Protein 1R5B (pdb70)

Secondary structure (DSSP, 8-state):
---S--TTTT--STTHHHHSPPEEEEEEEEE-GGGTHHHHHHHHHHHTTSS-HHHHHHHHHHT----EEE-SSEEEEEPP---TTS-SEEEEEEE-STTHHHHTTSTT--HHHHHHHHHHTT-SSEEEEEE-TTSTT-SS-HHHHHHHHHHHHHHHHHHH---HHHHEEEEE-BTTTTBTTSSPPPTTT-SS--S--HHHHHHH----HHHHTSPPEEE--EEEESSSEEEEEE--BSEEETTEEEEEETTTEEEEEEEEE-TT--EESEEETT-EEEEEEES--TT--BTBEEE-SSSPPPEEEEEEEEEEE-SS---BSS---BEEESSS----BEESS-----BSB----SS--SB--TT-B--EEEEEEEEEE---TTT-HHHHEEEEE-SSS-EEEEEEEEEE-

Sequence (409 aa):
TEDATDLQNEVDQELLKDMYGKEHVNIVFIGHVDAGKSTLGGNILFLTGMVDKRTMEKIEREAKERAYFETEHRRFSLLDAPGASQADIGVLVISARRGEFEAGFERGGQTREHAVLARTQGINHLVVVINKMDEPSVQWSEERYKECVDKLSMFLRRVAGYNSKTDVKYMPVSAYTGQNVKDRVDSSVCPWYQGPSLLEYLDSMTHLERKVNAPFIMPIASKYKDLGTILEGKIEAGSIKKNSNVLVMPINQTLEVTAIYDEADEEISSSICGDQVRLRVRGDDSDVQTGYVLTSTKNPVHATTRFIAQIAILELPSILTTGYSCVMHIHTAVEEVSFAKLLHKLDKTNRKSKKPPMFATKGMKIIAELETQTPVCMERFEDYQYMGRFTLRDQGTTVAVGKVVKILD

Nearest PDB structures (foldseek):
  1r5n-assembly1_A  TM=9.945E-01  e=6.272E-83  Schizosaccharomyces pombe
  1r5o-assembly1_A  TM=9.949E-01  e=7.072E-83  Schizosaccharomyces pombe
  3e20-assembly4_J  TM=9.741E-01  e=4.782E-38  Schizosaccharomyces pombe
  4crn-assembly1_P  TM=4.096E-01  e=2.778E-43  Saccharomyces cerevisiae
  3mca-assembly1_A  TM=5.142E-01  e=4.861E-31  Schizosaccharomyces pombe

B-factor: mean 36.99, std 7.92, range [19.26, 109.46]

Foldseek 3Di:
DFQPDWLVNQDDDPVCDVFQDAAEFEEEEFEDLVLCSQLLLLLQCDVQVVDDPVVSVVSVVVSVVCDWGDDPRHIYGYAYQLVVRQHQAYEYRAELAPPRRVQLVDDVHCVLVRLVSCVVSVQQAHEYEHEPCVDPRHQLDPVSQVVSLVVCQVSSCVSPNRNPVPRYHYYYAYSVVRDLAQAHHDCVRHVPDDDHRNSVCVNLPFRGRVQQCDWWKWFFRDWDCDPAIKTKTATQGHKDFAQDWWAWPPVGDIKTFHFKAAPVGDTDGMDGGGGTIMTHIDDPCPPPDGQIMIIDPVDGFDKAFKFKKKKWWADDDPDFAQFDWFWKRQTSHTFIKHFHQQFFKADDPRPTHPDRDGTDDHGIMGIGMMGGPDMGGADFCNVGVSRFWIWTDHPDRTTMTIGTHDHDD

GO terms:
  GO:0003924 GTPase activity (F, IDA)
  GO:0005525 GTP binding (F, IDA)
  GO:0018444 translation release factor complex (C, IDA)
  GO:0003747 translation release factor activity (F, EXP)
  GO:0002184 cytoplasmic translational termination (P, IGI)
  GO:0003747 translation release factor activity (F, IGI)
  GO:0005829 cytosol (C, HDA)
  GO:0005515 protein binding (F, IPI)
  GO:0018444 translation release factor complex (C, IPI)
  GO:0000287 magnesium ion binding (F, IC)
  GO:0005525 GTP binding (F, IMP)

Solvent-accessible surface area: 20830 Å² total; per-residue (Å²): 132,117,33,104,63,54,2,25,105,46,29,121,122,134,71,34,127,116,16,16,38,73,32,124,0,14,0,0,17,1,4,69,84,94,6,2,50,29,40,0,10,3,7,0,14,75,64,26,67,67,35,88,128,195,50,25,67,105,50,85,151,113,24,179,204,187,55,77,0,42,17,133,106,17,77,0,25,30,25,104,20,133,70,96,97,60,1,5,0,0,0,0,1,10,4,0,97,123,48,47,8,64,45,16,32,117,250,80,28,75,9,131,111,14,0,70,46,0,73,105,41,27,0,66,29,0,0,0,0,0,3,28,0,49,34,121,44,0,140,16,36,70,142,1,26,120,84,0,25,84,86,0,27,146,8,0,142,163,16,16,29,0,63,25,203,98,36,15,55,27,0,0,0,0,4,180,67,11,51,0,0,106,100,128,13,91,71,100,54,1,87,66,28,137,18,30,0,0,8,66,36,0,20,88,7,55,33,3,3,83,58,19,113,20,44,12,3,0,9,0,21,7,54,72,146,102,152,33,4,5,0,31,0,68,1,26,0,0,52,8,147,77,91,27,93,1,13,0,30,31,60,108,61,66,4,56,0,31,4,0,50,44,113,84,97,122,87,52,85,60,3,34,1,33,45,72,1,52,0,41,6,168,54,92,23,90,98,4,95,39,7,44,0,0,0,24,66,180,96,52,4,99,28,6,30,97,0,30,0,37,2,11,19,53,71,120,12,83,76,138,24,82,47,31,72,1,28,1,22,0,8,7,12,74,63,64,3,38,20,32,130,24,69,25,96,21,88,182,92,66,201,101,29,198,160,74,22,142,114,23,57,155,57,24,57,6,40,0,18,0,65,8,151,74,66,9,1,0,14,80,19,130,71,48,48,83,0,0,38,0,1,3,76,40,145,44,94,36,2,5,2,0,35,2,64,105,35,47,141

Structure (mmCIF, N/CA/C/O backbone):
data_1R5B
#
_entry.id   1R5B
#
_cell.length_a   83.796
_cell.length_b   83.796
_cell.length_c   165.937
_cell.angle_alpha   90.00
_cell.angle_beta   90.00
_cell.angle_gamma   90.00
#
_symmetry.space_group_name_H-M   'P 43 21 2'
#
loop_
_entity.id
_entity.type
_entity.pdbx_description
1 polymer 'Eukaryotic peptide chain release factor GTP-binding subunit'
2 water water
#
loop_
_atom_site.group_PDB
_atom_site.id
_atom_site.type_symbol
_atom_site.label_atom_id
_atom_site.label_alt_id
_atom_site.label_comp_id
_atom_site.label_asym_id
_atom_site.label_entity_id
_atom_site.label_seq_id
_atom_site.pdbx_PDB_ins_code
_atom_site.Cartn_x
_atom_site.Cartn_y
_atom_site.Cartn_z
_atom_site.occupancy
_atom_site.B_iso_or_equiv
_atom_site.auth_seq_id
_atom_site.auth_comp_id
_atom_site.auth_asym_id
_atom_site.auth_atom_id
_atom_site.pdbx_PDB_model_num
ATOM 1 N N . THR A 1 20 ? 34.940 6.056 46.577 1.00 35.21 215 THR A N 1
ATOM 2 C CA . THR A 1 20 ? 33.910 5.068 47.019 1.00 35.19 215 THR A CA 1
ATOM 3 C C . THR A 1 20 ? 32.957 5.701 48.071 1.00 35.20 215 THR A C 1
ATOM 4 O O . THR A 1 20 ? 32.498 6.829 47.883 1.00 35.17 215 THR A O 1
ATOM 8 N N . GLU A 1 21 ? 32.668 4.997 49.166 1.00 35.17 216 GLU A N 1
ATOM 9 C CA . GLU A 1 21 ? 31.556 5.357 50.050 1.00 35.09 216 GLU A CA 1
ATOM 10 C C . GLU A 1 21 ? 31.789 6.621 50.890 1.00 35.04 216 GLU A C 1
ATOM 11 O O . GLU A 1 21 ? 32.900 7.131 50.983 1.00 35.02 216 GLU A O 1
ATOM 17 N N . ASP A 1 22 ? 30.705 7.113 51.483 1.00 35.07 217 ASP A N 1
ATOM 18 C CA . ASP A 1 22 ? 30.709 8.267 52.379 1.00 35.13 217 ASP A CA 1
ATOM 19 C C . ASP A 1 22 ? 30.481 7.718 53.792 1.00 35.31 217 ASP A C 1
ATOM 20 O O . ASP A 1 22 ? 29.416 7.166 54.073 1.00 35.33 217 ASP A O 1
ATOM 25 N N . ALA A 1 23 ? 31.478 7.867 54.671 1.00 35.48 218 ALA A N 1
ATOM 26 C CA . ALA A 1 23 ? 31.476 7.212 55.993 1.00 35.42 218 ALA A CA 1
ATOM 27 C C . ALA A 1 23 ? 30.249 7.568 56.841 1.00 35.41 218 ALA A C 1
ATOM 28 O O . ALA A 1 23 ? 29.536 6.680 57.316 1.00 35.33 218 ALA A O 1
ATOM 30 N N . THR A 1 24 ? 30.014 8.868 57.019 1.00 35.38 219 THR A N 1
ATOM 31 C CA . THR A 1 24 ? 28.896 9.365 57.824 1.00 35.32 219 THR A CA 1
ATOM 32 C C . THR A 1 24 ? 28.302 10.661 57.246 1.00 35.17 219 THR A C 1
ATOM 33 O O . THR A 1 24 ? 29.044 11.588 56.911 1.00 35.12 219 THR A O 1
ATOM 37 N N . ASP A 1 25 ? 26.968 10.702 57.132 1.00 35.00 220 ASP A N 1
ATOM 38 C CA . ASP A 1 25 ? 26.199 11.927 56.846 1.00 34.88 220 ASP A CA 1
ATOM 39 C C . ASP A 1 25 ? 26.669 13.094 57.702 1.00 34.82 220 ASP A C 1
ATOM 40 O O . ASP A 1 25 ? 27.370 12.913 58.696 1.00 34.53 220 ASP A O 1
ATOM 45 N N . LEU A 1 26 ? 26.235 14.293 57.344 1.00 35.01 221 LEU A N 1
ATOM 46 C CA . LEU A 1 26 ? 26.454 15.442 58.210 1.00 35.38 221 LEU A CA 1
ATOM 47 C C . LEU A 1 26 ? 25.646 15.282 59.495 1.00 35.65 221 LEU A C 1
ATOM 48 O O . LEU A 1 26 ? 26.077 15.722 60.562 1.00 35.64 221 LEU A O 1
ATOM 53 N N . GLN A 1 27 ? 24.488 14.628 59.378 1.00 35.97 222 GLN A N 1
ATOM 54 C CA . GLN A 1 27 ? 23.597 14.373 60.504 1.00 36.29 222 GLN A CA 1
ATOM 55 C C . GLN A 1 27 ? 24.242 13.456 61.511 1.00 36.11 222 GLN A C 1
ATOM 56 O O . GLN A 1 27 ? 24.301 13.771 62.688 1.00 35.80 222 GLN A O 1
ATOM 62 N N . ASN A 1 28 ? 24.728 12.318 61.026 1.00 36.19 223 ASN A N 1
ATOM 63 C CA . ASN A 1 28 ? 25.393 11.326 61.865 1.00 36.41 223 ASN A CA 1
ATOM 64 C C . ASN A 1 28 ? 26.494 11.940 62.754 1.00 36.65 223 ASN A C 1
ATOM 65 O O . ASN A 1 28 ? 26.842 11.372 63.795 1.00 36.81 223 ASN A O 1
ATOM 70 N N . GLU A 1 29 ? 27.024 13.097 62.342 1.00 36.71 224 GLU A N 1
ATOM 71 C CA . GLU A 1 29 ? 28.001 13.855 63.126 1.00 36.71 224 GLU A CA 1
ATOM 72 C C . GLU A 1 29 ? 27.341 15.029 63.887 1.00 36.61 224 GLU A C 1
ATOM 73 O O . GLU A 1 29 ? 27.771 16.175 63.741 1.00 36.74 224 GLU A O 1
ATOM 79 N N . VAL A 1 30 ? 26.297 14.745 64.678 1.00 36.35 225 VAL A N 1
ATOM 80 C CA . VAL A 1 30 ? 25.718 15.725 65.627 1.00 36.14 225 VAL A CA 1
ATOM 81 C C . VAL A 1 30 ? 25.210 15.063 66.935 1.00 36.03 225 VAL A C 1
ATOM 82 O O . VAL A 1 30 ? 24.782 13.901 66.921 1.00 35.81 225 VAL A O 1
ATOM 86 N N . ASP A 1 31 ? 25.289 15.798 68.057 1.00 36.06 226 ASP A N 1
ATOM 87 C CA . ASP A 1 31 ? 24.666 15.379 69.342 1.00 35.84 226 ASP A CA 1
ATOM 88 C C . ASP A 1 31 ? 24.596 16.458 70.464 1.00 35.77 226 ASP A C 1
ATOM 89 O O . ASP A 1 31 ? 25.466 17.321 70.556 1.00 35.58 226 ASP A O 1
ATOM 94 N N . GLN A 1 32 ? 23.546 16.357 71.299 1.00 35.79 227 GLN A N 1
ATOM 95 C CA . GLN A 1 32 ? 23.169 17.290 72.404 1.00 35.83 227 GLN A CA 1
ATOM 96 C C . GLN A 1 32 ? 21.941 18.138 72.002 1.00 35.74 227 GLN A C 1
ATOM 97 O O . GLN A 1 32 ? 22.029 18.892 71.041 1.00 35.63 227 GLN A O 1
ATOM 103 N N . GLU A 1 33 ? 20.835 18.045 72.761 1.00 35.73 228 GLU A N 1
ATOM 104 C CA . GLU A 1 33 ? 19.512 18.617 72.376 1.00 35.65 228 GLU A CA 1
ATOM 105 C C . GLU A 1 33 ? 19.349 20.165 72.339 1.00 35.42 228 GLU A C 1
ATOM 106 O O . GLU A 1 33 ? 18.250 20.698 72.541 1.00 34.81 228 GLU A O 1
ATOM 112 N N . LEU A 1 34 ? 20.451 20.872 72.094 1.00 35.43 229 LEU A N 1
ATOM 113 C CA . LEU A 1 34 ? 20.420 22.208 71.496 1.00 35.41 229 LEU A CA 1
ATOM 114 C C . LEU A 1 34 ? 20.052 22.126 70.005 1.00 35.53 229 LEU A C 1
ATOM 115 O O . LEU A 1 34 ? 19.754 23.144 69.379 1.00 35.35 229 LEU A O 1
ATOM 120 N N . LEU A 1 35 ? 20.101 20.907 69.455 1.00 35.63 230 LEU A N 1
ATOM 121 C CA . LEU A 1 35 ? 19.655 20.592 68.099 1.00 35.71 230 LEU A CA 1
ATOM 122 C C . LEU A 1 35 ? 18.208 21.015 67.865 1.00 36.03 230 LEU A C 1
ATOM 123 O O . LEU A 1 35 ? 17.869 21.522 66.798 1.00 35.96 230 LEU A O 1
ATOM 128 N N . LYS A 1 36 ? 17.352 20.774 68.855 1.00 36.33 231 LYS A N 1
ATOM 129 C CA . LYS A 1 36 ? 15.982 21.280 68.831 1.00 36.61 231 LYS A CA 1
ATOM 130 C C . LYS A 1 36 ? 16.061 22.785 69.052 1.00 36.79 231 LYS A C 1
ATOM 131 O O . LYS A 1 36 ? 16.984 23.250 69.718 1.00 37.08 231 LYS A O 1
ATOM 137 N N . ASP A 1 37 ? 15.124 23.548 68.488 1.00 36.94 232 ASP A N 1
ATOM 138 C CA . ASP A 1 37 ? 15.158 25.024 68.563 1.00 36.95 232 ASP A CA 1
ATOM 139 C C . ASP A 1 37 ? 15.984 25.616 67.423 1.00 36.34 232 ASP A C 1
ATOM 140 O O . ASP A 1 37 ? 15.629 26.666 66.881 1.00 36.45 232 ASP A O 1
ATOM 145 N N . MET A 1 38 ? 17.094 24.964 67.073 1.00 35.48 233 MET A N 1
ATOM 146 C CA . MET A 1 38 ? 17.775 25.234 65.798 1.00 34.71 233 MET A CA 1
ATOM 147 C C . MET A 1 38 ? 16.996 24.507 64.678 1.00 34.35 233 MET A C 1
ATOM 148 O O . MET A 1 38 ? 16.265 25.132 63.908 1.00 34.81 233 MET A O 1
ATOM 153 N N . TYR A 1 39 ? 17.135 23.189 64.614 1.00 33.57 234 TYR A N 1
ATOM 154 C CA . TYR A 1 39 ? 16.431 22.384 63.625 1.00 32.94 234 TYR A CA 1
ATOM 155 C C . TYR A 1 39 ? 14.987 22.115 64.102 1.00 32.69 234 TYR A C 1
ATOM 156 O O . TYR A 1 39 ? 14.726 21.164 64.849 1.00 32.66 234 TYR A O 1
ATOM 165 N N . GLY A 1 40 ? 14.054 22.969 63.680 1.00 32.28 235 GLY A N 1
ATOM 166 C CA . GLY A 1 40 ? 12.660 22.850 64.083 1.00 31.71 235 GLY A CA 1
ATOM 167 C C . GLY A 1 40 ? 11.945 21.680 63.419 1.00 31.30 235 GLY A C 1
ATOM 168 O O . GLY A 1 40 ? 12.417 21.159 62.392 1.00 31.13 235 GLY A O 1
ATOM 169 N N . LYS A 1 41 ? 10.818 21.271 64.013 1.00 30.11 236 LYS A N 1
ATOM 170 C CA . LYS A 1 41 ? 9.956 20.214 63.466 1.00 29.85 236 LYS A CA 1
ATOM 171 C C . LYS A 1 41 ? 9.451 20.484 62.042 1.00 29.99 236 LYS A C 1
ATOM 172 O O . LYS A 1 41 ? 9.153 21.619 61.680 1.00 29.89 236 LYS A O 1
ATOM 178 N N . GLU A 1 42 ? 9.341 19.424 61.244 1.00 30.47 237 GLU A N 1
ATOM 179 C CA . GLU A 1 42 ? 8.908 19.529 59.848 1.00 30.68 237 GLU A CA 1
ATOM 180 C C . GLU A 1 42 ? 7.422 19.873 59.746 1.00 30.60 237 GLU A C 1
ATOM 181 O O . GLU A 1 42 ? 6.601 19.197 60.331 1.00 30.70 237 GLU A O 1
ATOM 187 N N . HIS A 1 43 ? 7.085 20.906 58.983 1.00 30.61 238 HIS A N 1
ATOM 188 C CA . HIS A 1 43 ? 5.697 21.294 58.785 1.00 31.09 238 HIS A CA 1
ATOM 189 C C . HIS A 1 43 ? 5.061 20.392 57.761 1.00 30.99 238 HIS A C 1
ATOM 190 O O . HIS A 1 43 ? 5.622 20.187 56.686 1.00 31.65 238 HIS A O 1
ATOM 197 N N . VAL A 1 44 ? 3.870 19.907 58.090 1.00 30.65 239 VAL A N 1
ATOM 198 C CA . VAL A 1 44 ? 3.084 19.010 57.247 1.00 30.49 239 VAL A CA 1
ATOM 199 C C . VAL A 1 44 ? 1.630 19.475 57.234 1.00 29.87 239 VAL A C 1
ATOM 200 O O . VAL A 1 44 ? 1.137 19.982 58.236 1.00 29.55 239 VAL A O 1
ATOM 204 N N . ASN A 1 45 ? 0.964 19.333 56.093 1.00 29.42 240 ASN A N 1
ATOM 205 C CA . ASN A 1 45 ? -0.456 19.644 55.963 1.00 29.31 240 ASN A CA 1
ATOM 206 C C . ASN A 1 45 ? -1.249 18.359 55.929 1.00 29.56 240 ASN A C 1
ATOM 207 O O . ASN A 1 45 ? -0.942 17.446 55.151 1.00 29.50 240 ASN A O 1
ATOM 212 N N . ILE A 1 46 ? -2.269 18.280 56.763 1.00 30.04 241 ILE A N 1
ATOM 213 C CA . ILE A 1 46 ? -3.091 17.079 56.880 1.00 30.72 241 ILE A CA 1
ATOM 214 C C . ILE A 1 46 ? -4.554 17.451 56.789 1.00 31.36 241 ILE A C 1
ATOM 215 O O . ILE A 1 46 ? -4.983 18.472 57.329 1.00 31.90 241 ILE A O 1
ATOM 220 N N . VAL A 1 47 ? -5.317 16.638 56.080 1.00 32.28 242 VAL A N 1
ATOM 221 C CA . VAL A 1 47 ? -6.744 16.864 55.946 1.00 33.18 242 VAL A CA 1
ATOM 222 C C . VAL A 1 47 ? -7.477 15.588 56.323 1.00 34.25 242 VAL A C 1
ATOM 223 O O . VAL A 1 47 ? -7.041 14.499 55.976 1.00 34.42 242 VAL A O 1
ATOM 227 N N . PHE A 1 48 ? -8.574 15.742 57.056 1.00 35.41 243 PHE A N 1
ATOM 228 C CA . PHE A 1 48 ? -9.408 14.627 57.486 1.00 36.37 243 PHE A CA 1
ATOM 229 C C . PHE A 1 48 ? -10.714 14.638 56.697 1.00 36.51 243 PHE A C 1
ATOM 230 O O . PHE A 1 48 ? -11.323 15.685 56.498 1.00 35.72 243 PHE A O 1
ATOM 238 N N . ILE A 1 49 ? -11.118 13.454 56.251 1.00 37.42 244 ILE A N 1
ATOM 239 C CA . ILE A 1 49 ? -12.295 13.268 55.404 1.00 37.97 244 ILE A CA 1
ATOM 240 C C . ILE A 1 49 ? -13.184 12.173 55.991 1.00 38.05 244 ILE A C 1
ATOM 241 O O . ILE A 1 49 ? -12.700 11.212 56.574 1.00 37.54 244 ILE A O 1
ATOM 246 N N . GLY A 1 50 ? -14.491 12.314 55.815 1.00 38.61 245 GLY A N 1
ATOM 247 C CA . GLY A 1 50 ? -15.434 11.340 56.341 1.00 38.92 245 GLY A CA 1
ATOM 248 C C . GLY A 1 50 ? -16.752 11.964 56.709 1.00 39.15 245 GLY A C 1
ATOM 249 O O . GLY A 1 50 ? -16.951 13.166 56.537 1.00 39.44 245 GLY A O 1
ATOM 250 N N . HIS A 1 51 ? -17.666 11.137 57.202 1.00 39.58 246 HIS A N 1
ATOM 251 C CA . HIS A 1 51 ? -18.980 11.609 57.637 1.00 39.76 246 HIS A CA 1
ATOM 252 C C . HIS A 1 51 ? -18.858 12.290 58.999 1.00 39.75 246 HIS A C 1
ATOM 253 O O . HIS A 1 51 ? -18.001 11.935 59.803 1.00 39.79 246 HIS A O 1
ATOM 260 N N . VAL A 1 52 ? -19.723 13.266 59.251 1.00 40.10 247 VAL A N 1
ATOM 261 C CA . VAL A 1 52 ? -19.743 13.976 60.536 1.00 40.07 247 VAL A CA 1
ATOM 262 C C . VAL A 1 52 ? -19.907 13.012 61.701 1.00 39.75 247 VAL A C 1
ATOM 263 O O . VAL A 1 52 ? -19.325 13.211 62.766 1.00 39.81 247 VAL A O 1
ATOM 267 N N . ASP A 1 53 ? -20.722 11.982 61.496 1.00 39.52 248 ASP A N 1
ATOM 268 C CA . ASP A 1 53 ? -21.077 11.043 62.553 1.00 39.33 248 ASP A CA 1
ATOM 269 C C . ASP A 1 53 ? -20.029 9.954 62.717 1.00 39.06 248 ASP A C 1
ATOM 270 O O . ASP A 1 53 ? -20.019 9.248 63.724 1.00 38.84 248 ASP A O 1
ATOM 275 N N . ALA A 1 54 ? -19.157 9.816 61.722 1.00 38.67 249 ALA A N 1
ATOM 276 C CA . ALA A 1 54 ? -18.079 8.836 61.762 1.00 38.53 249 ALA A CA 1
ATOM 277 C C . ALA A 1 54 ? -16.963 9.245 62.738 1.00 38.32 249 ALA A C 1
ATOM 278 O O . ALA A 1 54 ? -16.105 8.435 63.102 1.00 37.55 249 ALA A O 1
ATOM 280 N N . GLY A 1 55 ? -16.965 10.517 63.126 1.00 38.36 250 GLY A N 1
ATOM 281 C CA . GLY A 1 55 ? -16.086 11.000 64.168 1.00 38.41 250 GLY A CA 1
ATOM 282 C C . GLY A 1 55 ? -14.785 11.605 63.691 1.00 38.60 250 GLY A C 1
ATOM 283 O O . GLY A 1 55 ? -13.826 11.613 64.440 1.00 38.31 250 GLY A O 1
ATOM 284 N N . LYS A 1 56 ? -14.742 12.141 62.474 1.00 39.16 251 LYS A N 1
ATOM 285 C CA . LYS A 1 56 ? -13.538 12.831 62.010 1.00 39.92 251 LYS A CA 1
ATOM 286 C C . LYS A 1 56 ? -13.260 14.076 62.854 1.00 40.04 251 LYS A C 1
ATOM 287 O O . LYS A 1 56 ? -12.105 14.499 63.000 1.00 40.22 251 LYS A O 1
ATOM 293 N N . SER A 1 57 ? -14.327 14.660 63.388 1.00 39.89 252 SER A N 1
ATOM 294 C CA . SER A 1 57 ? -14.237 15.886 64.166 1.00 39.97 252 SER A CA 1
ATOM 295 C C . SER A 1 57 ? -13.825 15.565 65.600 1.00 39.56 252 SER A C 1
ATOM 296 O O . SER A 1 57 ? -13.068 16.324 66.198 1.00 40.10 252 SER A O 1
ATOM 299 N N . THR A 1 58 ? -14.297 14.447 66.156 1.00 38.59 253 THR A N 1
ATOM 300 C CA . THR A 1 58 ? -13.849 14.042 67.504 1.00 37.89 253 THR A CA 1
ATOM 301 C C . THR A 1 58 ? -12.433 13.406 67.515 1.00 37.34 253 THR A C 1
ATOM 302 O O . THR A 1 58 ? -11.804 13.320 68.566 1.00 36.92 253 THR A O 1
ATOM 306 N N . LEU A 1 59 ? -11.939 12.976 66.348 1.00 36.70 254 LEU A N 1
ATOM 307 C CA . LEU A 1 59 ? -10.567 12.505 66.196 1.00 36.03 254 LEU A CA 1
ATOM 308 C C . LEU A 1 59 ? -9.582 13.677 66.231 1.00 35.52 254 LEU A C 1
ATOM 309 O O . LEU A 1 59 ? -8.563 13.614 66.909 1.00 35.45 254 LEU A O 1
ATOM 314 N N . GLY A 1 60 ? -9.886 14.737 65.493 1.00 34.81 255 GLY A N 1
ATOM 315 C CA . GLY A 1 60 ? -9.025 15.906 65.446 1.00 34.58 255 GLY A CA 1
ATOM 316 C C . GLY A 1 60 ? -8.947 16.591 66.796 1.00 34.30 255 GLY A C 1
ATOM 317 O O . GLY A 1 60 ? -7.885 17.052 67.221 1.00 34.28 255 GLY A O 1
ATOM 318 N N . GLY A 1 61 ? -10.082 16.645 67.482 1.00 33.67 256 GLY A N 1
ATOM 319 C CA . GLY A 1 61 ? -10.139 17.223 68.805 1.00 33.15 256 GLY A CA 1
ATOM 320 C C . GLY A 1 61 ? -9.349 16.408 69.807 1.00 32.83 256 GLY A C 1
ATOM 321 O O . GLY A 1 61 ? -8.644 16.957 70.653 1.00 32.71 256 GLY A O 1
ATOM 322 N N . ASN A 1 62 ? -9.473 15.091 69.712 1.00 32.38 257 ASN A N 1
ATO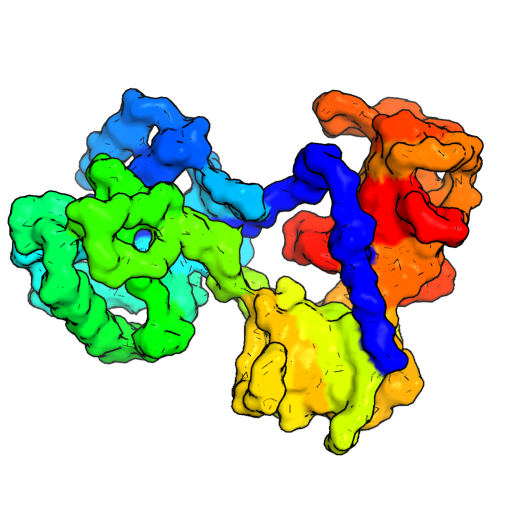M 323 C CA . ASN A 1 62 ? -8.797 14.191 70.635 1.00 32.31 257 ASN A CA 1
ATOM 324 C C . ASN A 1 62 ? -7.277 14.170 70.390 1.00 31.87 257 ASN A C 1
ATOM 325 O O . ASN A 1 62 ? -6.484 13.970 71.315 1.00 31.17 257 ASN A O 1
ATOM 330 N N . ILE A 1 63 ? -6.879 14.405 69.142 1.00 31.49 258 ILE A N 1
ATOM 331 C CA . ILE A 1 63 ? -5.465 14.521 68.811 1.00 31.26 258 ILE A CA 1
ATOM 332 C C . ILE A 1 63 ? -4.951 15.797 69.446 1.00 31.11 258 ILE A C 1
ATOM 333 O O . ILE A 1 63 ? -3.934 15.772 70.095 1.00 31.35 258 ILE A O 1
ATOM 338 N N . LEU A 1 64 ? -5.686 16.894 69.316 1.00 31.07 259 LEU A N 1
ATOM 339 C CA . LEU A 1 64 ? -5.259 18.154 69.898 1.00 31.11 259 LEU A CA 1
ATOM 340 C C . LEU A 1 64 ? -5.106 18.025 71.393 1.00 31.31 259 LEU A C 1
ATOM 341 O O . LEU A 1 64 ? -4.208 18.634 71.976 1.00 31.19 259 LEU A O 1
ATOM 346 N N . PHE A 1 65 ? -5.965 17.216 72.012 1.00 31.41 260 PHE A N 1
ATOM 347 C CA . PHE A 1 65 ? -5.969 17.083 73.462 1.00 31.72 260 PHE A CA 1
ATOM 348 C C . PHE A 1 65 ? -4.804 16.231 73.945 1.00 32.14 260 PHE A C 1
ATOM 349 O O . PHE A 1 65 ? -4.074 16.633 74.847 1.00 31.88 260 PHE A O 1
ATOM 357 N N . LEU A 1 66 ? -4.637 15.053 73.347 1.00 32.76 261 LEU A N 1
ATOM 358 C CA . LEU A 1 66 ? -3.591 14.118 73.774 1.00 33.37 261 LEU A CA 1
ATOM 359 C C . LEU A 1 66 ? -2.195 14.654 73.507 1.00 33.51 261 LEU A C 1
ATOM 360 O O . LEU A 1 66 ? -1.226 14.263 74.155 1.00 33.96 261 LEU A O 1
ATOM 365 N N . THR A 1 67 ? -2.124 15.586 72.574 1.00 33.54 262 THR A N 1
ATOM 366 C CA . THR A 1 67 ? -0.886 16.164 72.115 1.00 33.73 262 THR A CA 1
ATOM 367 C C . THR A 1 67 ? -0.603 17.514 72.809 1.00 33.52 262 THR A C 1
ATOM 368 O O . THR A 1 67 ? 0.336 18.207 72.464 1.00 33.51 262 THR A O 1
ATOM 372 N N . GLY A 1 68 ? -1.439 17.883 73.781 1.00 33.50 263 GLY A N 1
ATOM 373 C CA . GLY A 1 68 ? -1.216 19.045 74.628 1.00 33.34 263 GLY A CA 1
ATOM 374 C C . GLY A 1 68 ? -1.481 20.422 74.032 1.00 33.32 263 GLY A C 1
ATOM 375 O O . GLY A 1 68 ? -1.129 21.429 74.642 1.00 33.41 263 GLY A O 1
ATOM 376 N N . MET A 1 69 ? -2.088 20.483 72.853 1.00 33.24 264 MET A N 1
ATOM 377 C CA . MET A 1 69 ? -2.426 21.763 72.221 1.00 33.20 264 MET A CA 1
ATOM 378 C C . MET A 1 69 ? -3.667 22.429 72.834 1.00 32.70 264 MET A C 1
ATOM 379 O O . MET A 1 69 ? -3.764 23.658 72.870 1.00 33.07 264 MET A O 1
ATOM 384 N N . VAL A 1 70 ? -4.619 21.627 73.305 1.00 31.83 265 VAL A N 1
ATOM 385 C CA . VAL A 1 70 ? -5.809 22.154 73.972 1.00 30.89 265 VAL A CA 1
ATOM 386 C C . VAL A 1 70 ? -6.112 21.354 75.237 1.00 30.28 265 VAL A C 1
ATOM 387 O O . VAL A 1 70 ? -5.709 20.198 75.355 1.00 30.20 265 VAL A O 1
ATOM 391 N N . ASP A 1 71 ? -6.801 21.980 76.188 1.00 29.38 266 ASP A N 1
ATOM 392 C CA . ASP A 1 71 ? -7.210 21.283 77.406 1.00 28.92 266 ASP A CA 1
ATOM 393 C C . ASP A 1 71 ? -8.540 20.576 77.182 1.00 28.30 266 ASP A C 1
ATOM 394 O O . ASP A 1 71 ? -9.119 20.681 76.109 1.00 27.90 266 ASP A O 1
ATOM 399 N N . LYS A 1 72 ? -9.005 19.847 78.191 1.00 27.78 267 LYS A N 1
ATOM 400 C CA . LYS A 1 72 ? -10.209 19.022 78.068 1.00 27.66 267 LYS A CA 1
ATOM 401 C C . LYS A 1 72 ? -11.432 19.853 77.664 1.00 27.32 267 LYS A C 1
ATOM 402 O O . LYS A 1 72 ? -12.156 19.467 76.728 1.00 27.05 267 LYS A O 1
ATOM 408 N N . ARG A 1 73 ? -11.651 20.984 78.360 1.00 27.16 268 ARG A N 1
ATOM 409 C CA . ARG A 1 73 ? -12.841 21.807 78.110 1.00 27.15 268 ARG A CA 1
ATOM 410 C C . ARG A 1 73 ? -12.908 22.283 76.639 1.00 27.40 268 ARG A C 1
ATOM 411 O O . ARG A 1 73 ? -13.989 22.368 76.058 1.00 27.23 268 ARG A O 1
ATOM 419 N N . THR A 1 74 ? -11.757 22.591 76.052 1.00 27.77 269 THR A N 1
ATOM 420 C CA . THR A 1 74 ? -11.686 23.114 74.687 1.00 28.43 269 THR A CA 1
ATOM 421 C C . THR A 1 74 ? -11.940 22.010 73.652 1.00 29.36 269 THR A C 1
ATOM 422 O O . THR A 1 74 ? -12.542 22.224 72.574 1.00 29.77 269 THR A O 1
ATOM 426 N N . MET A 1 75 ? -11.452 20.826 73.986 1.00 30.07 270 MET A N 1
ATOM 427 C CA . MET A 1 75 ? -11.707 19.638 73.212 1.00 30.65 270 MET A CA 1
ATOM 428 C C . MET A 1 75 ? -13.181 19.266 73.226 1.00 31.75 270 MET A C 1
ATOM 429 O O . MET A 1 75 ? -13.690 18.783 72.217 1.00 31.63 270 MET A O 1
ATOM 434 N N . GLU A 1 76 ? -13.866 19.478 74.351 1.00 32.57 271 GLU A N 1
ATOM 435 C CA . GLU A 1 76 ? -15.284 19.193 74.408 1.00 33.86 271 GLU A CA 1
ATOM 436 C C . GLU A 1 76 ? -15.981 20.243 73.507 1.00 35.14 271 GLU A C 1
ATOM 437 O O . GLU A 1 76 ? -16.991 19.937 72.762 1.00 36.49 271 GLU A O 1
ATOM 443 N N . LYS A 1 77 ? -15.439 21.479 73.582 1.00 35.85 272 LYS A N 1
ATOM 444 C CA . LYS A 1 77 ? -16.049 22.655 72.938 1.00 36.47 272 LYS A CA 1
ATOM 445 C C . LYS A 1 77 ? -16.142 22.389 71.464 1.00 37.10 272 LYS A C 1
ATOM 446 O O . LYS A 1 77 ? -17.069 22.820 70.794 1.00 37.22 272 LYS A O 1
ATOM 452 N N . ILE A 1 78 ? -15.161 21.648 70.984 1.00 38.25 273 ILE A N 1
ATOM 453 C CA . ILE A 1 78 ? -15.043 21.298 69.579 1.00 38.97 273 ILE A CA 1
ATOM 454 C C . ILE A 1 78 ? -16.003 20.172 69.182 1.00 39.78 273 ILE A C 1
ATOM 455 O O . ILE A 1 78 ? -16.596 20.219 68.112 1.00 39.96 273 ILE A O 1
ATOM 460 N N . GLU A 1 79 ? -16.154 19.176 70.053 1.00 40.81 274 GLU A N 1
ATOM 461 C CA . GLU A 1 79 ? -17.138 18.097 69.866 1.00 41.36 274 GLU A CA 1
ATOM 462 C C . GLU A 1 79 ? -18.563 18.614 69.605 1.00 41.63 274 GLU A C 1
ATOM 463 O O . GLU A 1 79 ? -19.269 18.060 68.764 1.00 41.84 274 GLU A O 1
ATOM 469 N N . ARG A 1 80 ? -18.987 19.656 70.325 1.00 41.98 275 ARG A N 1
ATOM 470 C CA . ARG A 1 80 ? -20.372 20.145 70.233 1.00 42.18 275 ARG A CA 1
ATOM 471 C C . ARG A 1 80 ? -20.555 21.339 69.289 1.00 43.07 275 ARG A C 1
ATOM 472 O O . ARG A 1 80 ? -21.677 21.621 68.870 1.00 43.37 275 ARG A O 1
ATOM 480 N N . GLU A 1 81 ? -19.469 22.035 68.960 1.00 44.01 276 GLU A N 1
ATOM 481 C CA . GLU A 1 81 ? -19.506 23.074 67.929 1.00 44.73 276 GLU A CA 1
ATOM 482 C C . GLU A 1 81 ? -19.510 22.419 66.553 1.00 45.27 276 GLU A C 1
ATOM 483 O O . GLU A 1 81 ? -19.965 23.020 65.581 1.00 45.68 276 GLU A O 1
ATOM 489 N N . ALA A 1 82 ? -19.017 21.181 66.485 1.00 45.69 277 ALA A N 1
ATOM 490 C CA . ALA A 1 82 ? -19.081 20.368 65.271 1.00 45.92 277 ALA A CA 1
ATOM 491 C C . ALA A 1 82 ? -20.495 19.833 64.984 1.00 46.28 277 ALA A C 1
ATOM 492 O O . ALA A 1 82 ? -20.669 19.003 64.095 1.00 46.61 277 ALA A O 1
ATOM 494 N N . LYS A 1 83 ? -21.490 20.292 65.746 1.00 46.81 278 LYS A N 1
ATOM 495 C CA . LYS A 1 83 ? -22.906 20.064 65.429 1.00 47.06 278 LYS A CA 1
ATOM 496 C C . LYS A 1 83 ? -23.400 21.106 64.404 1.00 47.57 278 LYS A C 1
ATOM 497 O O . LYS A 1 83 ? -24.103 22.062 64.756 1.00 47.51 278 LYS A O 1
ATOM 503 N N . GLU A 1 84 ? -23.024 20.901 63.137 1.00 48.06 279 GLU A N 1
ATOM 504 C CA . GLU A 1 84 ? -23.379 21.812 62.041 1.00 48.35 279 GLU A CA 1
ATOM 505 C C . GLU A 1 84 ? -24.599 21.276 61.287 1.00 48.45 279 GLU A C 1
ATOM 506 O O . GLU A 1 84 ? -25.745 21.625 61.599 1.00 48.32 279 GLU A O 1
ATOM 512 N N . ARG A 1 113 ? -5.054 29.031 62.975 1.00 39.43 308 ARG A N 1
ATOM 513 C CA . ARG A 1 113 ? -4.985 27.815 62.151 1.00 39.69 308 ARG A CA 1
ATOM 514 C C . ARG A 1 113 ? -4.552 26.613 62.988 1.00 38.67 308 ARG A C 1
ATOM 515 O O . ARG A 1 113 ? -3.386 26.501 63.343 1.00 38.88 308 ARG A O 1
ATOM 523 N N . ALA A 1 114 ? -5.483 25.716 63.304 1.00 37.72 309 ALA A N 1
ATOM 524 C CA . ALA A 1 114 ? -5.200 24.644 64.258 1.00 37.11 309 ALA A CA 1
ATOM 525 C C . ALA A 1 114 ? -4.090 23.739 63.753 1.00 36.61 309 ALA A C 1
ATOM 526 O O . ALA A 1 114 ? -4.033 23.440 62.572 1.00 36.82 309 ALA A O 1
ATOM 528 N N . TYR A 1 115 ? -3.208 23.326 64.656 1.00 35.91 310 TYR A N 1
ATOM 529 C CA . TYR A 1 115 ? -2.168 22.357 64.351 1.00 35.33 310 TYR A CA 1
ATOM 530 C C . TYR A 1 115 ? -1.866 21.476 65.568 1.00 35.03 310 TYR A C 1
ATOM 531 O O . TYR A 1 115 ? -2.245 21.802 66.689 1.00 35.09 310 TYR A O 1
ATOM 540 N N . PHE A 1 116 ? -1.166 20.372 65.342 1.00 34.45 311 PHE A N 1
ATOM 541 C CA . PHE A 1 116 ? -0.703 19.517 66.424 1.00 34.16 311 PHE A CA 1
ATOM 542 C C . PHE A 1 116 ? 0.673 18.938 66.121 1.00 34.30 311 PHE A C 1
ATOM 543 O O . PHE A 1 116 ? 1.117 18.960 64.987 1.00 34.35 311 PHE A O 1
ATOM 551 N N . GLU A 1 117 ? 1.346 18.409 67.136 1.00 34.58 312 GLU A N 1
ATOM 552 C CA . GLU A 1 117 ? 2.720 17.946 66.968 1.00 34.58 312 GLU A CA 1
ATOM 553 C C . GLU A 1 117 ? 2.944 16.524 67.422 1.00 34.49 312 GLU A C 1
ATOM 554 O O . GLU A 1 117 ? 2.308 16.038 68.345 1.00 34.66 312 GLU A O 1
ATOM 560 N N . THR A 1 118 ? 3.859 15.875 66.721 1.00 34.74 313 THR A N 1
ATOM 561 C CA . THR A 1 118 ? 4.485 14.629 67.121 1.00 34.70 313 THR A CA 1
ATOM 562 C C . THR A 1 118 ? 5.963 14.950 67.326 1.00 35.06 313 THR A C 1
ATOM 563 O O . THR A 1 118 ? 6.351 16.118 67.244 1.00 34.70 313 THR A O 1
ATOM 567 N N . GLU A 1 119 ? 6.792 13.929 67.554 1.00 35.20 314 GLU A N 1
ATOM 568 C CA . GLU A 1 119 ? 8.196 14.152 67.908 1.00 35.18 314 GLU A CA 1
ATOM 569 C C . GLU A 1 119 ? 8.923 14.919 66.805 1.00 35.23 314 GLU A C 1
ATOM 570 O O . GLU A 1 119 ? 9.647 15.864 67.090 1.00 35.26 314 GLU A O 1
ATOM 576 N N . HIS A 1 120 ? 8.703 14.539 65.545 1.00 35.10 315 HIS A N 1
ATOM 577 C CA . HIS A 1 120 ? 9.446 15.126 64.434 1.00 34.72 315 HIS A CA 1
ATOM 578 C C . HIS A 1 120 ? 8.667 16.122 63.578 1.00 33.93 315 HIS A C 1
ATOM 579 O O . HIS A 1 120 ? 9.271 16.792 62.747 1.00 33.64 315 HIS A O 1
ATOM 586 N N . ARG A 1 121 ? 7.349 16.224 63.753 1.00 33.34 316 ARG A N 1
ATOM 587 C CA . ARG A 1 121 ? 6.529 16.996 62.809 1.00 32.93 316 ARG A CA 1
ATOM 588 C C . ARG A 1 121 ? 5.475 17.900 63.432 1.00 33.19 316 ARG A C 1
ATOM 589 O O . ARG A 1 121 ? 4.945 17.606 64.502 1.00 32.94 316 ARG A O 1
ATOM 597 N N . ARG A 1 122 ? 5.163 18.995 62.734 1.00 33.77 317 ARG A N 1
ATOM 598 C CA . ARG A 1 122 ? 3.999 19.829 63.049 1.00 34.34 317 ARG A CA 1
ATOM 599 C C . ARG A 1 122 ? 2.944 19.750 61.956 1.00 34.22 317 ARG A C 1
ATOM 600 O O . ARG A 1 122 ? 3.186 20.212 60.835 1.00 34.23 317 ARG A O 1
ATOM 608 N N . PHE A 1 123 ? 1.765 19.235 62.303 1.00 33.79 318 PHE A N 1
ATOM 609 C CA . PHE A 1 123 ? 0.691 19.025 61.339 1.00 33.90 318 PHE A CA 1
ATOM 610 C C . PHE A 1 123 ? -0.345 20.134 61.381 1.00 34.92 318 PHE A C 1
ATOM 611 O O . PHE A 1 123 ? -1.076 20.274 62.354 1.00 35.33 318 PHE A O 1
ATOM 619 N N . SER A 1 124 ? -0.412 20.911 60.312 1.00 35.73 319 SER A N 1
ATOM 620 C CA . SER A 1 124 ? -1.443 21.918 60.148 1.00 36.49 319 SER A CA 1
ATOM 621 C C . SER A 1 124 ? -2.716 21.271 59.594 1.00 37.27 319 SER A C 1
ATOM 622 O O . SER A 1 124 ? -2.683 20.644 58.538 1.00 36.69 319 SER A O 1
ATOM 625 N N . LEU A 1 125 ? -3.834 21.410 60.307 1.00 38.37 320 LEU A N 1
ATOM 626 C CA . LEU A 1 125 ? -5.105 20.814 59.860 1.00 39.39 320 LEU A CA 1
ATOM 627 C C . LEU A 1 125 ? -5.819 21.689 58.836 1.00 40.11 320 LEU A C 1
ATOM 628 O O . LEU A 1 125 ? -6.218 22.795 59.155 1.00 40.02 320 LEU A O 1
ATOM 633 N N . LEU A 1 126 ? -5.976 21.185 57.612 1.00 41.44 321 LEU A N 1
ATOM 634 C CA . LEU A 1 126 ? -6.700 21.894 56.553 1.00 42.32 321 LEU A CA 1
ATOM 635 C C . LEU A 1 126 ? -8.207 21.620 56.620 1.00 43.91 321 LEU A C 1
ATOM 636 O O . LEU A 1 126 ? -8.649 20.672 57.271 1.00 44.05 321 LEU A O 1
ATOM 641 N N . ASP A 1 127 ? -8.990 22.439 55.922 1.00 45.76 322 ASP A N 1
ATOM 642 C CA . ASP A 1 127 ? -10.442 22.231 55.813 1.00 47.21 322 ASP A CA 1
ATOM 643 C C . ASP A 1 127 ? -10.784 21.288 54.662 1.00 48.24 322 ASP A C 1
ATOM 644 O O . ASP A 1 127 ? -10.238 21.421 53.566 1.00 48.42 322 ASP A O 1
ATOM 649 N N . ALA A 1 128 ? -11.729 20.375 54.914 1.00 49.60 323 ALA A N 1
ATOM 650 C CA . ALA A 1 128 ? -11.945 19.171 54.087 1.00 50.25 323 ALA A CA 1
ATOM 651 C C . ALA A 1 128 ? -12.262 19.347 52.590 1.00 50.89 323 ALA A C 1
ATOM 652 O O . ALA A 1 128 ? -11.619 18.687 51.764 1.00 51.27 323 ALA A O 1
ATOM 654 N N . PRO A 1 129 ? -13.236 20.186 52.219 1.00 51.64 324 PRO A N 1
ATOM 655 C CA . PRO A 1 129 ? -13.615 20.311 50.797 1.00 51.96 324 PRO A CA 1
ATOM 656 C C . PRO A 1 129 ? -12.594 21.104 49.972 1.00 52.18 324 PRO A C 1
ATOM 657 O O . PRO A 1 129 ? -12.075 22.122 50.451 1.00 52.64 324 PRO A O 1
ATOM 661 N N . GLY A 1 141 ? 0.441 23.501 47.256 1.00 49.38 336 GLY A N 1
ATOM 662 C CA . GLY A 1 141 ? 0.888 24.727 47.884 1.00 49.38 336 GLY A CA 1
ATOM 663 C C . GLY A 1 141 ? 0.513 24.737 49.349 1.00 49.28 336 GLY A C 1
ATOM 664 O O . GLY A 1 141 ? 0.617 23.704 50.010 1.00 49.31 336 GLY A O 1
ATOM 665 N N . ALA A 1 142 ? 0.078 25.905 49.846 1.00 49.12 337 ALA A N 1
ATOM 666 C CA . ALA A 1 142 ? -0.313 26.093 51.262 1.00 48.59 337 ALA A CA 1
ATOM 667 C C . ALA A 1 142 ? -1.728 25.551 51.611 1.00 47.98 337 ALA A C 1
ATOM 668 O O . ALA A 1 142 ? -2.152 25.617 52.779 1.00 48.37 337 ALA A O 1
ATOM 670 N N . SER A 1 143 ? -2.452 25.048 50.600 1.00 46.68 338 SER A N 1
ATOM 671 C CA . SER A 1 143 ? -3.720 24.326 50.790 1.00 45.18 338 SER A CA 1
ATOM 672 C C . SER A 1 143 ? -3.722 22.990 50.015 1.00 43.49 338 SER A C 1
ATOM 673 O O . SER A 1 143 ? -4.799 22.452 49.694 1.00 43.56 338 SER A O 1
ATOM 676 N N . GLN A 1 144 ? -2.526 22.476 49.699 1.00 40.95 339 GLN A N 1
ATOM 677 C CA . GLN A 1 144 ? -2.365 21.118 49.177 1.00 38.68 339 GLN A CA 1
ATOM 678 C C . GLN A 1 144 ? -1.975 20.245 50.353 1.00 36.53 339 GLN A C 1
ATOM 679 O O . GLN A 1 144 ? -1.008 20.513 51.058 1.00 36.34 339 GLN A O 1
ATOM 685 N N . ALA A 1 145 ? -2.757 19.212 50.586 1.00 34.40 340 ALA A N 1
ATOM 686 C CA . ALA A 1 145 ? -2.513 18.300 51.696 1.00 33.17 340 ALA A CA 1
ATOM 687 C C . ALA A 1 145 ? -1.308 17.400 51.428 1.00 31.92 340 ALA A C 1
ATOM 688 O O . ALA A 1 145 ? -1.062 17.020 50.304 1.00 30.94 340 ALA A O 1
ATOM 690 N N . ASP A 1 146 ? -0.555 17.091 52.473 1.00 31.21 341 ASP A N 1
ATOM 691 C CA . ASP A 1 146 ? 0.467 16.055 52.417 1.00 30.85 341 ASP A CA 1
ATOM 692 C C . ASP A 1 146 ? -0.120 14.695 52.742 1.00 30.66 341 ASP A C 1
ATOM 693 O O . ASP A 1 146 ? 0.324 13.687 52.206 1.00 31.55 341 ASP A O 1
ATOM 698 N N . ILE A 1 147 ? -1.102 14.675 53.632 1.00 30.43 342 ILE A N 1
ATOM 699 C CA . ILE A 1 147 ? -1.676 13.446 54.154 1.00 30.81 342 ILE A CA 1
ATOM 700 C C . ILE A 1 147 ? -3.195 13.578 54.165 1.00 31.13 342 ILE A C 1
ATOM 701 O O . ILE A 1 147 ? -3.721 14.590 54.593 1.00 31.82 342 ILE A O 1
ATOM 706 N N . GLY A 1 148 ? -3.890 12.566 53.678 1.00 31.45 343 GLY A N 1
ATOM 707 C CA . GLY A 1 148 ? -5.337 12.502 53.720 1.00 31.63 343 GLY A CA 1
ATOM 708 C C . GLY A 1 148 ? -5.715 11.346 54.614 1.00 31.92 343 GLY A C 1
ATOM 709 O O . GLY A 1 148 ? -5.180 10.254 54.458 1.00 31.88 343 GLY A O 1
ATOM 710 N N . VAL A 1 149 ? -6.582 11.603 55.586 1.00 31.96 344 VAL A N 1
ATOM 711 C CA . VAL A 1 149 ? -7.043 10.574 56.505 1.00 32.59 344 VAL A CA 1
ATOM 712 C C . VAL A 1 149 ? -8.547 10.409 56.315 1.00 32.58 344 VAL A C 1
ATOM 713 O O . VAL A 1 149 ? -9.311 11.341 56.583 1.00 32.89 344 VAL A O 1
ATOM 717 N N . LEU A 1 150 ? -8.965 9.259 55.795 1.00 32.23 345 LEU A N 1
ATOM 718 C CA . LEU A 1 150 ? -10.391 8.955 55.656 1.00 32.25 345 LEU A CA 1
ATOM 719 C C . LEU A 1 150 ? -10.835 8.245 56.931 1.00 32.15 345 LEU A C 1
ATOM 720 O O . LEU A 1 150 ? -10.313 7.187 57.252 1.00 31.99 345 LEU A O 1
ATOM 725 N N . VAL A 1 151 ? -11.776 8.838 57.667 1.00 32.33 346 VAL A N 1
ATOM 726 C CA . VAL A 1 151 ? -12.258 8.264 58.930 1.00 32.20 346 VAL A CA 1
ATOM 727 C C . VAL A 1 151 ? -13.557 7.532 58.697 1.00 32.07 346 VAL A C 1
ATOM 728 O O . VAL A 1 151 ? -14.530 8.121 58.240 1.00 32.79 346 VAL A O 1
ATOM 732 N N . ILE A 1 152 ? -13.559 6.236 58.995 1.00 32.15 347 ILE A N 1
ATOM 733 C CA . ILE A 1 152 ? -14.714 5.366 58.771 1.00 31.93 347 ILE A CA 1
ATOM 734 C C . ILE A 1 152 ? -15.206 4.790 60.099 1.00 32.01 347 ILE A C 1
ATOM 735 O O . ILE A 1 152 ? -14.405 4.393 60.936 1.00 32.58 347 ILE A O 1
ATOM 740 N N . SER A 1 153 ? -16.520 4.755 60.293 1.00 31.98 348 SER A N 1
ATOM 741 C CA . SER A 1 153 ? -17.097 4.142 61.479 1.00 32.08 348 SER A CA 1
ATOM 742 C C . SER A 1 153 ? -17.158 2.632 61.313 1.00 32.41 348 SER A C 1
ATOM 743 O O . SER A 1 153 ? -17.599 2.135 60.276 1.00 32.39 348 SER A O 1
ATOM 746 N N . ALA A 1 154 ? -16.742 1.917 62.354 1.00 32.78 349 ALA A N 1
ATOM 747 C CA . ALA A 1 154 ? -16.769 0.459 62.375 1.00 33.14 349 ALA A CA 1
ATOM 748 C C . ALA A 1 154 ? -18.063 -0.075 62.982 1.00 33.62 349 ALA A C 1
ATOM 749 O O . ALA A 1 154 ? -18.326 -1.264 62.903 1.00 33.67 349 ALA A O 1
ATOM 751 N N . ARG A 1 155 ? -18.860 0.794 63.597 1.00 34.31 350 ARG A N 1
ATOM 752 C CA . ARG A 1 155 ? -20.148 0.394 64.171 1.00 34.92 350 ARG A CA 1
ATOM 753 C C . ARG A 1 155 ? -21.025 -0.339 63.147 1.00 35.12 350 ARG A C 1
ATOM 754 O O . ARG A 1 155 ? -21.107 0.074 61.996 1.00 35.15 350 ARG A O 1
ATOM 762 N N . ARG A 1 156 ? -21.674 -1.421 63.568 1.00 35.30 351 ARG A N 1
ATOM 763 C CA . ARG A 1 156 ? -22.602 -2.138 62.694 1.00 35.65 351 ARG A CA 1
ATOM 764 C C . ARG A 1 156 ? -23.773 -1.219 62.359 1.00 35.31 351 ARG A C 1
ATOM 765 O O . ARG A 1 156 ? -24.248 -0.470 63.221 1.00 35.32 351 ARG A O 1
ATOM 773 N N . GLY A 1 157 ? -24.232 -1.274 61.110 1.00 34.90 352 GLY A N 1
ATOM 774 C CA . GLY A 1 157 ? -25.218 -0.324 60.609 1.00 34.77 352 GLY A CA 1
ATOM 775 C C . GLY A 1 157 ? -24.591 0.919 59.989 1.00 34.60 352 GLY A C 1
ATOM 776 O O . GLY A 1 157 ? -24.848 1.222 58.833 1.00 34.54 352 GLY A O 1
ATOM 777 N N . GLU A 1 158 ? -23.748 1.622 60.740 1.00 34.39 353 GLU A N 1
ATOM 778 C CA . GLU A 1 158 ? -23.184 2.898 60.281 1.00 34.62 353 GLU A CA 1
ATOM 779 C C . GLU A 1 158 ? -22.163 2.722 59.143 1.00 33.94 353 GLU A C 1
ATOM 780 O O . GLU A 1 158 ? -22.232 3.414 58.132 1.00 33.57 353 GLU A O 1
ATOM 786 N N . PHE A 1 159 ? -21.221 1.801 59.339 1.00 33.51 354 PHE A N 1
ATOM 787 C CA . PHE A 1 159 ? -20.254 1.382 58.317 1.00 33.30 354 PHE A CA 1
ATOM 788 C C . PHE A 1 159 ? -20.918 1.069 56.994 1.00 33.39 354 PHE A C 1
ATOM 789 O O . PHE A 1 159 ? -20.662 1.712 56.001 1.00 33.61 354 PHE A O 1
ATOM 797 N N . GLU A 1 160 ? -21.768 0.055 57.012 1.00 33.83 355 GLU A N 1
ATOM 798 C CA . GLU A 1 160 ? -22.523 -0.409 55.856 1.00 33.89 355 GLU A CA 1
ATOM 799 C C . GLU A 1 160 ? -23.274 0.713 55.170 1.00 33.86 355 GLU A C 1
ATOM 800 O O . GLU A 1 160 ? -23.295 0.776 53.947 1.00 33.97 355 GLU A O 1
ATOM 806 N N . ALA A 1 161 ? -23.870 1.603 55.960 1.00 33.78 356 ALA A N 1
ATOM 807 C CA . ALA A 1 161 ? -24.718 2.666 55.423 1.00 33.68 356 ALA A CA 1
ATOM 808 C C . ALA A 1 161 ? -23.965 3.565 54.440 1.00 33.74 356 ALA A C 1
ATOM 809 O O . ALA A 1 161 ? -24.539 4.016 53.445 1.00 33.55 356 ALA A O 1
ATOM 811 N N . GLY A 1 162 ? -22.683 3.808 54.713 1.00 33.58 357 GLY A N 1
ATOM 812 C CA . GLY A 1 162 ? -21.851 4.641 53.864 1.00 33.68 357 GLY A CA 1
ATOM 813 C C . GLY A 1 162 ? -21.684 4.150 52.438 1.00 34.13 357 GLY A C 1
ATOM 814 O O . GLY A 1 162 ? -21.379 4.951 51.545 1.00 33.70 357 GLY A O 1
ATOM 815 N N . PHE A 1 163 ? -21.879 2.845 52.224 1.00 34.78 358 PHE A N 1
ATOM 816 C CA . PHE A 1 163 ? -21.798 2.234 50.890 1.00 35.11 358 PHE A CA 1
ATOM 817 C C . PHE A 1 163 ? -23.154 2.014 50.229 1.00 35.83 358 PHE A C 1
ATOM 818 O O . PHE A 1 163 ? -23.203 1.806 49.023 1.00 36.21 358 PHE A O 1
ATOM 826 N N . GLU A 1 164 ? -24.236 2.023 51.011 1.00 36.68 359 GLU A N 1
ATOM 827 C CA . GLU A 1 164 ? -25.612 1.846 50.499 1.00 37.45 359 GLU A CA 1
ATOM 828 C C . GLU A 1 164 ? -26.032 3.059 49.630 1.00 37.82 359 GLU A C 1
ATOM 829 O O . GLU A 1 164 ? -25.196 3.891 49.267 1.00 37.88 359 GLU A O 1
ATOM 835 N N . ARG A 1 165 ? -27.319 3.164 49.296 1.00 38.41 360 ARG A N 1
ATOM 836 C CA . ARG A 1 165 ? -27.798 4.229 48.397 1.00 38.64 360 ARG A CA 1
ATOM 837 C C . ARG A 1 165 ? -27.547 5.652 48.932 1.00 38.50 360 ARG A C 1
ATOM 838 O O . ARG A 1 165 ? -26.944 6.483 48.241 1.00 38.69 360 ARG A O 1
ATOM 846 N N . GLY A 1 166 ? -27.979 5.925 50.160 1.00 37.97 361 GLY A N 1
ATOM 847 C CA . GLY A 1 166 ? -27.807 7.249 50.737 1.00 37.73 361 GLY A CA 1
ATOM 848 C C . GLY A 1 166 ? -26.376 7.641 51.100 1.00 37.61 361 GLY A C 1
ATOM 849 O O . GLY A 1 166 ? -26.125 8.798 51.461 1.00 37.90 361 GLY A O 1
ATOM 850 N N . GLY A 1 167 ? -25.430 6.706 51.000 1.00 36.98 362 GLY A N 1
ATOM 851 C CA . GLY A 1 167 ? -24.120 6.871 51.621 1.00 36.44 362 GLY A CA 1
ATOM 852 C C . GLY A 1 167 ? -23.181 7.889 50.993 1.00 35.89 362 GLY A C 1
ATOM 853 O O . GLY A 1 167 ? -23.360 8.304 49.849 1.00 35.86 362 GLY A O 1
ATOM 854 N N . GLN A 1 168 ? -22.156 8.274 51.742 1.00 35.33 363 GLN A N 1
ATOM 855 C CA . GLN A 1 168 ? -21.228 9.311 51.291 1.00 35.09 363 GLN A CA 1
ATOM 856 C C . GLN A 1 168 ? -19.825 8.794 51.005 1.00 34.48 363 GLN A C 1
ATOM 857 O O . GLN A 1 168 ? -19.003 9.528 50.481 1.00 34.83 363 GLN A O 1
ATOM 863 N N . THR A 1 169 ? -19.549 7.541 51.338 1.00 33.82 364 THR A N 1
ATOM 864 C CA . THR A 1 169 ? -18.191 7.011 51.256 1.00 33.29 364 THR A CA 1
ATOM 865 C C . THR A 1 169 ? -17.587 7.050 49.845 1.00 33.31 364 THR A C 1
ATOM 866 O O . THR A 1 169 ? -16.383 7.226 49.698 1.00 33.23 364 THR A O 1
ATOM 870 N N . ARG A 1 170 ? -18.418 6.880 48.823 1.00 33.59 365 ARG A N 1
ATOM 871 C CA . ARG A 1 170 ? -17.966 6.998 47.444 1.00 34.01 365 ARG A CA 1
ATOM 872 C C . ARG A 1 170 ? -17.461 8.415 47.219 1.00 34.26 365 ARG A C 1
ATOM 873 O O . ARG A 1 170 ? -16.332 8.626 46.794 1.00 34.49 365 ARG A O 1
ATOM 881 N N . GLU A 1 171 ? -18.312 9.380 47.531 1.00 34.70 366 GLU A N 1
ATOM 882 C CA . GLU A 1 171 ? -17.988 10.789 47.390 1.00 35.34 366 GLU A CA 1
ATOM 883 C C . GLU A 1 171 ? -16.744 11.164 48.214 1.00 35.12 366 GLU A C 1
ATOM 884 O O . GLU A 1 171 ? -15.941 11.989 47.785 1.00 34.85 366 GLU A O 1
ATOM 890 N N . HIS A 1 172 ? -16.568 10.525 49.366 1.00 34.90 367 HIS A N 1
ATOM 891 C CA . HIS A 1 172 ? -15.408 10.783 50.206 1.00 35.01 367 HIS A CA 1
ATOM 892 C C . HIS A 1 172 ? -14.115 10.289 49.579 1.00 35.36 367 HIS A C 1
ATOM 893 O O . HIS A 1 172 ? -13.091 10.967 49.669 1.00 35.53 367 HIS A O 1
ATOM 900 N N . ALA A 1 173 ? -14.150 9.121 48.949 1.00 35.66 368 ALA A N 1
ATOM 901 C CA . ALA A 1 173 ? -12.964 8.604 48.273 1.00 36.21 368 ALA A CA 1
ATOM 902 C C . ALA A 1 173 ? -12.659 9.436 47.027 1.00 36.46 368 ALA A C 1
ATOM 903 O O . ALA A 1 173 ? -11.497 9.733 46.746 1.00 36.65 368 ALA A O 1
ATOM 905 N N . VAL A 1 174 ? -13.695 9.823 46.292 1.00 36.75 369 VAL A N 1
ATOM 906 C CA . VAL A 1 174 ? -13.517 10.729 45.159 1.00 37.49 369 VAL A CA 1
ATOM 907 C C . VAL A 1 174 ? -12.916 12.070 45.630 1.00 38.05 369 VAL A C 1
ATOM 908 O O . VAL A 1 174 ? -12.079 12.665 44.941 1.00 38.33 369 VAL A O 1
ATOM 912 N N . LEU A 1 175 ? -13.314 12.517 46.816 1.00 38.13 370 LEU A N 1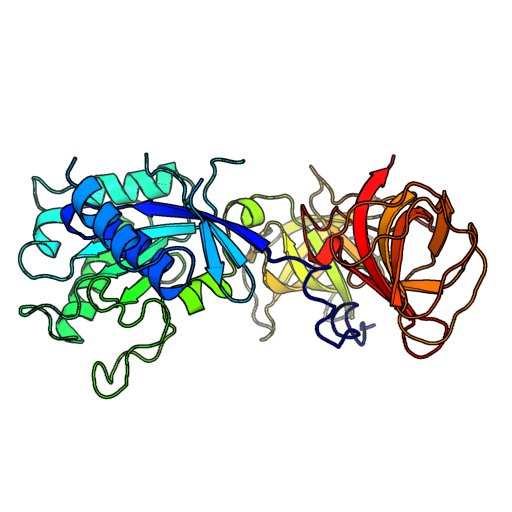
ATOM 913 C CA . LEU A 1 175 ? -12.786 13.750 47.375 1.00 38.35 370 LEU A CA 1
ATOM 914 C C . LEU A 1 175 ? -11.298 13.614 47.675 1.00 38.11 370 LEU A C 1
ATOM 915 O O . LEU A 1 175 ? -10.532 14.513 47.370 1.00 38.56 370 LEU A O 1
ATOM 920 N N . ALA A 1 176 ? -10.884 12.489 48.248 1.00 37.69 371 ALA A N 1
ATOM 921 C CA . ALA A 1 176 ? -9.480 12.280 48.560 1.00 37.51 371 ALA A CA 1
ATOM 922 C C . ALA A 1 176 ? -8.619 12.296 47.290 1.00 37.79 371 ALA A C 1
ATOM 923 O O . ALA A 1 176 ? -7.531 12.866 47.278 1.00 37.94 371 ALA A O 1
ATOM 925 N N . ARG A 1 177 ? -9.119 11.673 46.226 1.00 37.76 372 ARG A N 1
ATOM 926 C CA . ARG A 1 177 ? -8.438 11.663 44.942 1.00 37.51 372 ARG A CA 1
ATOM 927 C C . ARG A 1 177 ? -8.369 13.087 44.369 1.00 37.44 372 ARG A C 1
ATOM 928 O O . ARG A 1 177 ? -7.307 13.527 43.923 1.00 37.61 372 ARG A O 1
ATOM 936 N N . THR A 1 178 ? -9.479 13.816 44.411 1.00 37.04 373 THR A N 1
ATOM 937 C CA . THR A 1 178 ? -9.492 15.221 43.987 1.00 37.08 373 THR A CA 1
ATOM 938 C C . THR A 1 178 ? -8.505 16.115 44.776 1.00 36.83 373 THR A C 1
ATOM 939 O O . THR A 1 178 ? -8.016 17.108 44.246 1.00 36.16 373 THR A O 1
ATOM 943 N N . GLN A 1 179 ? -8.208 15.744 46.024 1.00 36.67 374 GLN A N 1
ATOM 944 C CA . GLN A 1 179 ? -7.266 16.475 46.874 1.00 36.84 374 GLN A CA 1
ATOM 945 C C . GLN A 1 179 ? -5.804 16.014 46.699 1.00 36.49 374 GLN A C 1
ATOM 946 O O . GLN A 1 179 ? -4.931 16.421 47.472 1.00 36.52 374 GLN A O 1
ATOM 952 N N . GLY A 1 180 ? -5.543 15.155 45.714 1.00 35.90 375 GLY A N 1
ATOM 953 C CA . GLY A 1 180 ? -4.191 14.746 45.388 1.00 35.25 375 GLY A CA 1
ATOM 954 C C . GLY A 1 180 ? -3.666 13.680 46.317 1.00 35.30 375 GLY A C 1
ATOM 955 O O . GLY A 1 180 ? -2.482 13.388 46.300 1.00 34.86 375 GLY A O 1
ATOM 956 N N . ILE A 1 181 ? -4.549 13.076 47.105 1.00 35.80 376 ILE A N 1
ATOM 957 C CA . ILE A 1 181 ? -4.164 12.021 48.051 1.00 36.21 376 ILE A CA 1
ATOM 958 C C . ILE A 1 181 ? -4.062 10.707 47.332 1.00 36.17 376 ILE A C 1
ATOM 959 O O . ILE A 1 181 ? -5.070 10.067 47.060 1.00 36.62 376 ILE A O 1
ATOM 964 N N . ASN A 1 182 ? -2.834 10.323 47.017 1.00 36.34 377 ASN A N 1
ATOM 965 C CA . ASN A 1 182 ? -2.537 9.079 46.328 1.00 36.29 377 ASN A CA 1
ATOM 966 C C . ASN A 1 182 ? -2.099 7.987 47.286 1.00 36.79 377 ASN A C 1
ATOM 967 O O . ASN A 1 182 ? -1.978 6.826 46.903 1.00 37.95 377 ASN A O 1
ATOM 972 N N . HIS A 1 183 ? -1.850 8.355 48.531 1.00 37.12 378 HIS A N 1
ATOM 973 C CA . HIS A 1 183 ? -1.584 7.379 49.572 1.00 37.26 378 HIS A CA 1
ATOM 974 C C . HIS A 1 183 ? -2.530 7.716 50.713 1.00 36.76 378 HIS A C 1
ATOM 975 O O . HIS A 1 183 ? -2.304 8.648 51.474 1.00 37.42 378 HIS A O 1
ATOM 982 N N . LEU A 1 184 ? -3.616 6.970 50.791 1.00 35.68 379 LEU A N 1
ATOM 983 C CA . LEU A 1 184 ? -4.695 7.278 51.697 1.00 34.87 379 LEU A CA 1
ATOM 984 C C . LEU A 1 184 ? -4.478 6.557 53.018 1.00 33.89 379 LEU A C 1
ATOM 985 O O . LEU A 1 184 ? -4.248 5.358 53.038 1.00 34.12 379 LEU A O 1
ATOM 990 N N . VAL A 1 185 ? -4.535 7.300 54.109 1.00 32.59 380 VAL A N 1
ATOM 991 C CA . VAL A 1 185 ? -4.612 6.713 55.441 1.00 32.22 380 VAL A CA 1
ATOM 992 C C . VAL A 1 185 ? -6.095 6.568 55.812 1.00 31.85 380 VAL A C 1
ATOM 993 O O . VAL A 1 185 ? -6.834 7.548 55.809 1.00 31.90 380 VAL A O 1
ATOM 997 N N . VAL A 1 186 ? -6.516 5.344 56.109 1.00 31.27 381 VAL A N 1
ATOM 998 C CA . VAL A 1 186 ? -7.902 5.036 56.406 1.00 31.17 381 VAL A CA 1
ATOM 999 C C . VAL A 1 186 ? -7.965 4.603 57.864 1.00 31.10 381 VAL A C 1
ATOM 1000 O O . VAL A 1 186 ? -7.401 3.571 58.240 1.00 31.05 381 VAL A O 1
ATOM 1004 N N . VAL A 1 187 ? -8.642 5.398 58.675 1.00 30.87 382 VAL A N 1
ATOM 1005 C CA . VAL A 1 187 ? -8.755 5.150 60.102 1.00 31.34 382 VAL A CA 1
ATOM 1006 C C . VAL A 1 187 ? -10.124 4.503 60.398 1.00 31.74 382 VAL A C 1
ATOM 1007 O O . VAL A 1 187 ? -11.175 5.084 60.137 1.00 31.47 382 VAL A O 1
ATOM 1011 N N . ILE A 1 188 ? -10.099 3.267 60.881 1.00 31.93 383 ILE A N 1
ATOM 1012 C CA . ILE A 1 188 ? -11.310 2.567 61.254 1.00 32.24 383 ILE A CA 1
ATOM 1013 C C . ILE A 1 188 ? -11.619 2.955 62.711 1.00 32.46 383 ILE A C 1
ATOM 1014 O O . ILE A 1 188 ? -10.963 2.472 63.637 1.00 32.60 383 ILE A O 1
ATOM 1019 N N . ASN A 1 189 ? -12.621 3.818 62.900 1.00 32.07 384 ASN A N 1
ATOM 1020 C CA . ASN A 1 189 ? -12.929 4.429 64.196 1.00 31.23 384 ASN A CA 1
ATOM 1021 C C . ASN A 1 189 ? -14.018 3.661 64.955 1.00 31.41 384 ASN A C 1
ATOM 1022 O O . ASN A 1 189 ? -14.647 2.765 64.404 1.00 30.96 384 ASN A O 1
ATOM 1027 N N . LYS A 1 190 ? -14.215 4.012 66.225 1.00 31.49 385 LYS A N 1
ATOM 1028 C CA . LYS A 1 190 ? -15.250 3.430 67.083 1.00 31.96 385 LYS A CA 1
ATOM 1029 C C . LYS A 1 190 ? -15.047 1.944 67.375 1.00 32.08 385 LYS A C 1
ATOM 1030 O O . LYS A 1 190 ? -16.013 1.205 67.550 1.00 32.19 385 LYS A O 1
ATOM 1036 N N . MET A 1 191 ? -13.794 1.514 67.465 1.00 32.34 386 MET A N 1
ATOM 1037 C CA . MET A 1 191 ? -13.484 0.114 67.747 1.00 32.75 386 MET A CA 1
ATOM 1038 C C . MET A 1 191 ? -13.930 -0.316 69.162 1.00 34.21 386 MET A C 1
ATOM 1039 O O . MET A 1 191 ? -14.127 -1.501 69.414 1.00 34.67 386 MET A O 1
ATOM 1044 N N . ASP A 1 192 ? -14.095 0.656 70.059 1.00 35.53 387 ASP A N 1
ATOM 1045 C CA . ASP A 1 192 ? -14.469 0.431 71.451 1.00 36.57 387 ASP A CA 1
ATOM 1046 C C . ASP A 1 192 ? -15.967 0.164 71.665 1.00 37.27 387 ASP A C 1
ATOM 1047 O O . ASP A 1 192 ? -16.364 -0.394 72.695 1.00 37.41 387 ASP A O 1
ATOM 1052 N N . GLU A 1 193 ? -16.790 0.579 70.703 1.00 37.94 388 GLU A N 1
ATOM 1053 C CA . GLU A 1 193 ? -18.250 0.579 70.853 1.00 38.43 388 GLU A CA 1
ATOM 1054 C C . GLU A 1 193 ? -18.859 -0.815 71.085 1.00 38.53 388 GLU A C 1
ATOM 1055 O O . GLU A 1 193 ? -18.235 -1.815 70.792 1.00 38.56 388 GLU A O 1
ATOM 1061 N N . PRO A 1 194 ? -20.065 -0.881 71.637 1.00 38.83 389 PRO A N 1
ATOM 1062 C CA . PRO A 1 194 ? -20.749 -2.167 71.874 1.00 39.01 389 PRO A CA 1
ATOM 1063 C C . PRO A 1 194 ? -20.731 -3.191 70.712 1.00 39.21 389 PRO A C 1
ATOM 1064 O O . PRO A 1 194 ? -20.462 -4.373 70.937 1.00 39.10 389 PRO A O 1
ATOM 1068 N N . SER A 1 195 ? -21.013 -2.735 69.495 1.00 39.43 390 SER A N 1
ATOM 1069 C CA . SER A 1 195 ? -21.168 -3.620 68.335 1.00 39.39 390 SER A CA 1
ATOM 1070 C C . SER A 1 195 ? -19.826 -4.113 67.792 1.00 39.48 390 SER A C 1
ATOM 1071 O O . SER A 1 195 ? -19.751 -5.145 67.116 1.00 39.46 390 SER A O 1
ATOM 1074 N N . VAL A 1 196 ? -18.785 -3.337 68.067 1.00 39.31 391 VAL A N 1
ATOM 1075 C CA . VAL A 1 196 ? -17.404 -3.698 67.782 1.00 39.37 391 VAL A CA 1
ATOM 1076 C C . VAL A 1 196 ? -16.690 -3.747 69.109 1.00 39.61 391 VAL A C 1
ATOM 1077 O O . VAL A 1 196 ? -16.681 -2.748 69.833 1.00 40.29 391 VAL A O 1
ATOM 1081 N N . GLN A 1 197 ? -16.074 -4.862 69.469 1.00 39.40 392 GLN A N 1
ATOM 1082 C CA . GLN A 1 197 ? -15.350 -4.869 70.748 1.00 38.84 392 GLN A CA 1
ATOM 1083 C C . GLN A 1 197 ? -13.895 -5.202 70.512 1.00 38.36 392 GLN A C 1
ATOM 1084 O O . GLN A 1 197 ? -13.354 -6.164 71.056 1.00 38.64 392 GLN A O 1
ATOM 1090 N N . TRP A 1 198 ? -13.284 -4.364 69.679 1.00 37.55 393 TRP A N 1
ATOM 1091 C CA . TRP A 1 198 ? -11.966 -4.606 69.118 1.00 37.20 393 TRP A CA 1
ATOM 1092 C C . TRP A 1 198 ? -11.931 -5.980 68.451 1.00 36.62 393 TRP A C 1
ATOM 1093 O O . TRP A 1 198 ? -10.925 -6.680 68.478 1.00 36.48 393 TRP A O 1
ATOM 1104 N N . SER A 1 199 ? -13.047 -6.357 67.841 1.00 36.09 394 SER A N 1
ATOM 1105 C CA . SER A 1 199 ? -13.125 -7.630 67.152 1.00 35.65 394 SER A CA 1
ATOM 1106 C C . SER A 1 199 ? -12.234 -7.571 65.922 1.00 35.55 394 SER A C 1
ATOM 1107 O O . SER A 1 199 ? -12.408 -6.696 65.078 1.00 35.29 394 SER A O 1
ATOM 1110 N N . GLU A 1 200 ? -11.285 -8.495 65.824 1.00 35.52 395 GLU A N 1
ATOM 1111 C CA . GLU A 1 200 ? -10.521 -8.668 64.595 1.00 35.68 395 GLU A CA 1
ATOM 1112 C C . GLU A 1 200 ? -11.417 -9.058 63.407 1.00 35.88 395 GLU A C 1
ATOM 1113 O O . GLU A 1 200 ? -11.115 -8.701 62.276 1.00 35.83 395 GLU A O 1
ATOM 1119 N N . GLU A 1 201 ? -12.504 -9.793 63.655 1.00 36.15 396 GLU A N 1
ATOM 1120 C CA . GLU A 1 201 ? -13.452 -10.135 62.585 1.00 36.23 396 GLU A CA 1
ATOM 1121 C C . GLU A 1 201 ? -14.096 -8.901 61.955 1.00 35.78 396 GLU A C 1
ATOM 1122 O O . GLU A 1 201 ? -14.274 -8.859 60.751 1.00 36.09 396 GLU A O 1
ATOM 1128 N N . ARG A 1 202 ? -14.458 -7.923 62.779 1.00 35.25 397 ARG A N 1
ATOM 1129 C CA . ARG A 1 202 ? -15.094 -6.691 62.322 1.00 34.96 397 ARG A CA 1
ATOM 1130 C C . ARG A 1 202 ? -14.088 -5.830 61.574 1.00 34.82 397 ARG A C 1
ATOM 1131 O O . ARG A 1 202 ? -14.409 -5.248 60.542 1.00 34.74 397 ARG A O 1
ATOM 1139 N N . TYR A 1 203 ? -12.872 -5.751 62.110 1.00 34.38 398 TYR A N 1
ATOM 1140 C CA . TYR A 1 203 ? -11.825 -4.912 61.536 1.00 34.12 398 TYR A CA 1
ATOM 1141 C C . TYR A 1 203 ? -11.450 -5.411 60.155 1.00 34.12 398 TYR A C 1
ATOM 1142 O O . TYR A 1 203 ? -11.407 -4.638 59.206 1.00 33.69 398 TYR A O 1
ATOM 1151 N N . LYS A 1 204 ? -11.172 -6.709 60.070 1.00 34.36 399 LYS A N 1
ATOM 1152 C CA . LYS A 1 204 ? -10.851 -7.373 58.813 1.00 34.65 399 LYS A CA 1
ATOM 1153 C C . LYS A 1 204 ? -11.996 -7.249 57.820 1.00 34.17 399 LYS A C 1
ATOM 1154 O O . LYS A 1 204 ? -11.752 -7.042 56.637 1.00 34.43 399 LYS A O 1
ATOM 1160 N N . GLU A 1 205 ? -13.232 -7.374 58.305 1.00 33.26 400 GLU A N 1
ATOM 1161 C CA . GLU A 1 205 ? -14.414 -7.246 57.459 1.00 32.90 400 GLU A CA 1
ATOM 1162 C C . GLU A 1 205 ? -14.536 -5.835 56.900 1.00 32.65 400 GLU A C 1
ATOM 1163 O O . GLU A 1 205 ? -14.846 -5.666 55.731 1.00 32.93 400 GLU A O 1
ATOM 1169 N N . CYS A 1 206 ? -14.283 -4.834 57.736 1.00 32.31 401 CYS A N 1
ATOM 1170 C CA . CYS A 1 206 ? -14.353 -3.437 57.332 1.00 31.86 401 CYS A CA 1
ATOM 1171 C C . CYS A 1 206 ? -13.242 -3.084 56.349 1.00 31.85 401 CYS A C 1
ATOM 1172 O O . CYS A 1 206 ? -13.463 -2.340 55.405 1.00 31.43 401 CYS A O 1
ATOM 1175 N N . VAL A 1 207 ? -12.060 -3.645 56.567 1.00 31.95 402 VAL A N 1
ATOM 1176 C CA . VAL A 1 207 ? -10.898 -3.354 55.737 1.00 32.10 402 VAL A CA 1
ATOM 1177 C C . VAL A 1 207 ? -11.077 -3.999 54.366 1.00 32.08 402 VAL A C 1
ATOM 1178 O O . VAL A 1 207 ? -10.903 -3.335 53.361 1.00 32.30 402 VAL A O 1
ATOM 1182 N N . ASP A 1 208 ? -11.436 -5.279 54.332 1.00 31.89 403 ASP A N 1
ATOM 1183 C CA . ASP A 1 208 ? -11.632 -5.997 53.073 1.00 32.09 403 ASP A CA 1
ATOM 1184 C C . ASP A 1 208 ? -12.687 -5.320 52.193 1.00 31.54 403 ASP A C 1
ATOM 1185 O O . ASP A 1 208 ? -12.525 -5.230 50.981 1.00 31.05 403 ASP A O 1
ATOM 1190 N N . LYS A 1 209 ? -13.755 -4.840 52.814 1.00 31.13 404 LYS A N 1
ATOM 1191 C CA . LYS A 1 209 ? -14.814 -4.161 52.093 1.00 31.25 404 LYS A CA 1
ATOM 1192 C C . LYS A 1 209 ? -14.323 -2.821 51.572 1.00 31.22 404 LYS A C 1
ATOM 1193 O O . LYS A 1 209 ? -14.595 -2.467 50.430 1.00 31.01 404 LYS A O 1
ATOM 1199 N N . LEU A 1 210 ? -13.592 -2.076 52.403 1.00 30.96 405 LEU A N 1
ATOM 1200 C CA . LEU A 1 210 ? -13.101 -0.766 51.995 1.00 31.11 405 LEU A CA 1
ATOM 1201 C C . LEU A 1 210 ? -12.093 -0.928 50.847 1.00 31.11 405 LEU A C 1
ATOM 1202 O O . LEU A 1 210 ? -12.080 -0.156 49.892 1.00 30.69 405 LEU A O 1
ATOM 1207 N N . SER A 1 211 ? -11.280 -1.968 50.945 1.00 31.08 406 SER A N 1
ATOM 1208 C CA . SER A 1 211 ? -10.262 -2.259 49.952 1.00 31.16 406 SER A CA 1
ATOM 1209 C C . SER A 1 211 ? -10.879 -2.519 48.572 1.00 30.42 406 SER A C 1
ATOM 1210 O O . SER A 1 211 ? -10.442 -1.970 47.573 1.00 30.27 406 SER A O 1
ATOM 1213 N N . MET A 1 212 ? -11.914 -3.341 48.522 1.00 30.10 407 MET A N 1
ATOM 1214 C CA . MET A 1 212 ? -12.622 -3.574 47.264 1.00 29.95 407 MET A CA 1
ATOM 1215 C C . MET A 1 212 ? -13.299 -2.289 46.752 1.00 29.67 407 MET A C 1
ATOM 1216 O O . MET A 1 212 ? -13.192 -1.952 45.580 1.00 29.76 407 MET A O 1
ATOM 1221 N N . PHE A 1 213 ? -13.931 -1.544 47.649 1.00 29.32 408 PHE A N 1
ATOM 1222 C CA . PHE A 1 213 ? -14.755 -0.408 47.262 1.00 29.02 408 PHE A CA 1
ATOM 1223 C C . PHE A 1 213 ? -13.906 0.769 46.786 1.00 28.87 408 PHE A C 1
ATOM 1224 O O . PHE A 1 213 ? -14.240 1.408 45.801 1.00 27.76 408 PHE A O 1
ATOM 1232 N N . LEU A 1 214 ? -12.805 1.033 47.485 1.00 29.54 409 LEU A N 1
ATOM 1233 C CA . LEU A 1 214 ? -11.947 2.182 47.191 1.00 29.97 409 LEU A CA 1
ATOM 1234 C C . LEU A 1 214 ? -11.240 2.016 45.853 1.00 30.37 409 LEU A C 1
ATOM 1235 O O . LEU A 1 214 ? -11.069 2.975 45.106 1.00 30.40 409 LEU A O 1
ATOM 1240 N N . ARG A 1 215 ? -10.838 0.789 45.552 1.00 30.89 410 ARG A N 1
ATOM 1241 C CA . ARG A 1 215 ? -10.344 0.456 44.223 1.00 31.22 410 ARG A CA 1
ATOM 1242 C C . ARG A 1 215 ? -11.434 0.677 43.166 1.00 30.74 410 ARG A C 1
ATOM 1243 O O . ARG A 1 215 ? -11.181 1.274 42.126 1.00 30.84 410 ARG A O 1
ATOM 1251 N N . ARG A 1 216 ? -12.644 0.206 43.423 1.00 30.25 411 ARG A N 1
ATOM 1252 C CA . ARG A 1 216 ? -13.690 0.312 42.419 1.00 30.19 411 ARG A CA 1
ATOM 1253 C C . ARG A 1 216 ? -14.027 1.760 42.094 1.00 29.75 411 ARG A C 1
ATOM 1254 O O . ARG A 1 216 ? -14.112 2.134 40.931 1.00 29.41 411 ARG A O 1
ATOM 1262 N N . VAL A 1 217 ? -14.231 2.572 43.119 1.00 29.74 412 VAL A N 1
ATOM 1263 C CA . VAL A 1 217 ? -14.787 3.900 42.907 1.00 30.01 412 VAL A CA 1
ATOM 1264 C C . VAL A 1 217 ? -13.702 4.949 42.708 1.00 30.49 412 VAL A C 1
ATOM 1265 O O . VAL A 1 217 ? -13.984 6.032 42.220 1.00 30.54 412 VAL A O 1
ATOM 1269 N N . ALA A 1 218 ? -12.467 4.626 43.068 1.00 31.06 413 ALA A N 1
ATOM 1270 C CA . ALA A 1 218 ? -11.393 5.616 43.026 1.00 31.84 413 ALA A CA 1
ATOM 1271 C C . ALA A 1 218 ? -10.001 5.078 42.726 1.00 32.16 413 ALA A C 1
ATOM 1272 O O . ALA A 1 218 ? -9.049 5.805 42.825 1.00 32.55 413 ALA A O 1
ATOM 1274 N N . GLY A 1 219 ? -9.881 3.820 42.340 1.00 32.93 414 GLY A N 1
ATOM 1275 C CA . GLY A 1 219 ? -8.623 3.298 41.841 1.00 33.45 414 GLY A CA 1
ATOM 1276 C C . GLY A 1 219 ? -7.546 2.954 42.854 1.00 33.93 414 GLY A C 1
ATOM 1277 O O . GLY A 1 219 ? -6.520 2.418 42.454 1.00 33.61 414 GLY A O 1
ATOM 1278 N N . TYR A 1 220 ? -7.765 3.223 44.141 1.00 34.32 415 TYR A N 1
ATOM 1279 C CA . TYR A 1 220 ? -6.760 2.901 45.164 1.00 35.03 415 TYR A CA 1
ATOM 1280 C C . TYR A 1 220 ? -6.447 1.405 45.190 1.00 35.93 415 TYR A C 1
ATOM 1281 O O . TYR A 1 220 ? -7.336 0.595 45.404 1.00 35.93 415 TYR A O 1
ATOM 1290 N N . ASN A 1 221 ? -5.185 1.059 44.941 1.00 37.14 416 ASN A N 1
ATOM 1291 C CA . ASN A 1 221 ? -4.671 -0.303 45.128 1.00 38.51 416 ASN A CA 1
ATOM 1292 C C . ASN A 1 221 ? -4.245 -0.427 46.588 1.00 39.13 416 ASN A C 1
ATOM 1293 O O . ASN A 1 221 ? -3.345 0.288 47.036 1.00 39.55 416 ASN A O 1
ATOM 1298 N N . SER A 1 222 ? -4.875 -1.326 47.333 1.00 39.82 417 SER A N 1
ATOM 1299 C CA . SER A 1 222 ? -4.763 -1.285 48.800 1.00 40.71 417 SER A CA 1
ATOM 1300 C C . SER A 1 222 ? -3.409 -1.782 49.316 1.00 41.29 417 SER A C 1
ATOM 1301 O O . SER A 1 222 ? -2.918 -1.299 50.343 1.00 41.70 417 SER A O 1
ATOM 1304 N N . LYS A 1 223 ? -2.806 -2.713 48.590 1.00 41.71 418 LYS A N 1
ATOM 1305 C CA . LYS A 1 223 ? -1.512 -3.267 48.970 1.00 42.55 418 LYS A CA 1
ATOM 1306 C C . LYS A 1 223 ? -0.406 -2.204 49.021 1.00 42.54 418 LYS A C 1
ATOM 1307 O O . LYS A 1 223 ? 0.451 -2.268 49.904 1.00 42.97 418 LYS A O 1
ATOM 1313 N N . THR A 1 224 ? -0.451 -1.220 48.116 1.00 42.37 419 THR A N 1
ATOM 1314 C CA . THR A 1 224 ? 0.572 -0.165 48.035 1.00 42.38 419 THR A CA 1
ATOM 1315 C C . THR A 1 224 ? 0.121 1.262 48.396 1.00 41.96 419 THR A C 1
ATOM 1316 O O . THR A 1 224 ? 0.953 2.090 48.743 1.00 42.99 419 THR A O 1
ATOM 1320 N N . ASP A 1 225 ? -1.175 1.554 48.304 1.00 41.14 420 ASP A N 1
ATOM 1321 C CA . ASP A 1 225 ? -1.674 2.931 48.337 1.00 40.21 420 ASP A CA 1
ATOM 1322 C C . ASP A 1 225 ? -2.486 3.275 49.582 1.00 38.79 420 ASP A C 1
ATOM 1323 O O . ASP A 1 225 ? -2.877 4.409 49.741 1.00 38.71 420 ASP A O 1
ATOM 1328 N N . VAL A 1 226 ? -2.779 2.308 50.441 1.00 37.29 421 VAL A N 1
ATOM 1329 C CA . VAL A 1 226 ? -3.672 2.554 51.562 1.00 36.31 421 VAL A CA 1
ATOM 1330 C C . VAL A 1 226 ? -3.096 1.937 52.820 1.00 35.46 421 VAL A C 1
ATOM 1331 O O . VAL A 1 226 ? -2.646 0.802 52.807 1.00 35.29 421 VAL A O 1
ATOM 1335 N N . LYS A 1 227 ? -3.081 2.716 53.891 1.00 35.07 422 LYS A N 1
ATOM 1336 C CA . LYS A 1 227 ? -2.738 2.228 55.225 1.00 35.36 422 LYS A CA 1
ATOM 1337 C C . LYS A 1 227 ? -4.022 2.190 56.036 1.00 35.01 422 LYS A C 1
ATOM 1338 O O . LYS A 1 227 ? -4.690 3.218 56.169 1.00 35.41 422 LYS A O 1
ATOM 1344 N N . TYR A 1 228 ? -4.358 1.029 56.583 1.00 34.44 423 TYR A N 1
ATOM 1345 C CA . TYR A 1 228 ? -5.515 0.896 57.480 1.00 34.18 423 TYR A CA 1
ATOM 1346 C C . TYR A 1 228 ? -5.038 0.863 58.930 1.00 34.61 423 TYR A C 1
ATOM 1347 O O . TYR A 1 228 ? -3.988 0.275 59.235 1.00 34.94 423 TYR A O 1
ATOM 1356 N N . MET A 1 229 ? -5.806 1.493 59.821 1.00 34.85 424 MET A N 1
ATOM 1357 C CA . MET A 1 229 ? -5.484 1.510 61.249 1.00 34.75 424 MET A CA 1
ATOM 1358 C C . MET A 1 229 ? -6.730 1.600 62.105 1.00 34.89 424 MET A C 1
ATOM 1359 O O . MET A 1 229 ? -7.579 2.456 61.866 1.00 34.77 424 MET A O 1
ATOM 1364 N N . PRO A 1 230 ? -6.836 0.732 63.108 1.00 34.90 425 PRO A N 1
ATOM 1365 C CA . PRO A 1 230 ? -7.947 0.801 64.048 1.00 34.89 425 PRO A CA 1
ATOM 1366 C C . PRO A 1 230 ? -7.631 1.852 65.090 1.00 34.87 425 PRO A C 1
ATOM 1367 O O . PRO A 1 230 ? -6.469 1.970 65.506 1.00 34.87 425 PRO A O 1
ATOM 1371 N N . VAL A 1 231 ? -8.641 2.643 65.431 1.00 34.63 426 VAL A N 1
ATOM 1372 C CA . VAL A 1 231 ? -8.596 3.571 66.548 1.00 34.58 426 VAL A CA 1
ATOM 1373 C C . VAL A 1 231 ? -9.966 3.673 67.215 1.00 34.86 426 VAL A C 1
ATOM 1374 O O . VAL A 1 231 ? -10.982 3.179 66.709 1.00 34.28 426 VAL A O 1
ATOM 1378 N N . SER A 1 232 ? -9.970 4.331 68.366 1.00 35.32 427 SER A N 1
ATOM 1379 C CA . SER A 1 232 ? -11.189 4.827 68.976 1.00 35.41 427 SER A CA 1
ATOM 1380 C C . SER A 1 232 ? -10.922 6.248 69.448 1.00 35.26 427 SER A C 1
ATOM 1381 O O . SER A 1 232 ? -10.150 6.468 70.379 1.00 35.00 427 SER A O 1
ATOM 1384 N N . ALA A 1 233 ? -11.578 7.201 68.796 1.00 35.32 428 ALA A N 1
ATOM 1385 C CA . ALA A 1 233 ? -11.369 8.621 69.038 1.00 35.43 428 ALA A CA 1
ATOM 1386 C C . ALA A 1 233 ? -11.988 9.049 70.361 1.00 35.61 428 ALA A C 1
ATOM 1387 O O . ALA A 1 233 ? -11.570 10.047 70.953 1.00 35.97 428 ALA A O 1
ATOM 1389 N N . TYR A 1 234 ? -12.990 8.300 70.814 1.00 35.72 429 TYR A N 1
ATOM 1390 C CA . TYR A 1 234 ? -13.652 8.593 72.070 1.00 35.74 429 TYR A CA 1
ATOM 1391 C C . TYR A 1 234 ? -12.667 8.338 73.202 1.00 35.65 429 TYR A C 1
ATOM 1392 O O . TYR A 1 234 ? -12.376 9.243 73.976 1.00 35.83 429 TYR A O 1
ATOM 1401 N N . THR A 1 235 ? -12.120 7.126 73.264 1.00 35.46 430 THR A N 1
ATOM 1402 C CA . THR A 1 235 ? -11.192 6.748 74.339 1.00 35.31 430 THR A CA 1
ATOM 1403 C C . THR A 1 235 ? -9.749 7.138 74.067 1.00 35.00 430 THR A C 1
ATOM 1404 O O . THR A 1 235 ? -8.903 7.015 74.946 1.00 34.89 430 THR A O 1
ATOM 1408 N N . GLY A 1 236 ? -9.463 7.591 72.852 1.00 34.75 431 GLY A N 1
ATOM 1409 C CA . GLY A 1 236 ? -8.097 7.852 72.435 1.00 34.76 431 GLY A CA 1
ATOM 1410 C C . GLY A 1 236 ? -7.212 6.623 72.252 1.00 34.56 431 GLY A C 1
ATOM 1411 O O . GLY A 1 236 ? -5.994 6.736 72.117 1.00 34.32 431 GLY A O 1
ATOM 1412 N N . GLN A 1 237 ? -7.815 5.445 72.224 1.00 34.43 432 GLN A N 1
ATOM 1413 C CA . GLN A 1 237 ? -7.041 4.228 72.078 1.00 34.48 432 GLN A CA 1
ATOM 1414 C C . GLN A 1 237 ? -6.464 4.115 70.659 1.00 34.09 432 GLN A C 1
ATOM 1415 O O . GLN A 1 237 ? -7.183 4.217 69.663 1.00 33.72 432 GLN A O 1
ATOM 1421 N N . ASN A 1 238 ? -5.154 3.910 70.605 1.00 33.74 433 ASN A N 1
ATOM 1422 C CA . ASN A 1 238 ? -4.397 3.795 69.364 1.00 33.58 433 ASN A CA 1
ATOM 1423 C C . ASN A 1 238 ? -4.295 5.088 68.566 1.00 33.70 433 ASN A C 1
ATOM 1424 O O . ASN A 1 238 ? -3.963 5.039 67.392 1.00 33.15 433 ASN A O 1
ATOM 1429 N N . VAL A 1 239 ? -4.565 6.233 69.196 1.00 34.06 434 VAL A N 1
ATOM 1430 C CA . VAL A 1 239 ? -4.405 7.519 68.516 1.00 34.31 434 VAL A CA 1
ATOM 1431 C C . VAL A 1 239 ? -2.991 7.989 68.761 1.00 34.12 434 VAL A C 1
ATOM 1432 O O . VAL A 1 239 ? -2.239 8.133 67.801 1.00 34.47 434 VAL A O 1
ATOM 1436 N N . LYS A 1 240 ? -2.608 8.182 70.024 1.00 34.25 435 LYS A N 1
ATOM 1437 C CA . LYS A 1 240 ? -1.249 8.584 70.384 1.00 34.20 435 LYS A CA 1
ATOM 1438 C C . LYS A 1 240 ? -0.445 7.377 70.851 1.00 34.31 435 LYS A C 1
ATOM 1439 O O . LYS A 1 240 ? 0.620 7.098 70.325 1.00 34.36 435 LYS A O 1
ATOM 1445 N N . ASP A 1 241 ? -0.943 6.680 71.861 1.00 34.66 436 ASP A N 1
ATOM 1446 C CA . ASP A 1 241 ? -0.280 5.476 72.353 1.00 35.10 436 ASP A CA 1
ATOM 1447 C C . ASP A 1 241 ? -0.889 4.275 71.645 1.00 35.60 436 ASP A C 1
ATOM 1448 O O . ASP A 1 241 ? -2.029 4.338 71.210 1.00 35.29 436 ASP A O 1
ATOM 1453 N N . ARG A 1 242 ? -0.140 3.185 71.521 1.00 36.48 437 ARG A N 1
ATOM 1454 C CA . ARG A 1 242 ? -0.709 1.959 70.962 1.00 37.35 437 ARG A CA 1
ATOM 1455 C C . ARG A 1 242 ? -1.794 1.436 71.886 1.00 37.41 437 ARG A C 1
ATOM 1456 O O . ARG A 1 242 ? -1.708 1.612 73.097 1.00 37.65 437 ARG A O 1
ATOM 1464 N N . VAL A 1 243 ? -2.813 0.795 71.326 1.00 37.70 438 VAL A N 1
ATOM 1465 C CA . VAL A 1 243 ? -3.729 -0.006 72.137 1.00 37.95 438 VAL A CA 1
ATOM 1466 C C . VAL A 1 243 ? -2.947 -0.965 72.989 1.00 38.10 438 VAL A C 1
ATOM 1467 O O . VAL A 1 243 ? -1.984 -1.567 72.514 1.00 37.94 438 VAL A O 1
ATOM 1471 N N . ASP A 1 244 ? -3.386 -1.137 74.231 1.00 38.49 439 ASP A N 1
ATOM 1472 C CA . ASP A 1 244 ? -2.776 -2.115 75.115 1.00 38.88 439 ASP A CA 1
ATOM 1473 C C . ASP A 1 244 ? -3.094 -3.527 74.635 1.00 39.30 439 ASP A C 1
ATOM 1474 O O . ASP A 1 244 ? -4.132 -3.759 74.022 1.00 39.11 439 ASP A O 1
ATOM 1479 N N . SER A 1 245 ? -2.191 -4.462 74.919 1.00 40.00 440 SER A N 1
ATOM 1480 C CA . SER A 1 245 ? -2.388 -5.875 74.574 1.00 40.51 440 SER A CA 1
ATOM 1481 C C . SER A 1 245 ? -3.663 -6.473 75.175 1.00 40.60 440 SER A C 1
ATOM 1482 O O . SER A 1 245 ? -4.305 -7.324 74.550 1.00 40.67 440 SER A O 1
ATOM 1485 N N . SER A 1 246 ? -4.018 -6.034 76.380 1.00 40.72 441 SER A N 1
ATOM 1486 C CA . SER A 1 246 ? -5.221 -6.520 77.052 1.00 40.98 441 SER A CA 1
ATOM 1487 C C . SER A 1 246 ? -6.494 -6.063 76.328 1.00 41.24 441 SER A C 1
ATOM 1488 O O . SER A 1 246 ? -7.494 -6.786 76.311 1.00 41.60 441 SER A O 1
ATOM 1491 N N . VAL A 1 247 ? -6.450 -4.870 75.737 1.00 41.42 442 VAL A N 1
ATOM 1492 C CA . VAL A 1 247 ? -7.588 -4.311 74.996 1.00 41.48 442 VAL A CA 1
ATOM 1493 C C . VAL A 1 247 ? -7.730 -4.900 73.578 1.00 41.64 442 VAL A C 1
ATOM 1494 O O . VAL A 1 247 ? -8.839 -5.187 73.127 1.00 41.76 442 VAL A O 1
ATOM 1498 N N . CYS A 1 248 ? -6.608 -5.077 72.888 1.00 41.71 443 CYS A N 1
ATOM 1499 C CA . CYS A 1 248 ? -6.596 -5.567 71.515 1.00 41.73 443 CYS A CA 1
ATOM 1500 C C . CYS A 1 248 ? -5.281 -6.315 71.279 1.00 41.60 443 CYS A C 1
ATOM 1501 O O . CYS A 1 248 ? -4.270 -5.717 70.903 1.00 41.67 443 CYS A O 1
ATOM 1504 N N . PRO A 1 249 ? -5.291 -7.620 71.528 1.00 41.54 444 PRO A N 1
ATOM 1505 C CA . PRO A 1 249 ? -4.073 -8.440 71.417 1.00 41.54 444 PRO A CA 1
ATOM 1506 C C . PRO A 1 249 ? -3.545 -8.610 69.992 1.00 41.46 444 PRO A C 1
ATOM 1507 O O . PRO A 1 249 ? -2.340 -8.807 69.817 1.00 41.39 444 PRO A O 1
ATOM 1511 N N . TRP A 1 250 ? -4.431 -8.524 69.001 1.00 41.42 445 TRP A N 1
ATOM 1512 C CA . TRP A 1 250 ? -4.105 -8.914 67.622 1.00 41.24 445 TRP A CA 1
ATOM 1513 C C . TRP A 1 250 ? -3.452 -7.809 66.794 1.00 41.62 445 TRP A C 1
ATOM 1514 O O . TRP A 1 250 ? -2.642 -8.107 65.916 1.00 41.49 445 TRP A O 1
ATOM 1525 N N . TYR A 1 251 ? -3.807 -6.547 67.047 1.00 42.24 446 TYR A N 1
ATOM 1526 C CA . TYR A 1 251 ? -3.167 -5.425 66.346 1.00 42.63 446 TYR A CA 1
ATOM 1527 C C . TYR A 1 251 ? -1.836 -5.148 66.998 1.00 42.84 446 TYR A C 1
ATOM 1528 O O . TYR A 1 251 ? -1.763 -4.877 68.208 1.00 43.23 446 TYR A O 1
ATOM 1537 N N . GLN A 1 252 ? -0.777 -5.220 66.208 1.00 42.71 447 GLN A N 1
ATOM 1538 C CA . GLN A 1 252 ? 0.544 -4.980 66.751 1.00 42.62 447 GLN A CA 1
ATOM 1539 C C . GLN A 1 252 ? 1.308 -4.012 65.847 1.00 41.92 447 GLN A C 1
ATOM 1540 O O . GLN A 1 252 ? 2.531 -4.101 65.700 1.00 42.15 447 GLN A O 1
ATOM 1546 N N . GLY A 1 253 ? 0.564 -3.084 65.246 1.00 40.80 448 GLY A N 1
ATOM 1547 C CA . GLY A 1 253 ? 1.139 -2.015 64.450 1.00 39.77 448 GLY A CA 1
ATOM 1548 C C . GLY A 1 253 ? 1.322 -0.756 65.281 1.00 38.69 448 GLY A C 1
ATOM 1549 O O . GLY A 1 253 ? 1.257 -0.794 66.510 1.00 38.64 448 GLY A O 1
ATOM 1550 N N . PRO A 1 254 ? 1.582 0.360 64.614 1.00 37.31 449 PRO A N 1
ATOM 1551 C CA . PRO A 1 254 ? 1.710 1.651 65.289 1.00 36.18 449 PRO A CA 1
ATOM 1552 C C . PRO A 1 254 ? 0.372 2.353 65.526 1.00 34.74 449 PRO A C 1
ATOM 1553 O O . PRO A 1 254 ? -0.626 2.071 64.858 1.00 34.23 449 PRO A O 1
ATOM 1557 N N . SER A 1 255 ? 0.377 3.274 66.485 1.00 33.49 450 SER A N 1
ATOM 1558 C CA . SER A 1 255 ? -0.731 4.197 66.694 1.00 32.53 450 SER A CA 1
ATOM 1559 C C . SER A 1 255 ? -0.809 5.173 65.532 1.00 32.04 450 SER A C 1
ATOM 1560 O O . SER A 1 255 ? 0.145 5.329 64.783 1.00 31.72 450 SER A O 1
ATOM 1563 N N . LEU A 1 256 ? -1.947 5.836 65.389 1.00 31.81 451 LEU A N 1
ATOM 1564 C CA . LEU A 1 256 ? -2.117 6.791 64.313 1.00 32.16 451 LEU A CA 1
ATOM 1565 C C . LEU A 1 256 ? -0.978 7.801 64.309 1.00 32.26 451 LEU A C 1
ATOM 1566 O O . LEU A 1 256 ? -0.304 7.947 63.299 1.00 31.69 451 LEU A O 1
ATOM 1571 N N . LEU A 1 257 ? -0.757 8.477 65.433 1.00 32.43 452 LEU A N 1
ATOM 1572 C CA . LEU A 1 257 ? 0.254 9.533 65.487 1.00 33.07 452 LEU A CA 1
ATOM 1573 C C . LEU A 1 257 ? 1.664 8.993 65.251 1.00 33.09 452 LEU A C 1
ATOM 1574 O O . LEU A 1 257 ? 2.502 9.675 64.684 1.00 32.55 452 LEU A O 1
ATOM 1579 N N . GLU A 1 258 ? 1.908 7.764 65.676 1.00 33.04 453 GLU A N 1
ATOM 1580 C CA . GLU A 1 258 ? 3.200 7.137 65.488 1.00 33.19 453 GLU A CA 1
ATOM 1581 C C . GLU A 1 258 ? 3.461 6.924 63.996 1.00 32.73 453 GLU A C 1
ATOM 1582 O O . GLU A 1 258 ? 4.560 7.133 63.512 1.00 32.87 453 GLU A O 1
ATOM 1588 N N . TYR A 1 259 ? 2.434 6.492 63.283 1.00 32.09 454 TYR A N 1
ATOM 1589 C CA . TYR A 1 259 ? 2.498 6.311 61.843 1.00 31.42 454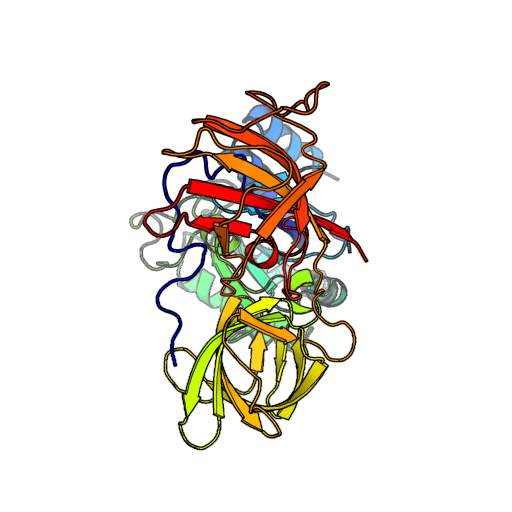 TYR A CA 1
ATOM 1590 C C . TYR A 1 259 ? 2.626 7.662 61.098 1.00 30.81 454 TYR A C 1
ATOM 1591 O O . TYR A 1 259 ? 3.417 7.783 60.165 1.00 30.14 454 TYR A O 1
ATOM 1600 N N . LEU A 1 260 ? 1.835 8.653 61.499 1.00 30.15 455 LEU A N 1
ATOM 1601 C CA . LEU A 1 260 ? 1.889 9.993 60.905 1.00 30.22 455 LEU A CA 1
ATOM 1602 C C . LEU A 1 260 ? 3.288 10.618 61.065 1.00 30.12 455 L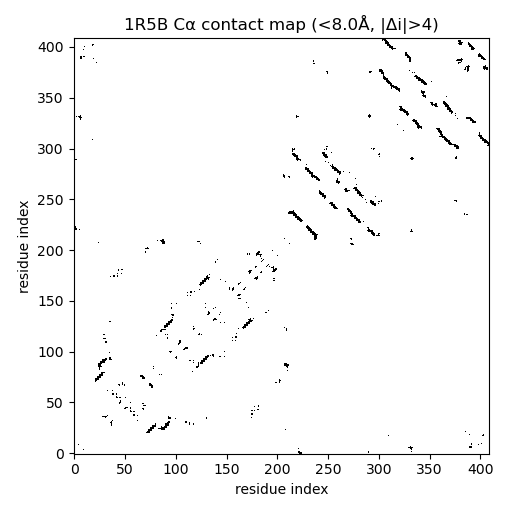EU A C 1
ATOM 1603 O O . LEU A 1 260 ? 3.758 11.348 60.198 1.00 29.29 455 LEU A O 1
ATOM 1608 N N . ASP A 1 261 ? 3.955 10.290 62.169 1.00 29.80 456 ASP A N 1
ATOM 1609 C CA . ASP A 1 261 ? 5.251 10.858 62.475 1.00 30.06 456 ASP A CA 1
ATOM 1610 C C . ASP A 1 261 ? 6.363 10.406 61.532 1.00 29.64 456 ASP A C 1
ATOM 1611 O O . ASP A 1 261 ? 7.170 11.214 61.120 1.00 30.18 456 ASP A O 1
ATOM 1616 N N . SER A 1 262 ? 6.414 9.121 61.216 1.00 29.54 457 SER A N 1
ATOM 1617 C CA . SER A 1 262 ? 7.517 8.561 60.421 1.00 29.75 457 SER A CA 1
ATOM 1618 C C . SER A 1 262 ? 7.123 8.235 58.966 1.00 29.25 457 SER A C 1
ATOM 1619 O O . SER A 1 262 ? 7.959 7.814 58.180 1.00 29.26 457 SER A O 1
ATOM 1622 N N . MET A 1 263 ? 5.842 8.423 58.649 1.00 29.08 458 MET A N 1
ATOM 1623 C CA . MET A 1 263 ? 5.291 8.383 57.289 1.00 28.61 458 MET A CA 1
ATOM 1624 C C . MET A 1 263 ? 6.204 9.065 56.295 1.00 28.03 458 MET A C 1
ATOM 1625 O O . MET A 1 263 ? 6.622 10.188 56.472 1.00 27.62 458 MET A O 1
ATOM 1630 N N . THR A 1 264 ? 6.374 8.432 55.178 1.00 27.87 459 THR A N 1
ATOM 1631 C CA . THR A 1 264 ? 7.312 8.882 54.194 1.00 28.06 459 THR A CA 1
ATOM 1632 C C . THR A 1 264 ? 6.601 9.526 52.979 1.00 27.71 459 THR A C 1
ATOM 1633 O O . THR A 1 264 ? 7.119 10.456 52.374 1.00 27.48 459 THR A O 1
ATOM 1637 N N . HIS A 1 265 ? 5.402 9.061 52.659 1.00 27.11 460 HIS A N 1
ATOM 1638 C CA . HIS A 1 265 ? 4.668 9.586 51.515 1.00 27.07 460 HIS A CA 1
ATOM 1639 C C . HIS A 1 265 ? 3.907 10.858 51.892 1.00 26.88 460 HIS A C 1
ATOM 1640 O O . HIS A 1 265 ? 2.800 10.775 52.372 1.00 26.29 460 HIS A O 1
ATOM 1647 N N . LEU A 1 266 ? 4.541 12.021 51.711 1.00 26.93 461 LEU A N 1
ATOM 1648 C CA . LEU A 1 266 ? 3.884 13.318 51.850 1.00 27.14 461 LEU A CA 1
ATOM 1649 C C . LEU A 1 266 ? 3.728 13.947 50.449 1.00 26.45 461 LEU A C 1
ATOM 1650 O O . LEU A 1 266 ? 4.719 14.213 49.765 1.00 26.32 461 LEU A O 1
ATOM 1655 N N . GLU A 1 267 ? 2.495 14.194 50.031 1.00 26.15 462 GLU A N 1
ATOM 1656 C CA . GLU A 1 267 ? 2.220 14.575 48.638 1.00 26.66 462 GLU A CA 1
ATOM 1657 C C . GLU A 1 267 ? 3.002 15.763 48.098 1.00 25.96 462 GLU A C 1
ATOM 1658 O O . GLU A 1 267 ? 3.473 15.687 46.990 1.00 25.18 462 GLU A O 1
ATOM 1664 N N . ARG A 1 268 ? 3.129 16.858 48.847 1.00 25.60 463 ARG A N 1
ATOM 1665 C CA . ARG A 1 268 ? 3.878 18.003 48.337 1.00 26.01 463 ARG A CA 1
ATOM 1666 C C . ARG A 1 268 ? 5.327 17.626 48.046 1.00 26.41 463 ARG A C 1
ATOM 1667 O O . ARG A 1 268 ? 5.883 18.037 47.031 1.00 25.75 463 ARG A O 1
ATOM 1675 N N . LYS A 1 269 ? 5.921 16.850 48.951 1.00 27.26 464 LYS A N 1
ATOM 1676 C CA . LYS A 1 269 ? 7.317 16.405 48.841 1.00 27.94 464 LYS A CA 1
ATOM 1677 C C . LYS A 1 269 ? 7.469 15.386 47.701 1.00 28.07 464 LYS A C 1
ATOM 1678 O O . LYS A 1 269 ? 8.434 15.443 46.961 1.00 27.96 464 LYS A O 1
ATOM 1684 N N . VAL A 1 270 ? 6.507 14.480 47.562 1.00 27.79 465 VAL A N 1
ATOM 1685 C CA . VAL A 1 270 ? 6.521 13.500 46.469 1.00 28.17 465 VAL A CA 1
ATOM 1686 C C . VAL A 1 270 ? 6.437 14.185 45.099 1.00 28.52 465 VAL A C 1
ATOM 1687 O O . VAL A 1 270 ? 7.045 13.728 44.125 1.00 27.97 465 VAL A O 1
ATOM 1691 N N . ASN A 1 271 ? 5.688 15.282 45.040 1.00 29.16 466 ASN A N 1
ATOM 1692 C CA . ASN A 1 271 ? 5.374 15.968 43.789 1.00 29.78 466 ASN A CA 1
ATOM 1693 C C . ASN A 1 271 ? 6.351 17.096 43.504 1.00 30.44 466 ASN A C 1
ATOM 1694 O O . ASN A 1 271 ? 6.261 17.756 42.472 1.00 30.84 466 ASN A O 1
ATOM 1699 N N . ALA A 1 272 ? 7.276 17.312 44.435 1.00 30.69 467 ALA A N 1
ATOM 1700 C CA . ALA A 1 272 ? 8.340 18.267 44.263 1.00 31.26 467 ALA A CA 1
ATOM 1701 C C . ALA A 1 272 ? 9.377 17.706 43.293 1.00 31.94 467 ALA A C 1
ATOM 1702 O O . ALA A 1 272 ? 9.429 16.497 43.055 1.00 32.23 467 ALA A O 1
ATOM 1704 N N . PRO A 1 273 ? 10.240 18.565 42.773 1.00 32.51 468 PRO A N 1
ATOM 1705 C CA . PRO A 1 273 ? 11.357 18.095 41.930 1.00 32.64 468 PRO A CA 1
ATOM 1706 C C . PRO A 1 273 ? 12.226 17.070 42.651 1.00 32.57 468 PRO A C 1
ATOM 1707 O O . PRO A 1 273 ? 12.462 17.213 43.842 1.00 33.66 468 PRO A O 1
ATOM 1711 N N . PHE A 1 274 ? 12.692 16.057 41.937 1.00 32.58 469 PHE A N 1
ATOM 1712 C CA . PHE A 1 274 ? 13.564 15.021 42.488 1.00 32.12 469 PHE A CA 1
ATOM 1713 C C . PHE A 1 274 ? 14.843 15.649 43.053 1.00 32.32 469 PHE A C 1
ATOM 1714 O O . PHE A 1 274 ? 15.456 16.517 42.418 1.00 32.66 469 PHE A O 1
ATOM 1722 N N . ILE A 1 275 ? 15.214 15.220 44.254 1.00 31.99 470 ILE A N 1
ATOM 1723 C CA . ILE A 1 275 ? 16.468 15.590 44.894 1.00 32.02 470 ILE A CA 1
ATOM 1724 C C . ILE A 1 275 ? 17.015 14.380 45.651 1.00 31.66 470 ILE A C 1
ATOM 1725 O O . ILE A 1 275 ? 16.319 13.825 46.480 1.00 32.14 470 ILE A O 1
ATOM 1730 N N . MET A 1 276 ? 18.250 13.977 45.361 1.00 31.41 471 MET A N 1
ATOM 1731 C CA . MET A 1 276 ? 18.913 12.866 46.056 1.00 31.03 471 MET A CA 1
ATOM 1732 C C . MET A 1 276 ? 20.406 13.149 46.135 1.00 31.49 471 MET A C 1
ATOM 1733 O O . MET A 1 276 ? 21.108 12.967 45.149 1.00 31.24 471 MET A O 1
ATOM 1738 N N . PRO A 1 277 ? 20.888 13.589 47.293 1.00 31.97 472 PRO A N 1
ATOM 1739 C CA . PRO A 1 277 ? 22.331 13.678 47.533 1.00 32.56 472 PRO A CA 1
ATOM 1740 C C . PRO A 1 277 ? 22.998 12.315 47.384 1.00 33.21 472 PRO A C 1
ATOM 1741 O O . PRO A 1 277 ? 22.436 11.313 47.815 1.00 33.90 472 PRO A O 1
ATOM 1745 N N . ILE A 1 278 ? 24.177 12.284 46.776 1.00 33.66 473 ILE A N 1
ATOM 1746 C CA . ILE A 1 278 ? 24.886 11.034 46.506 1.00 33.66 473 ILE A CA 1
ATOM 1747 C C . ILE A 1 278 ? 25.725 10.674 47.713 1.00 33.73 473 ILE A C 1
ATOM 1748 O O . ILE A 1 278 ? 26.649 11.387 48.038 1.00 33.92 473 ILE A O 1
ATOM 1753 N N . ALA A 1 279 ? 25.377 9.587 48.395 1.00 34.06 474 ALA A N 1
ATOM 1754 C CA . ALA A 1 279 ? 26.157 9.104 49.530 1.00 34.15 474 ALA A CA 1
ATOM 1755 C C . ALA A 1 279 ? 27.308 8.200 49.104 1.00 34.45 474 ALA A C 1
ATOM 1756 O O . ALA A 1 279 ? 28.344 8.202 49.742 1.00 34.51 474 ALA A O 1
ATOM 1758 N N . SER A 1 280 ? 27.134 7.423 48.040 1.00 34.76 475 SER A N 1
ATOM 1759 C CA . SER A 1 280 ? 28.201 6.543 47.576 1.00 35.31 475 SER A CA 1
ATOM 1760 C C . SER A 1 280 ? 28.311 6.465 46.075 1.00 35.63 475 SER A C 1
ATOM 1761 O O . SER A 1 280 ? 27.399 6.850 45.355 1.00 35.92 475 SER A O 1
ATOM 1764 N N . LYS A 1 281 ? 29.454 5.957 45.624 1.00 35.95 476 LYS A N 1
ATOM 1765 C CA . LYS A 1 281 ? 29.701 5.718 44.214 1.00 36.28 476 LYS A CA 1
ATOM 1766 C C . LYS A 1 281 ? 30.573 4.481 44.088 1.00 36.40 476 LYS A C 1
ATOM 1767 O O . LYS A 1 281 ? 31.714 4.489 44.529 1.00 36.63 476 LYS A O 1
ATOM 1773 N N . TYR A 1 282 ? 30.029 3.414 43.515 1.00 36.58 477 TYR A N 1
ATOM 1774 C CA . TYR A 1 282 ? 30.815 2.221 43.222 1.00 36.90 477 TYR A CA 1
ATOM 1775 C C . TYR A 1 282 ? 30.468 1.676 41.834 1.00 37.04 477 TYR A C 1
ATOM 1776 O O . TYR A 1 282 ? 29.777 2.337 41.062 1.00 37.06 477 TYR A O 1
ATOM 1785 N N . LYS A 1 283 ? 30.995 0.499 41.511 1.00 37.33 478 LYS A N 1
ATOM 1786 C CA . LYS A 1 283 ? 30.761 -0.161 40.230 1.00 37.58 478 LYS A CA 1
ATOM 1787 C C . LYS A 1 283 ? 30.201 -1.554 40.491 1.00 37.61 478 LYS A C 1
ATOM 1788 O O . LYS A 1 283 ? 30.857 -2.368 41.140 1.00 37.82 478 LYS A O 1
ATOM 1794 N N . ASP A 1 284 ? 28.995 -1.823 39.999 1.00 37.64 479 ASP A N 1
ATOM 1795 C CA . ASP A 1 284 ? 28.452 -3.175 40.009 1.00 37.73 479 ASP A CA 1
ATOM 1796 C C . ASP A 1 284 ? 28.556 -3.744 38.601 1.00 37.77 479 ASP A C 1
ATOM 1797 O O . ASP A 1 284 ? 29.249 -4.740 38.370 1.00 38.08 479 ASP A O 1
ATOM 1802 N N . LEU A 1 285 ? 27.869 -3.104 37.663 1.00 37.67 480 LEU A N 1
ATOM 1803 C CA . LEU A 1 285 ? 27.931 -3.483 36.254 1.00 37.51 480 LEU A CA 1
ATOM 1804 C C . LEU A 1 285 ? 27.474 -2.250 35.510 1.00 37.14 480 LEU A C 1
ATOM 1805 O O . LEU A 1 285 ? 26.376 -2.200 34.953 1.00 36.87 480 LEU A O 1
ATOM 1810 N N . GLY A 1 286 ? 28.350 -1.253 35.529 1.00 36.86 481 GLY A N 1
ATOM 1811 C CA . GLY A 1 286 ? 27.975 0.129 35.295 1.00 36.86 481 GLY A CA 1
ATOM 1812 C C . GLY A 1 286 ? 28.107 0.889 36.606 1.00 36.63 481 GLY A C 1
ATOM 1813 O O . GLY A 1 286 ? 28.326 0.283 37.659 1.00 36.65 481 GLY A O 1
ATOM 1814 N N . THR A 1 287 ? 27.986 2.212 36.547 1.00 36.33 482 THR A N 1
ATOM 1815 C CA . THR A 1 287 ? 28.183 3.055 37.725 1.00 36.15 482 THR A CA 1
ATOM 1816 C C . THR A 1 287 ? 26.941 3.042 38.619 1.00 35.98 482 THR A C 1
ATOM 1817 O O . THR A 1 287 ? 25.820 2.993 38.126 1.00 35.71 482 THR A O 1
ATOM 1821 N N . ILE A 1 288 ? 27.157 3.080 39.932 1.00 35.77 483 ILE A N 1
ATOM 1822 C CA . ILE A 1 288 ? 26.077 3.036 40.908 1.00 35.78 483 ILE A CA 1
ATOM 1823 C C . ILE A 1 288 ? 26.157 4.257 41.818 1.00 35.89 483 ILE A C 1
ATOM 1824 O O . ILE A 1 288 ? 27.229 4.577 42.329 1.00 35.95 483 ILE A O 1
ATOM 1829 N N . LEU A 1 289 ? 25.024 4.925 42.027 1.00 35.71 484 LEU A N 1
ATOM 1830 C CA . LEU A 1 289 ? 24.954 6.077 42.913 1.00 35.66 484 LEU A CA 1
ATOM 1831 C C . LEU A 1 289 ? 23.920 5.796 43.998 1.00 35.50 484 LEU A C 1
ATOM 1832 O O . LEU A 1 289 ? 22.735 5.640 43.703 1.00 35.44 484 LEU A O 1
ATOM 1837 N N . GLU A 1 290 ? 24.383 5.717 45.245 1.00 35.28 485 GLU A N 1
ATOM 1838 C CA . GLU A 1 290 ? 23.527 5.424 46.388 1.00 35.33 485 GLU A CA 1
ATOM 1839 C C . GLU A 1 290 ? 23.216 6.699 47.145 1.00 34.55 485 GLU A C 1
ATOM 1840 O O . GLU A 1 290 ? 24.046 7.594 47.218 1.00 34.04 485 GLU A O 1
ATOM 1846 N N . GLY A 1 291 ? 22.008 6.770 47.700 1.00 33.93 486 GLY A N 1
ATOM 1847 C CA . GLY A 1 291 ? 21.586 7.910 48.491 1.00 33.63 486 GLY A CA 1
ATOM 1848 C C . GLY A 1 291 ? 20.144 7.816 48.945 1.00 33.47 486 GLY A C 1
ATOM 1849 O O . GLY A 1 291 ? 19.432 6.872 48.602 1.00 32.87 486 GLY A O 1
ATOM 1850 N N . LYS A 1 292 ? 19.724 8.803 49.731 1.00 33.46 487 LYS A N 1
ATOM 1851 C CA . LYS A 1 292 ? 18.350 8.887 50.236 1.00 33.50 487 LYS A CA 1
ATOM 1852 C C . LYS A 1 292 ? 17.649 9.988 49.462 1.00 32.64 487 LYS A C 1
ATOM 1853 O O . LYS A 1 292 ? 18.131 11.105 49.417 1.00 32.09 487 LYS A O 1
ATOM 1859 N N . ILE A 1 293 ? 16.510 9.675 48.864 1.00 32.43 488 ILE A N 1
ATOM 1860 C CA . ILE A 1 293 ? 15.742 10.670 48.126 1.00 32.25 488 ILE A CA 1
ATOM 1861 C C . ILE A 1 293 ? 15.155 11.681 49.117 1.00 32.15 488 ILE A C 1
ATOM 1862 O O . ILE A 1 293 ? 14.451 11.303 50.034 1.00 31.91 488 ILE A O 1
ATOM 1867 N N . GLU A 1 294 ? 15.505 12.955 48.959 1.00 32.17 489 GLU A N 1
ATOM 1868 C CA . GLU A 1 294 ? 15.018 14.010 49.858 1.00 32.63 489 GLU A CA 1
ATOM 1869 C C . GLU A 1 294 ? 13.722 14.637 49.384 1.00 32.51 489 GLU A C 1
ATOM 1870 O O . GLU A 1 294 ? 12.934 15.119 50.194 1.00 33.63 489 GLU A O 1
ATOM 1876 N N . ALA A 1 295 ? 13.494 14.602 48.083 1.00 31.91 490 ALA A N 1
ATOM 1877 C CA . ALA A 1 295 ? 12.284 15.141 47.517 1.00 31.73 490 ALA A CA 1
ATOM 1878 C C . ALA A 1 295 ? 11.986 14.443 46.216 1.00 31.52 490 ALA A C 1
ATOM 1879 O O . ALA A 1 295 ? 12.890 13.992 45.523 1.00 31.44 490 ALA A O 1
ATOM 1881 N N . GLY A 1 296 ? 10.708 14.390 45.879 1.00 31.91 491 GLY A N 1
ATOM 1882 C CA . GLY A 1 296 ? 10.246 14.000 44.560 1.00 32.07 491 GLY A CA 1
ATOM 1883 C C . GLY A 1 296 ? 10.247 12.507 44.374 1.00 32.49 491 GLY A C 1
ATOM 1884 O O . GLY A 1 296 ? 10.220 11.749 45.339 1.00 33.18 491 GLY A O 1
ATOM 1885 N N . SER A 1 297 ? 10.260 12.076 43.125 1.00 32.71 492 SER A N 1
ATOM 1886 C CA . SER A 1 297 ? 10.232 10.645 42.813 1.00 32.76 492 SER A CA 1
ATOM 1887 C C . SER A 1 297 ? 11.079 10.333 41.583 1.00 33.04 492 SER A C 1
ATOM 1888 O O . SER A 1 297 ? 11.469 11.225 40.844 1.00 33.20 492 SER A O 1
ATOM 1891 N N . ILE A 1 298 ? 11.335 9.054 41.354 1.00 33.82 493 ILE A N 1
ATOM 1892 C CA . ILE A 1 298 ? 12.160 8.622 40.227 1.00 34.19 493 ILE A CA 1
ATOM 1893 C C . ILE A 1 298 ? 11.626 7.289 39.673 1.00 34.34 493 ILE A C 1
ATOM 1894 O O . ILE A 1 298 ? 11.284 6.384 40.431 1.00 34.14 493 ILE A O 1
ATOM 1899 N N . LYS A 1 299 ? 11.520 7.213 38.348 1.00 34.93 494 LYS A N 1
ATOM 1900 C CA . LYS A 1 299 ? 11.126 6.002 37.637 1.00 35.64 494 LYS A CA 1
ATOM 1901 C C . LYS A 1 299 ? 12.372 5.375 37.007 1.00 35.68 494 LYS A C 1
ATOM 1902 O O . LYS A 1 299 ? 13.377 6.047 36.802 1.00 35.69 494 LYS A O 1
ATOM 1908 N N . LYS A 1 300 ? 12.298 4.094 36.683 1.00 35.82 495 LYS A N 1
ATOM 1909 C CA . LYS A 1 300 ? 13.330 3.454 35.882 1.00 36.13 495 LYS A CA 1
ATOM 1910 C C . LYS A 1 300 ? 13.314 4.071 34.487 1.00 36.44 495 LYS A C 1
ATOM 1911 O O . LYS A 1 300 ? 12.244 4.356 33.935 1.00 36.51 495 LYS A O 1
ATOM 1917 N N . ASN A 1 301 ? 14.503 4.252 33.922 1.00 36.74 496 ASN A N 1
ATOM 1918 C CA . ASN A 1 301 ? 14.693 4.918 32.629 1.00 37.29 496 ASN A CA 1
ATOM 1919 C C . ASN A 1 301 ? 14.279 6.388 32.619 1.00 37.82 496 ASN A C 1
ATOM 1920 O O . ASN A 1 301 ? 13.634 6.859 31.684 1.00 38.39 496 ASN A O 1
ATOM 1925 N N . SER A 1 302 ? 14.664 7.100 33.670 1.00 38.19 497 SER A N 1
ATOM 1926 C CA . SER A 1 302 ? 14.461 8.535 33.760 1.00 38.61 497 SER A CA 1
ATOM 1927 C C . SER A 1 302 ? 15.803 9.246 33.703 1.00 38.06 497 SER A C 1
ATOM 1928 O O . SER A 1 302 ? 16.787 8.770 34.264 1.00 38.46 497 SER A O 1
ATOM 1931 N N . ASN A 1 303 ? 15.838 10.387 33.028 1.00 37.20 498 ASN A N 1
ATOM 1932 C CA . ASN A 1 303 ? 17.015 11.232 33.043 1.00 36.31 498 ASN A CA 1
ATOM 1933 C C . ASN A 1 303 ? 17.052 11.999 34.347 1.00 35.37 498 ASN A C 1
ATOM 1934 O O . ASN A 1 303 ? 16.016 12.306 34.910 1.00 35.57 498 ASN A O 1
ATOM 1939 N N . VAL A 1 304 ? 18.257 12.278 34.831 1.00 34.19 499 VAL A N 1
ATOM 1940 C CA . VAL A 1 304 ? 18.462 13.102 36.002 1.00 33.29 499 VAL A CA 1
ATOM 1941 C C . VAL A 1 304 ? 19.636 14.022 35.748 1.00 32.72 499 VAL A C 1
ATOM 1942 O O . VAL A 1 304 ? 20.447 13.773 34.886 1.00 32.47 499 VAL A O 1
ATOM 1946 N N . LEU A 1 305 ? 19.717 15.092 36.523 1.00 32.69 500 LEU A N 1
ATOM 1947 C CA . LEU A 1 305 ? 20.787 16.078 36.400 1.00 32.45 500 LEU A CA 1
ATOM 1948 C C . LEU A 1 305 ? 21.691 15.943 37.598 1.00 31.87 500 LEU A C 1
ATOM 1949 O O . LEU A 1 305 ? 21.217 15.775 38.707 1.00 31.31 500 LEU A O 1
ATOM 1954 N N . VAL A 1 306 ? 22.995 15.971 37.376 1.00 31.78 501 VAL A N 1
ATOM 1955 C CA . VAL A 1 306 ? 23.923 16.061 38.482 1.00 32.04 501 VAL A CA 1
ATOM 1956 C C . VAL A 1 306 ? 24.274 17.526 38.651 1.00 31.99 501 VAL A C 1
ATOM 1957 O O . VAL A 1 306 ? 24.917 18.112 37.781 1.00 32.19 501 VAL A O 1
ATOM 1961 N N . MET A 1 307 ? 23.835 18.125 39.753 1.00 32.22 502 MET A N 1
ATOM 1962 C CA . MET A 1 307 ? 24.345 19.442 40.168 1.00 32.25 502 MET A CA 1
ATOM 1963 C C . MET A 1 307 ? 25.521 19.249 41.133 1.00 32.22 502 MET A C 1
ATOM 1964 O O . MET A 1 307 ? 25.573 18.239 41.829 1.00 32.42 502 MET A O 1
ATOM 1969 N N . PRO A 1 308 ? 26.460 20.192 41.209 1.00 32.50 503 PRO A N 1
ATOM 1970 C CA . PRO A 1 308 ? 26.423 21.493 40.520 1.00 32.68 503 PRO A CA 1
ATOM 1971 C C . PRO A 1 308 ? 27.035 21.533 39.105 1.00 32.65 503 PRO A C 1
ATOM 1972 O O . PRO A 1 308 ? 27.103 22.611 38.521 1.00 32.50 503 PRO A O 1
ATOM 1976 N N . ILE A 1 309 ? 27.461 20.392 38.575 1.00 32.76 504 ILE A N 1
ATOM 1977 C CA . ILE A 1 309 ? 28.197 20.341 37.311 1.00 32.83 504 ILE A CA 1
ATOM 1978 C C . ILE A 1 309 ? 27.319 20.407 36.046 1.00 33.22 504 ILE A C 1
ATOM 1979 O O . ILE A 1 309 ? 27.842 20.544 34.937 1.00 33.37 504 ILE A O 1
ATOM 1984 N N . ASN A 1 310 ? 26.005 20.299 36.212 1.00 33.41 505 ASN A N 1
ATOM 1985 C CA . ASN A 1 310 ? 25.064 20.414 35.104 1.00 33.82 505 ASN A CA 1
ATOM 1986 C C . ASN A 1 310 ? 25.218 19.302 34.048 1.00 34.35 505 ASN A C 1
ATOM 1987 O O . ASN A 1 310 ? 25.122 19.545 32.838 1.00 34.06 505 ASN A O 1
ATOM 1992 N N . GLN A 1 311 ? 25.428 18.079 34.530 1.00 34.80 506 GLN A N 1
ATOM 1993 C CA . GLN A 1 311 ? 25.591 16.904 33.687 1.00 35.14 506 GLN A CA 1
ATOM 1994 C C . GLN A 1 311 ? 24.373 15.977 33.789 1.00 35.18 506 GLN A C 1
ATOM 1995 O O . GLN A 1 311 ? 23.987 15.558 34.884 1.00 35.27 506 GLN A O 1
ATOM 2001 N N . THR A 1 312 ? 23.783 15.655 32.643 1.00 35.12 507 THR A N 1
ATOM 2002 C CA . THR A 1 312 ? 22.640 14.749 32.576 1.00 35.11 507 THR A CA 1
ATOM 2003 C C . THR A 1 312 ? 23.101 13.289 32.557 1.00 34.78 507 THR A C 1
ATOM 2004 O O . THR A 1 312 ? 24.135 12.975 31.991 1.00 34.93 507 THR A O 1
ATOM 2008 N N . LEU A 1 313 ? 22.329 12.418 33.206 1.00 34.57 508 LEU A N 1
ATOM 2009 C CA . LEU A 1 313 ? 22.548 10.966 33.199 1.00 34.31 508 LEU A CA 1
ATOM 2010 C C . LEU A 1 313 ? 21.209 10.233 33.156 1.00 33.95 508 LEU A C 1
ATOM 2011 O O . LEU A 1 313 ? 20.191 10.766 33.570 1.00 33.52 508 LEU A O 1
ATOM 2016 N N . GLU A 1 314 ? 21.213 8.999 32.673 1.00 33.85 509 GLU A N 1
ATOM 2017 C CA . GLU A 1 314 ? 20.013 8.187 32.672 1.00 33.97 509 GLU A CA 1
ATOM 2018 C C . GLU A 1 314 ? 20.069 7.142 33.786 1.00 33.99 509 GLU A C 1
ATOM 2019 O O . GLU A 1 314 ? 21.019 6.380 33.881 1.00 33.94 509 GLU A O 1
ATOM 2025 N N . VAL A 1 315 ? 19.049 7.119 34.635 1.00 33.73 510 VAL A N 1
ATOM 2026 C CA . VAL A 1 315 ? 18.872 6.044 35.605 1.00 33.77 510 VAL A CA 1
ATOM 2027 C C . VAL A 1 315 ? 18.295 4.787 34.920 1.00 33.73 510 VAL A C 1
ATOM 2028 O O . VAL A 1 315 ? 17.131 4.771 34.539 1.00 33.72 510 VAL A O 1
ATOM 2032 N N . THR A 1 316 ? 19.110 3.745 34.762 1.00 33.67 511 THR A N 1
ATOM 2033 C CA . THR A 1 316 ? 18.676 2.508 34.092 1.00 33.53 511 THR A CA 1
ATOM 2034 C C . THR A 1 316 ? 18.148 1.431 35.042 1.00 33.72 511 THR A C 1
ATOM 2035 O O . THR A 1 316 ? 17.553 0.443 34.594 1.00 33.73 511 THR A O 1
ATOM 2039 N N . ALA A 1 317 ? 18.380 1.603 36.339 1.00 33.94 512 ALA A N 1
ATOM 2040 C CA . ALA A 1 317 ? 17.859 0.661 37.324 1.00 34.30 512 ALA A CA 1
ATOM 2041 C C . ALA A 1 317 ? 17.857 1.235 38.733 1.00 34.50 512 ALA A C 1
ATOM 2042 O O . ALA A 1 317 ? 18.706 2.045 39.070 1.00 34.62 512 ALA A O 1
ATOM 2044 N N . ILE A 1 318 ? 16.899 0.783 39.538 1.00 35.01 513 ILE A N 1
ATOM 2045 C CA . ILE A 1 318 ? 16.752 1.181 40.931 1.00 35.58 513 ILE A CA 1
ATOM 2046 C C . ILE A 1 318 ? 16.738 -0.060 41.824 1.00 36.02 513 ILE A C 1
ATOM 2047 O O . ILE A 1 318 ? 16.121 -1.062 41.481 1.00 35.87 513 ILE A O 1
ATOM 2052 N N . TYR A 1 319 ? 17.398 0.029 42.975 1.00 36.76 514 TYR A N 1
ATOM 2053 C CA . TYR A 1 319 ? 17.444 -1.067 43.949 1.00 37.58 514 TYR A CA 1
ATOM 2054 C C . TYR A 1 319 ? 17.254 -0.521 45.364 1.00 38.47 514 TYR A C 1
ATOM 2055 O O . TYR A 1 319 ? 17.732 0.565 45.685 1.00 38.38 514 TYR A O 1
ATOM 2064 N N . ASP A 1 320 ? 16.567 -1.277 46.215 1.00 39.73 515 ASP A N 1
ATOM 2065 C CA . ASP A 1 320 ? 16.367 -0.854 47.608 1.00 40.83 515 ASP A CA 1
ATOM 2066 C C . ASP A 1 320 ? 17.501 -1.385 48.472 1.00 41.72 515 ASP A C 1
ATOM 2067 O O . ASP A 1 320 ? 18.391 -2.078 47.968 1.00 42.09 515 ASP A O 1
ATOM 2072 N N . GLU A 1 321 ? 17.455 -1.089 49.774 1.00 42.45 516 GLU A N 1
ATOM 2073 C CA . GLU A 1 321 ? 18.485 -1.564 50.720 1.00 42.74 516 GLU A CA 1
ATOM 2074 C C . GLU A 1 321 ? 18.616 -3.101 50.802 1.00 42.76 516 GLU A C 1
ATOM 2075 O O . GLU A 1 321 ? 19.585 -3.611 51.383 1.00 42.68 516 GLU A O 1
ATOM 2081 N N . ALA A 1 322 ? 17.642 -3.826 50.242 1.00 42.68 517 ALA A N 1
ATOM 2082 C CA . ALA A 1 322 ? 17.748 -5.283 50.061 1.00 42.63 517 ALA A CA 1
ATOM 2083 C C . ALA A 1 322 ? 18.017 -5.711 48.597 1.00 42.62 517 ALA A C 1
ATOM 2084 O O . ALA A 1 322 ? 17.483 -6.730 48.134 1.00 42.77 517 ALA A O 1
ATOM 2086 N N . ASP A 1 323 ? 18.864 -4.942 47.901 1.00 42.36 518 ASP A N 1
ATOM 2087 C CA . ASP A 1 323 ? 19.254 -5.155 46.489 1.00 41.96 518 ASP A CA 1
ATOM 2088 C C . ASP A 1 323 ? 18.267 -5.893 45.560 1.00 41.63 518 ASP A C 1
ATOM 2089 O O . ASP A 1 323 ? 18.675 -6.761 44.791 1.00 41.91 518 ASP A O 1
ATOM 2094 N N . GLU A 1 324 ? 16.983 -5.555 45.624 1.00 41.24 519 GLU A N 1
ATOM 2095 C CA . GLU A 1 324 ? 16.009 -6.062 44.656 1.00 41.00 519 GLU A CA 1
ATOM 2096 C C . GLU A 1 324 ? 15.608 -4.925 43.730 1.00 40.51 519 GLU A C 1
ATOM 2097 O O . GLU A 1 324 ? 15.467 -3.778 44.166 1.00 40.56 519 GLU A O 1
ATOM 2103 N N . GLU A 1 325 ? 15.437 -5.241 42.451 1.00 39.88 520 GLU A N 1
ATOM 2104 C CA . GLU A 1 325 ? 15.064 -4.230 41.477 1.00 39.49 520 GLU A CA 1
ATOM 2105 C C . GLU A 1 325 ? 13.608 -3.814 41.661 1.00 38.93 520 GLU A C 1
ATOM 2106 O O . GLU A 1 325 ? 12.699 -4.648 41.639 1.00 38.99 520 GLU A O 1
ATOM 2112 N N . ILE A 1 326 ? 13.412 -2.513 41.838 1.00 38.15 521 ILE A N 1
ATOM 2113 C CA . ILE A 1 326 ? 12.085 -1.905 41.905 1.00 37.60 521 ILE A CA 1
ATOM 2114 C C . ILE A 1 326 ? 11.938 -0.882 40.774 1.00 36.83 521 ILE A C 1
ATOM 2115 O O . ILE A 1 326 ? 12.921 -0.329 40.288 1.00 36.63 521 ILE A O 1
ATOM 2120 N N . SER A 1 327 ? 10.704 -0.641 40.360 1.00 35.93 522 SER A N 1
ATOM 2121 C CA . SER A 1 327 ? 10.435 0.194 39.194 1.00 35.35 522 SER A CA 1
ATOM 2122 C C . SER A 1 327 ? 10.335 1.695 39.522 1.00 34.50 522 SER A C 1
ATOM 2123 O O . SER A 1 327 ? 10.402 2.522 38.622 1.00 34.41 522 SER A O 1
ATOM 2126 N N . SER A 1 328 ? 10.173 2.046 40.796 1.00 33.56 523 SER A N 1
ATOM 2127 C CA . SER A 1 328 ? 10.146 3.455 41.207 1.00 33.02 523 SER A CA 1
ATOM 2128 C C . SER A 1 328 ? 10.380 3.649 42.706 1.00 32.46 523 SER A C 1
ATOM 2129 O O . SER A 1 328 ? 10.267 2.713 43.484 1.00 31.87 523 SER A O 1
ATOM 2132 N N . SER A 1 329 ? 10.699 4.882 43.089 1.00 32.09 524 SER A N 1
ATOM 2133 C CA . SER A 1 329 ? 10.929 5.235 44.485 1.00 32.12 524 SER A CA 1
ATOM 2134 C C . SER A 1 329 ? 10.550 6.676 44.744 1.00 31.67 524 SER A C 1
ATOM 2135 O O . SER A 1 329 ? 10.477 7.470 43.831 1.00 31.90 524 SER A O 1
ATOM 2138 N N . ILE A 1 330 ? 10.336 7.016 46.005 1.00 31.82 525 ILE A N 1
ATOM 2139 C CA . ILE A 1 330 ? 9.937 8.370 46.386 1.00 31.75 525 ILE A CA 1
ATOM 2140 C C . ILE A 1 330 ? 10.818 8.899 47.502 1.00 32.20 525 ILE A C 1
ATOM 2141 O O . ILE A 1 330 ? 11.628 8.156 48.076 1.00 32.55 525 ILE A O 1
ATOM 2146 N N . CYS A 1 331 ? 10.661 10.184 47.805 1.00 32.04 526 CYS A N 1
ATOM 2147 C CA . CYS A 1 331 ? 11.291 10.792 48.966 1.00 32.30 526 CYS A CA 1
ATOM 2148 C C . CYS A 1 331 ? 11.175 9.878 50.189 1.00 31.82 526 CYS A C 1
ATOM 2149 O O . CYS A 1 331 ? 10.099 9.316 50.474 1.00 31.52 526 CYS A O 1
ATOM 2152 N N . GLY A 1 332 ? 12.285 9.744 50.905 1.00 31.68 527 GLY A N 1
ATOM 2153 C CA . GLY A 1 332 ? 12.348 8.962 52.128 1.00 31.83 527 GLY A CA 1
ATOM 2154 C C . GLY A 1 332 ? 12.874 7.555 51.893 1.00 31.92 527 GLY A C 1
ATOM 2155 O O . GLY A 1 332 ? 13.111 6.816 52.836 1.00 32.48 527 GLY A O 1
ATOM 2156 N N . ASP A 1 333 ? 13.053 7.180 50.635 1.00 31.99 528 ASP A N 1
ATOM 2157 C CA . ASP A 1 333 ? 13.617 5.886 50.296 1.00 32.21 528 ASP A CA 1
ATOM 2158 C C . ASP A 1 333 ? 15.127 5.996 50.173 1.00 32.54 528 ASP A C 1
ATOM 2159 O O . ASP A 1 333 ? 15.645 6.998 49.671 1.00 32.30 528 ASP A O 1
ATOM 2164 N N . GLN A 1 334 ? 15.816 4.958 50.641 1.00 32.95 529 GLN A N 1
ATOM 2165 C CA . GLN A 1 334 ? 17.237 4.776 50.394 1.00 33.31 529 GLN A CA 1
ATOM 2166 C C . GLN A 1 334 ? 17.368 3.873 49.188 1.00 33.28 529 GLN A C 1
ATOM 2167 O O . GLN A 1 334 ? 16.926 2.734 49.206 1.00 32.88 529 GLN A O 1
ATOM 2173 N N . VAL A 1 335 ? 17.976 4.398 48.132 1.00 33.85 530 VAL A N 1
ATOM 2174 C CA . VAL A 1 335 ? 18.062 3.693 46.864 1.00 34.23 530 VAL A CA 1
ATOM 2175 C C . VAL A 1 335 ? 19.487 3.568 46.363 1.00 34.43 530 VAL A C 1
ATOM 2176 O O . VAL A 1 335 ? 20.383 4.275 46.809 1.00 34.16 530 VAL A O 1
ATOM 2180 N N . ARG A 1 336 ? 19.664 2.641 45.429 1.00 34.84 531 ARG A N 1
ATOM 2181 C CA . ARG A 1 336 ? 20.916 2.437 44.710 1.00 34.92 531 ARG A CA 1
ATOM 2182 C C . ARG A 1 336 ? 20.577 2.445 43.223 1.00 34.78 531 ARG A C 1
ATOM 2183 O O . ARG A 1 336 ? 19.798 1.610 42.751 1.00 34.46 531 ARG A O 1
ATOM 2191 N N . LEU A 1 337 ? 21.151 3.405 42.506 1.00 34.57 532 LEU A N 1
ATOM 2192 C CA . LEU A 1 337 ? 20.770 3.691 41.141 1.00 34.58 532 LEU A CA 1
ATOM 2193 C C . LEU A 1 337 ? 21.906 3.384 40.185 1.00 35.00 532 LEU A C 1
ATOM 2194 O O . LEU A 1 337 ? 22.965 4.002 40.269 1.00 35.09 532 LEU A O 1
ATOM 2199 N N . ARG A 1 338 ? 21.714 2.433 39.279 1.00 35.04 533 ARG A N 1
ATOM 2200 C CA . ARG A 1 338 ? 22.634 2.324 38.158 1.00 35.47 533 ARG A CA 1
ATOM 2201 C C . ARG A 1 338 ? 22.354 3.473 37.199 1.00 35.57 533 ARG A C 1
ATOM 2202 O O . ARG A 1 338 ? 21.199 3.789 36.926 1.00 35.58 533 ARG A O 1
ATOM 2210 N N . VAL A 1 339 ? 23.416 4.091 36.698 1.00 35.82 534 VAL A N 1
ATOM 2211 C CA . VAL A 1 339 ? 23.297 5.225 35.786 1.00 36.03 534 VAL A CA 1
ATOM 2212 C C . VAL A 1 339 ? 24.155 5.038 34.544 1.00 36.08 534 VAL A C 1
ATOM 2213 O O . VAL A 1 339 ? 25.121 4.295 34.555 1.00 36.15 534 VAL A O 1
ATOM 2217 N N . ARG A 1 340 ? 23.786 5.744 33.485 1.00 36.52 535 ARG A N 1
ATOM 2218 C CA . ARG A 1 340 ? 24.397 5.606 32.172 1.00 36.82 535 ARG A CA 1
ATOM 2219 C C . ARG A 1 340 ? 24.749 6.986 31.629 1.00 36.96 535 ARG A C 1
ATOM 2220 O O . ARG A 1 340 ? 23.968 7.936 31.787 1.00 36.79 535 ARG A O 1
ATOM 2228 N N . GLY A 1 341 ? 25.918 7.076 30.978 1.00 37.15 536 GLY A N 1
ATOM 2229 C CA . GLY A 1 341 ? 26.427 8.324 30.405 1.00 37.44 536 GLY A CA 1
ATOM 2230 C C . GLY A 1 341 ? 27.790 8.724 30.960 1.00 37.65 536 GLY A C 1
ATOM 2231 O O . GLY A 1 341 ? 28.508 7.906 31.585 1.00 37.73 536 GLY A O 1
ATOM 2232 N N . ASP A 1 342 ? 28.129 10.010 30.751 1.00 37.78 537 ASP A N 1
ATOM 2233 C CA . ASP A 1 342 ? 29.400 10.578 31.215 1.00 37.73 537 ASP A CA 1
ATOM 2234 C C . ASP A 1 342 ? 29.403 10.944 32.711 1.00 37.81 537 ASP A C 1
ATOM 2235 O O . ASP A 1 342 ? 29.044 12.069 33.090 1.00 37.88 537 ASP A O 1
ATOM 2240 N N . ASP A 1 343 ? 29.846 10.007 33.549 1.00 37.74 538 ASP A N 1
ATOM 2241 C CA . ASP A 1 343 ? 29.813 10.202 35.001 1.00 37.83 538 ASP A CA 1
ATOM 2242 C C . ASP A 1 343 ? 31.201 10.374 35.623 1.00 38.02 538 ASP A C 1
ATOM 2243 O O . ASP A 1 343 ? 31.383 10.179 36.826 1.00 37.97 538 ASP A O 1
ATOM 2248 N N . SER A 1 344 ? 32.175 10.761 34.805 1.00 38.20 539 SER A N 1
ATOM 2249 C CA . SER A 1 344 ? 33.564 10.822 35.251 1.00 38.15 539 SER A CA 1
ATOM 2250 C C . SER A 1 344 ? 33.835 11.934 36.274 1.00 38.16 539 SER A C 1
ATOM 2251 O O . SER A 1 344 ? 34.827 11.858 36.999 1.00 38.12 539 SER A O 1
ATOM 2254 N N . ASP A 1 345 ? 32.970 12.949 36.338 1.00 38.09 540 ASP A N 1
ATOM 2255 C CA . ASP A 1 345 ? 33.118 14.037 37.320 1.00 38.23 540 ASP A CA 1
ATOM 2256 C C . ASP A 1 345 ? 32.178 13.917 38.522 1.00 38.29 540 ASP A C 1
ATOM 2257 O O . ASP A 1 345 ? 32.292 14.690 39.472 1.00 38.55 540 ASP A O 1
ATOM 2262 N N . VAL A 1 346 ? 31.261 12.957 38.476 1.00 38.11 541 VAL A N 1
ATOM 2263 C CA . VAL A 1 346 ? 30.315 12.737 39.559 1.00 38.12 541 VAL A CA 1
ATOM 2264 C C . VAL A 1 346 ? 31.033 12.278 40.817 1.00 38.22 541 VAL A C 1
ATOM 2265 O O . VAL A 1 346 ? 31.739 11.272 40.797 1.00 38.66 541 VAL A O 1
ATOM 2269 N N . GLN A 1 347 ? 30.866 13.014 41.908 1.00 38.16 542 GLN A N 1
ATOM 2270 C CA . GLN A 1 347 ? 31.429 12.597 43.191 1.00 38.29 542 GLN A CA 1
ATOM 2271 C C . GLN A 1 347 ? 30.366 12.664 44.268 1.00 37.70 542 GLN A C 1
ATOM 2272 O O . GLN A 1 347 ? 29.247 13.095 44.004 1.00 37.90 542 GLN A O 1
ATOM 2278 N N . THR A 1 348 ? 30.699 12.214 45.473 1.00 37.13 543 THR A N 1
ATOM 2279 C CA . THR A 1 348 ? 29.735 12.252 46.576 1.00 36.67 543 THR A CA 1
ATOM 2280 C C . THR A 1 348 ? 29.578 13.696 47.034 1.00 36.34 543 THR A C 1
ATOM 2281 O O . THR A 1 348 ? 30.526 14.470 47.008 1.00 36.19 543 THR A O 1
ATOM 2285 N N . GLY A 1 349 ? 28.364 14.066 47.412 1.00 36.06 544 GLY A N 1
ATOM 2286 C CA . GLY A 1 349 ? 28.079 15.424 47.828 1.00 35.80 544 GLY A CA 1
ATOM 2287 C C . GLY A 1 349 ? 27.354 16.153 46.728 1.00 35.68 544 GLY A C 1
ATOM 2288 O O . GLY A 1 349 ? 26.640 17.123 46.987 1.00 35.77 544 GLY A O 1
ATOM 2289 N N . TYR A 1 350 ? 27.556 15.692 45.494 1.00 35.35 545 TYR A N 1
ATOM 2290 C CA . TYR A 1 350 ? 26.791 16.166 44.354 1.00 35.09 545 TYR A CA 1
ATOM 2291 C C . TYR A 1 350 ? 25.411 15.566 44.457 1.00 35.13 545 TYR A C 1
ATOM 2292 O O . TYR A 1 350 ? 25.192 14.616 45.201 1.00 35.35 545 TYR A O 1
ATOM 2301 N N . VAL A 1 351 ? 24.465 16.116 43.719 1.00 35.24 546 VAL A N 1
ATOM 2302 C CA . VAL A 1 351 ? 23.074 15.783 43.963 1.00 35.08 546 VAL A CA 1
ATOM 2303 C C . VAL A 1 351 ? 22.369 15.451 42.667 1.00 35.07 546 VAL A C 1
ATOM 2304 O O . VAL A 1 351 ? 22.418 16.235 41.718 1.00 35.28 546 VAL A O 1
ATOM 2308 N N . LEU A 1 352 ? 21.730 14.284 42.628 1.00 34.55 547 LEU A N 1
ATOM 2309 C CA . LEU A 1 352 ? 20.885 13.936 41.505 1.00 34.91 547 LEU A CA 1
ATOM 2310 C C . LEU A 1 352 ? 19.625 14.739 41.651 1.00 34.85 547 LEU A C 1
ATOM 2311 O O . LEU A 1 352 ? 19.106 14.896 42.752 1.00 34.93 547 LEU A O 1
ATOM 2316 N N . THR A 1 353 ? 19.136 15.264 40.547 1.00 34.98 548 THR A N 1
ATOM 2317 C CA . THR A 1 353 ? 17.954 16.084 40.595 1.00 35.36 548 THR A CA 1
ATOM 2318 C C . THR A 1 353 ? 17.219 16.164 39.267 1.00 35.74 548 THR A C 1
ATOM 2319 O O . THR A 1 353 ? 17.655 15.626 38.239 1.00 35.67 548 THR A O 1
ATOM 2323 N N . SER A 1 354 ? 16.059 16.800 39.321 1.00 36.24 549 SER A N 1
ATOM 2324 C CA . SER A 1 354 ? 15.231 17.048 38.153 1.00 36.28 549 SER A CA 1
ATOM 2325 C C . SER A 1 354 ? 15.957 17.878 37.118 1.00 36.26 549 SER A C 1
ATOM 2326 O O . SER A 1 354 ? 16.618 18.850 37.458 1.00 35.97 549 SER A O 1
ATOM 2329 N N . THR A 1 355 ? 15.796 17.520 35.851 1.00 36.62 550 THR A N 1
ATOM 2330 C CA . THR A 1 355 ? 16.328 18.338 34.766 1.00 37.02 550 THR A CA 1
ATOM 2331 C C . THR A 1 355 ? 15.508 19.601 34.546 1.00 37.41 550 THR A C 1
ATOM 2332 O O . THR A 1 355 ? 16.050 20.588 34.071 1.00 37.84 550 THR A O 1
ATOM 2336 N N . LYS A 1 356 ? 14.219 19.577 34.879 1.00 37.57 551 LYS A N 1
ATOM 2337 C CA . LYS A 1 356 ? 13.361 20.757 34.703 1.00 37.86 551 LYS A CA 1
ATOM 2338 C C . LYS A 1 356 ? 13.542 21.796 35.812 1.00 37.57 551 LYS A C 1
ATOM 2339 O O . LYS A 1 356 ? 13.756 22.967 35.523 1.00 37.70 551 LYS A O 1
ATOM 2345 N N . ASN A 1 357 ? 13.429 21.373 37.070 1.00 36.93 552 ASN A N 1
ATOM 2346 C CA . ASN A 1 357 ? 13.543 22.286 38.213 1.00 36.64 552 ASN A CA 1
ATOM 2347 C C . ASN A 1 357 ? 14.626 21.800 39.175 1.00 35.10 552 ASN A C 1
ATOM 2348 O O . ASN A 1 357 ? 14.337 21.273 40.235 1.00 34.30 552 ASN A O 1
ATOM 2353 N N . PRO A 1 358 ? 15.882 21.981 38.805 1.00 33.90 553 PRO A N 1
ATOM 2354 C CA . PRO A 1 358 ? 16.984 21.375 39.550 1.00 33.22 553 PRO A CA 1
ATOM 2355 C C . PRO A 1 358 ? 17.159 21.961 40.947 1.00 32.59 553 PRO A C 1
ATOM 2356 O O . PRO A 1 358 ? 16.867 23.132 41.155 1.00 32.43 553 PRO A O 1
ATOM 2360 N N . VAL A 1 359 ? 17.637 21.147 41.883 1.00 31.62 554 VAL A N 1
ATOM 2361 C CA . VAL A 1 359 ? 18.087 21.627 43.172 1.00 31.13 554 VAL A CA 1
ATOM 2362 C C . VAL A 1 359 ? 19.024 22.806 42.978 1.00 31.00 554 VAL A C 1
ATOM 2363 O O . VAL A 1 359 ? 19.834 22.805 42.050 1.00 31.21 554 VAL A O 1
ATOM 2367 N N . HIS A 1 360 ? 18.933 23.793 43.861 1.00 30.20 555 HIS A N 1
ATOM 2368 C CA . HIS A 1 360 ? 19.807 24.956 43.790 1.00 29.86 555 HIS A CA 1
ATOM 2369 C C . HIS A 1 360 ? 21.239 24.620 44.163 1.00 29.54 555 HIS A C 1
ATOM 2370 O O . HIS A 1 360 ? 21.490 23.664 44.868 1.00 29.84 555 HIS A O 1
ATOM 2377 N N . ALA A 1 361 ? 22.160 25.417 43.650 1.00 29.41 556 ALA A N 1
ATOM 2378 C CA . ALA A 1 361 ? 23.556 25.340 44.009 1.00 29.47 556 ALA A CA 1
ATOM 2379 C C . ALA A 1 361 ? 24.089 26.753 43.974 1.00 29.45 556 ALA A C 1
ATOM 2380 O O . ALA A 1 361 ? 23.702 27.548 43.118 1.00 29.29 556 ALA A O 1
ATOM 2382 N N . THR A 1 362 ? 24.964 27.071 44.915 1.00 29.55 557 THR A N 1
ATOM 2383 C CA . THR A 1 362 ? 25.439 28.437 45.060 1.00 29.80 557 THR A CA 1
ATOM 2384 C C . THR A 1 362 ? 26.751 28.477 45.810 1.00 29.79 557 THR A C 1
ATOM 2385 O O . THR A 1 362 ? 27.180 27.475 46.364 1.00 29.18 557 THR A O 1
ATOM 2389 N N . THR A 1 363 ? 27.384 29.645 45.799 1.00 30.27 558 THR A N 1
ATOM 2390 C CA . THR A 1 363 ? 28.545 29.907 46.637 1.00 30.80 558 THR A CA 1
ATOM 2391 C C . THR A 1 363 ? 28.225 30.934 47.722 1.00 31.62 558 THR A C 1
ATOM 2392 O O . THR A 1 363 ? 29.096 31.289 48.505 1.00 31.75 558 THR A O 1
ATOM 2396 N N . ARG A 1 364 ? 26.985 31.417 47.770 1.00 32.67 559 ARG A N 1
ATOM 2397 C CA . ARG A 1 364 ? 26.620 32.516 48.671 1.00 33.54 559 ARG A CA 1
ATOM 2398 C C . ARG A 1 364 ? 25.260 32.311 49.335 1.00 33.69 559 ARG A C 1
ATOM 2399 O O . ARG A 1 364 ? 24.254 32.156 48.653 1.00 33.88 559 ARG A O 1
ATOM 2407 N N . PHE A 1 365 ? 25.244 32.334 50.667 1.00 34.02 560 PHE A N 1
ATOM 2408 C CA . PHE A 1 365 ? 24.019 32.102 51.435 1.00 34.21 560 PHE A CA 1
ATOM 2409 C C . PHE A 1 365 ? 24.089 32.566 52.888 1.00 34.75 560 PHE A C 1
ATOM 2410 O O . PHE A 1 365 ? 25.165 32.672 53.469 1.00 34.74 560 PHE A O 1
ATOM 2418 N N . ILE A 1 366 ? 22.917 32.780 53.481 1.00 35.42 561 ILE A N 1
ATOM 2419 C CA . ILE A 1 366 ? 22.790 33.174 54.886 1.00 35.82 561 ILE A CA 1
ATOM 2420 C C . ILE A 1 366 ? 22.529 31.933 55.750 1.00 36.09 561 ILE A C 1
ATOM 2421 O O . ILE A 1 366 ? 21.881 30.997 55.292 1.00 36.26 561 ILE A O 1
ATOM 2426 N N . ALA A 1 367 ? 23.030 31.925 56.989 1.00 36.62 562 ALA A N 1
ATOM 2427 C CA . ALA A 1 367 ? 23.004 30.717 57.836 1.00 36.81 562 ALA A CA 1
ATOM 2428 C C . ALA A 1 367 ? 23.076 30.964 59.359 1.00 37.23 562 ALA A C 1
ATOM 2429 O O . ALA A 1 367 ? 24.025 31.595 59.851 1.00 36.66 562 ALA A O 1
ATOM 2431 N N . GLN A 1 368 ? 22.073 30.448 60.085 1.00 37.47 563 GLN A N 1
ATOM 2432 C CA . GLN A 1 368 ? 22.071 30.431 61.543 1.00 37.70 563 GLN A CA 1
ATOM 2433 C C . GLN A 1 368 ? 22.986 29.331 62.050 1.00 37.85 563 GLN A C 1
ATOM 2434 O O . GLN A 1 368 ? 22.956 28.228 61.519 1.00 37.43 563 GLN A O 1
ATOM 2440 N N . ILE A 1 369 ? 23.739 29.608 63.115 1.00 38.10 564 ILE A N 1
ATOM 2441 C CA . ILE A 1 369 ? 24.801 28.704 63.573 1.00 38.43 564 ILE A CA 1
ATOM 2442 C C . ILE A 1 369 ? 24.949 28.656 65.096 1.00 38.46 564 ILE A C 1
ATOM 2443 O O . ILE A 1 369 ? 24.333 29.437 65.821 1.00 38.31 564 ILE A O 1
ATOM 2448 N N . ALA A 1 370 ? 25.783 27.735 65.567 1.00 38.47 565 ALA A N 1
ATOM 2449 C CA . ALA A 1 370 ? 25.963 27.523 66.991 1.00 38.61 565 ALA A CA 1
ATOM 2450 C C . ALA A 1 370 ? 27.333 26.915 67.270 1.00 38.77 565 ALA A C 1
ATOM 2451 O O . ALA A 1 370 ? 27.566 25.747 66.963 1.00 38.77 565 ALA A O 1
ATOM 2453 N N . ILE A 1 371 ? 28.223 27.714 67.862 1.00 38.69 566 ILE A N 1
ATOM 2454 C CA . ILE A 1 371 ? 29.586 27.293 68.158 1.00 38.71 566 ILE A CA 1
ATOM 2455 C C . ILE A 1 371 ? 29.554 26.320 69.333 1.00 38.78 566 ILE A C 1
ATOM 2456 O O . ILE A 1 371 ? 28.725 26.471 70.230 1.00 38.84 566 ILE A O 1
ATOM 2461 N N . LEU A 1 372 ? 30.474 25.351 69.340 1.00 38.87 567 LEU A N 1
ATOM 2462 C CA . LEU A 1 372 ? 30.398 24.193 70.244 1.00 38.84 567 LEU A CA 1
ATOM 2463 C C . LEU A 1 372 ? 31.549 24.026 71.264 1.00 38.99 567 LEU A C 1
ATOM 2464 O O . LEU A 1 372 ? 31.279 23.601 72.391 1.00 38.97 567 LEU A O 1
ATOM 2469 N N . GLU A 1 373 ? 32.804 24.338 70.907 1.00 39.18 568 GLU A N 1
ATOM 2470 C CA . GLU A 1 373 ? 33.929 23.994 71.811 1.00 39.42 568 GLU A CA 1
ATOM 2471 C C . GLU A 1 373 ? 35.241 24.827 71.810 1.00 39.56 568 GLU A C 1
ATOM 2472 O O . GLU A 1 373 ? 35.508 25.531 72.792 1.00 39.54 568 GLU A O 1
ATOM 2478 N N . LEU A 1 374 ? 36.062 24.719 70.755 1.00 39.65 569 LEU A N 1
ATOM 2479 C CA . LEU A 1 374 ? 37.462 25.231 70.772 1.00 39.68 569 LEU A CA 1
ATOM 2480 C C . LEU A 1 374 ? 37.747 26.694 70.315 1.00 39.80 569 LEU A C 1
ATOM 2481 O O . LEU A 1 374 ? 38.625 27.340 70.908 1.00 39.88 569 LEU A O 1
ATOM 2486 N N . PRO A 1 375 ? 37.034 27.200 69.294 1.00 39.81 570 PRO A N 1
ATOM 2487 C CA . PRO A 1 375 ? 37.375 28.457 68.587 1.00 39.83 570 PRO A CA 1
ATOM 2488 C C . PRO A 1 375 ? 38.008 29.677 69.336 1.00 39.83 570 PRO A C 1
ATOM 2489 O O . PRO A 1 375 ? 39.198 29.636 69.692 1.00 39.77 570 PRO A O 1
ATOM 2493 N N . SER A 1 376 ? 37.229 30.749 69.524 1.00 39.76 571 SER A N 1
ATOM 2494 C CA . SER A 1 376 ? 37.748 32.087 69.818 1.00 39.54 571 SER A CA 1
ATOM 2495 C C . SER A 1 376 ? 38.479 32.653 68.590 1.00 39.50 571 SER A C 1
ATOM 2496 O O . SER A 1 376 ? 39.600 33.145 68.705 1.00 39.44 571 SER A O 1
ATOM 2499 N N . ILE A 1 377 ? 37.830 32.586 67.420 1.00 39.55 572 ILE A N 1
ATOM 2500 C CA . ILE A 1 377 ? 38.489 32.897 66.134 1.00 39.52 572 ILE A CA 1
ATOM 2501 C C . ILE A 1 377 ? 37.751 33.929 65.232 1.00 39.46 572 ILE A C 1
ATOM 2502 O O . ILE A 1 377 ? 36.511 33.988 65.185 1.00 38.93 572 ILE A O 1
ATOM 2507 N N . LEU A 1 378 ? 38.580 34.707 64.514 1.00 39.42 573 LEU A N 1
ATOM 2508 C CA . LEU A 1 378 ? 38.213 35.897 63.714 1.00 39.24 573 LEU A CA 1
ATOM 2509 C C . LEU A 1 378 ? 36.904 35.869 62.895 1.00 38.99 573 LEU A C 1
ATOM 2510 O O . LEU A 1 378 ? 36.454 34.819 62.426 1.00 39.04 573 LEU A O 1
ATOM 2515 N N . THR A 1 379 ? 36.334 37.065 62.730 1.00 38.74 574 THR A N 1
ATOM 2516 C CA . THR A 1 379 ? 35.173 37.310 61.869 1.00 38.43 574 THR A CA 1
ATOM 2517 C C . THR A 1 379 ? 35.573 37.431 60.409 1.00 38.22 574 THR A C 1
ATOM 2518 O O . THR A 1 379 ? 36.750 37.611 60.077 1.00 38.23 574 THR A O 1
ATOM 2522 N N . THR A 1 380 ? 34.569 37.345 59.544 1.00 37.85 575 THR A N 1
ATOM 2523 C CA . THR A 1 380 ? 34.702 37.734 58.145 1.00 37.60 575 THR A CA 1
ATOM 2524 C C . THR A 1 380 ? 35.823 36.962 57.431 1.00 37.38 575 THR A C 1
ATOM 2525 O O . THR A 1 380 ? 36.384 37.435 56.443 1.00 37.61 575 THR A O 1
ATOM 2529 N N . GLY A 1 381 ? 36.116 35.757 57.917 1.00 37.05 576 GLY A N 1
ATOM 2530 C CA . GLY A 1 381 ? 37.121 34.909 57.303 1.00 36.72 576 GLY A CA 1
ATOM 2531 C C . GLY A 1 381 ? 37.578 33.780 58.205 1.00 36.53 576 GLY A C 1
ATOM 2532 O O . GLY A 1 381 ? 38.762 33.656 58.525 1.00 36.54 576 GLY A O 1
ATOM 2533 N N . TYR A 1 382 ? 36.629 32.944 58.624 1.00 36.49 577 TYR A N 1
ATOM 2534 C CA . TYR A 1 382 ? 36.980 31.764 59.393 1.00 36.23 577 TYR A CA 1
ATOM 2535 C C . TYR A 1 382 ? 36.828 30.571 58.470 1.00 35.90 577 TYR A C 1
ATOM 2536 O O . TYR A 1 382 ? 35.774 30.397 57.900 1.00 35.94 577 TYR A O 1
ATOM 2545 N N . SER A 1 383 ? 37.880 29.769 58.306 1.00 35.80 578 SER A N 1
ATOM 2546 C CA . SER A 1 383 ? 37.846 28.630 57.384 1.00 35.61 578 SER A CA 1
ATOM 2547 C C . SER A 1 383 ? 37.743 27.285 58.096 1.00 35.59 578 SER A C 1
ATOM 2548 O O . SER A 1 383 ? 38.586 26.934 58.916 1.00 35.55 578 SER A O 1
ATOM 2551 N N . CYS A 1 384 ? 36.693 26.541 57.769 1.00 35.66 579 CYS A N 1
ATOM 2552 C CA . CYS A 1 384 ? 36.560 25.147 58.182 1.00 35.52 579 CYS A CA 1
ATOM 2553 C C . CYS A 1 384 ? 35.838 24.363 57.102 1.00 35.52 579 CYS A C 1
ATOM 2554 O O . CYS A 1 384 ? 35.308 24.937 56.146 1.00 35.72 579 CYS A O 1
ATOM 2557 N N . VAL A 1 385 ? 35.826 23.046 57.257 1.00 35.35 580 VAL A N 1
ATOM 2558 C CA . VAL A 1 385 ? 35.017 22.186 56.402 1.00 35.25 580 VAL A CA 1
ATOM 2559 C C . VAL A 1 385 ? 33.539 22.363 56.788 1.00 34.92 580 VAL A C 1
ATOM 2560 O O . VAL A 1 385 ? 33.207 22.310 57.969 1.00 35.08 580 VAL A O 1
ATOM 2564 N N . MET A 1 386 ? 32.668 22.616 55.805 1.00 34.63 581 MET A N 1
ATOM 2565 C CA . MET A 1 386 ? 31.211 22.563 56.014 1.00 34.12 581 MET A CA 1
ATOM 2566 C C . MET A 1 386 ? 30.675 21.260 55.449 1.00 34.32 581 MET A C 1
ATOM 2567 O O . MET A 1 386 ? 31.087 20.830 54.380 1.00 34.05 581 MET A O 1
ATOM 2572 N N . HIS A 1 387 ? 29.763 20.636 56.187 1.00 34.82 582 HIS A N 1
ATOM 2573 C CA . HIS A 1 387 ? 29.059 19.436 55.743 1.00 35.27 582 HIS A CA 1
ATOM 2574 C C . HIS A 1 387 ? 27.584 19.826 55.651 1.00 35.77 582 HIS A C 1
ATOM 2575 O O . HIS A 1 387 ? 27.057 20.302 56.653 1.00 35.47 582 HIS A O 1
ATOM 2582 N N . ILE A 1 388 ? 26.927 19.674 54.487 1.00 36.31 583 ILE A N 1
ATOM 2583 C CA . ILE A 1 388 ? 25.498 20.057 54.363 1.00 36.76 583 ILE A CA 1
ATOM 2584 C C . ILE A 1 388 ? 24.552 18.898 54.170 1.00 37.08 583 ILE A C 1
ATOM 2585 O O . ILE A 1 388 ? 23.416 18.931 54.647 1.00 38.09 583 ILE A O 1
ATOM 2590 N N . HIS A 1 389 ? 24.956 17.889 53.425 1.00 36.83 584 HIS A N 1
ATOM 2591 C CA . HIS A 1 389 ? 24.136 16.679 53.386 1.00 35.92 584 HIS A CA 1
ATOM 2592 C C . HIS A 1 389 ? 25.186 15.624 53.348 1.00 36.31 584 HIS A C 1
ATOM 2593 O O . HIS A 1 389 ? 25.837 15.375 54.351 1.00 36.71 584 HIS A O 1
ATOM 2600 N N . THR A 1 390 ? 25.409 15.059 52.183 1.00 36.47 585 THR A N 1
ATOM 2601 C CA . THR A 1 390 ? 26.533 14.203 51.965 1.00 36.85 585 THR A CA 1
ATOM 2602 C C . THR A 1 390 ? 27.709 15.020 51.377 1.00 37.15 585 THR A C 1
ATOM 2603 O O . THR A 1 390 ? 28.608 14.458 50.766 1.00 37.17 585 THR A O 1
ATOM 2607 N N . ALA A 1 391 ? 27.730 16.335 51.604 1.00 37.56 586 ALA A N 1
ATOM 2608 C CA . ALA A 1 391 ? 28.588 17.230 50.820 1.00 37.72 586 ALA A CA 1
ATOM 2609 C C . ALA A 1 391 ? 30.071 17.254 51.235 1.00 38.17 586 ALA A C 1
ATOM 2610 O O . ALA A 1 391 ? 30.914 16.685 50.528 1.00 38.44 586 ALA A O 1
ATOM 2612 N N . VAL A 1 392 ? 30.404 17.918 52.343 1.00 38.15 587 VAL A N 1
ATOM 2613 C CA . VAL A 1 392 ? 31.823 18.114 52.739 1.00 38.15 587 VAL A CA 1
ATOM 2614 C C . VAL A 1 392 ? 32.556 19.065 51.770 1.00 38.03 587 VAL A C 1
ATOM 2615 O O . VAL A 1 392 ? 33.006 18.637 50.702 1.00 38.16 587 VAL A O 1
ATOM 2619 N N . GLU A 1 393 ? 32.701 20.337 52.141 1.00 37.75 588 GLU A N 1
ATOM 2620 C CA . GLU A 1 393 ? 33.347 21.301 51.255 1.00 37.65 588 GLU A CA 1
ATOM 2621 C C . GLU A 1 393 ? 34.318 22.283 51.952 1.00 37.61 588 GLU A C 1
ATOM 2622 O O . GLU A 1 393 ? 35.411 21.878 52.367 1.00 37.72 588 GLU A O 1
ATOM 2628 N N . GLU A 1 394 ? 33.942 23.559 52.064 1.00 37.25 589 GLU A N 1
ATOM 2629 C CA . GLU A 1 394 ? 34.886 24.621 52.428 1.00 36.69 589 GLU A CA 1
ATOM 2630 C C . GLU A 1 394 ? 34.126 25.933 52.537 1.00 36.16 589 GLU A C 1
ATOM 2631 O O . GLU A 1 394 ? 33.461 26.342 51.589 1.00 35.91 589 GLU A O 1
ATOM 2637 N N . VAL A 1 395 ? 34.234 26.607 53.674 1.00 35.64 590 VAL A N 1
ATOM 2638 C CA . VAL A 1 395 ? 33.377 27.757 53.926 1.00 35.40 590 VAL A CA 1
ATOM 2639 C C . VAL A 1 395 ? 34.016 28.818 54.818 1.00 35.37 590 VAL A C 1
ATOM 2640 O O . VAL A 1 395 ? 34.852 28.509 55.661 1.00 35.05 590 VAL A O 1
ATOM 2644 N N . SER A 1 396 ? 33.583 30.061 54.619 1.00 35.50 591 SER A N 1
ATOM 2645 C CA . SER A 1 396 ? 34.068 31.220 55.361 1.00 35.78 591 SER A CA 1
ATOM 2646 C C . SER A 1 396 ? 32.964 32.266 55.516 1.00 35.95 591 SER A C 1
ATOM 2647 O O . SER A 1 396 ? 32.017 32.303 54.727 1.00 35.76 591 SER A O 1
ATOM 2650 N N . PHE A 1 397 ? 33.100 33.131 56.524 1.00 36.24 592 PHE A N 1
ATOM 2651 C CA . PHE A 1 397 ? 32.061 34.120 56.799 1.00 36.33 592 PHE A CA 1
ATOM 2652 C C . PHE A 1 397 ? 32.407 35.396 56.055 1.00 36.22 592 PHE A C 1
ATOM 2653 O O . PHE A 1 397 ? 33.570 35.733 55.936 1.00 36.31 592 PHE A O 1
ATOM 2661 N N . ALA A 1 398 ? 31.392 36.084 55.540 1.00 36.23 593 ALA A N 1
ATOM 2662 C CA . ALA A 1 398 ? 31.580 37.257 54.691 1.00 36.29 593 ALA A CA 1
ATOM 2663 C C . ALA A 1 398 ? 31.026 38.517 55.351 1.00 36.37 593 ALA A C 1
ATOM 2664 O O . ALA A 1 398 ? 31.731 39.511 55.481 1.00 36.43 593 ALA A O 1
ATOM 2666 N N . LYS A 1 399 ? 29.759 38.468 55.753 1.00 36.57 594 LYS A N 1
ATOM 2667 C CA . LYS A 1 399 ? 29.097 39.596 56.405 1.00 36.66 594 LYS A CA 1
ATOM 2668 C C . LYS A 1 399 ? 28.503 39.168 57.750 1.00 36.72 594 LYS A C 1
ATOM 2669 O O . LYS A 1 399 ? 27.277 39.113 57.890 1.00 36.80 594 LYS A O 1
ATOM 2675 N N . LEU A 1 400 ? 29.376 38.869 58.724 1.00 36.73 595 LEU A N 1
ATOM 2676 C CA . LEU A 1 400 ? 28.964 38.522 60.103 1.00 36.56 595 LEU A CA 1
ATOM 2677 C C . LEU A 1 400 ? 27.989 39.580 60.598 1.00 36.58 595 LEU A C 1
ATOM 2678 O O . LEU A 1 400 ? 28.339 40.749 60.702 1.00 36.56 595 LEU A O 1
ATOM 2683 N N . LEU A 1 401 ? 26.763 39.158 60.892 1.00 36.86 596 LEU A N 1
ATOM 2684 C CA . LEU A 1 401 ? 25.638 40.083 61.051 1.00 37.01 596 LEU A CA 1
ATOM 2685 C C . LEU A 1 401 ? 25.026 40.048 62.470 1.00 37.06 596 LEU A C 1
ATOM 2686 O O . LEU A 1 401 ? 24.857 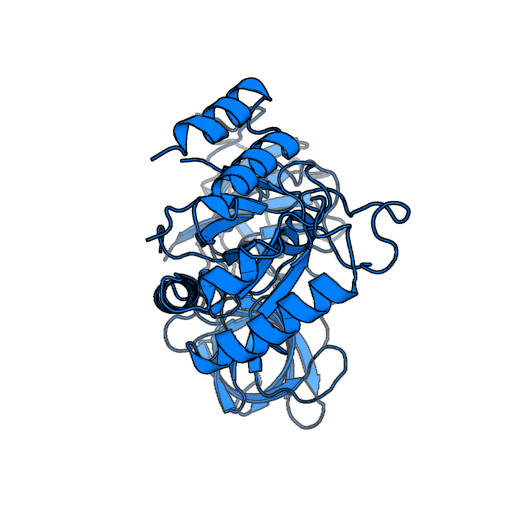41.109 63.096 1.00 37.25 596 LEU A O 1
ATOM 2691 N N . HIS A 1 402 ? 24.717 38.846 62.977 1.00 36.96 597 HIS A N 1
ATOM 2692 C CA . HIS A 1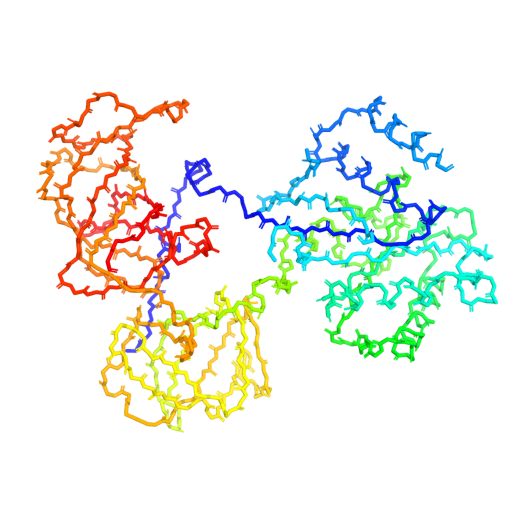 402 ? 23.950 38.693 64.228 1.00 36.83 597 HIS A CA 1
ATOM 2693 C C . HIS A 1 402 ? 24.449 37.605 65.203 1.00 36.79 597 HIS A C 1
ATOM 2694 O O . HIS A 1 402 ? 25.162 36.680 64.810 1.00 36.59 597 HIS A O 1
ATOM 2701 N N . LYS A 1 403 ? 24.032 37.733 66.469 1.00 36.78 598 LYS A N 1
ATOM 2702 C CA . LYS A 1 403 ? 24.360 36.799 67.560 1.00 36.80 598 LYS A CA 1
ATOM 2703 C C . LYS A 1 403 ? 23.150 35.953 68.027 1.00 36.91 598 LYS A C 1
ATOM 2704 O O . LYS A 1 403 ? 23.128 34.739 67.822 1.00 36.63 598 LYS A O 1
ATOM 2710 N N . LEU A 1 404 ? 22.154 36.602 68.634 1.00 37.12 599 LEU A N 1
ATOM 2711 C CA . LEU A 1 404 ? 20.964 35.940 69.201 1.00 37.36 599 LEU A CA 1
ATOM 2712 C C . LEU A 1 404 ? 21.226 35.258 70.554 1.00 37.78 599 LEU A C 1
ATOM 2713 O O . LEU A 1 404 ? 22.346 34.811 70.842 1.00 37.53 599 LEU A O 1
ATOM 2718 N N . ASP A 1 405 ? 20.171 35.177 71.369 1.00 38.52 600 ASP A N 1
ATOM 2719 C CA . ASP A 1 405 ? 20.184 34.394 72.612 1.00 39.23 600 ASP A CA 1
ATOM 2720 C C . ASP A 1 405 ? 18.782 34.225 73.199 1.00 39.49 600 ASP A C 1
ATOM 2721 O O . ASP A 1 405 ? 17.928 35.092 73.028 1.00 39.59 600 ASP A O 1
ATOM 2726 N N . LYS A 1 406 ? 18.576 33.111 73.910 1.00 39.86 601 LYS A N 1
ATOM 2727 C CA . LYS A 1 406 ? 17.321 32.797 74.615 1.00 39.93 601 LYS A CA 1
ATOM 2728 C C . LYS A 1 406 ? 16.129 32.830 73.645 1.00 39.98 601 LYS A C 1
ATOM 2729 O O . LYS A 1 406 ? 15.855 31.827 72.989 1.00 40.16 601 LYS A O 1
ATOM 2735 N N . THR A 1 407 ? 15.441 33.967 73.537 1.00 40.06 602 THR A N 1
ATOM 2736 C CA . THR A 1 407 ? 14.480 34.179 72.454 1.00 40.11 602 THR A CA 1
ATOM 2737 C C . THR A 1 407 ? 15.249 34.750 71.262 1.00 40.09 602 THR A C 1
ATOM 2738 O O . THR A 1 407 ? 15.775 35.865 71.334 1.00 40.40 602 THR A O 1
ATOM 2742 N N . ASN A 1 408 ? 15.338 33.973 70.185 1.00 39.87 603 ASN A N 1
ATOM 2743 C CA . ASN A 1 408 ? 16.082 34.375 68.986 1.00 39.88 603 ASN A CA 1
ATOM 2744 C C . ASN A 1 408 ? 15.583 35.711 68.430 1.00 39.53 603 ASN A C 1
ATOM 2745 O O . ASN A 1 408 ? 14.812 35.739 67.456 1.00 39.60 603 ASN A O 1
ATOM 2750 N N . ARG A 1 409 ? 16.042 36.810 69.040 1.00 39.04 604 ARG A N 1
ATOM 2751 C CA . ARG A 1 409 ? 15.540 38.146 68.717 1.00 38.51 604 ARG A CA 1
ATOM 2752 C C . ARG A 1 409 ? 16.193 38.608 67.418 1.00 38.14 604 ARG A C 1
ATOM 2753 O O . ARG A 1 409 ? 15.537 38.652 66.371 1.00 38.25 604 ARG A O 1
ATOM 2761 N N . LYS A 1 410 ? 17.482 38.922 67.476 1.00 37.50 605 LYS A N 1
ATOM 2762 C CA . LYS A 1 410 ? 18.293 39.068 66.262 1.00 37.19 605 LYS A CA 1
ATOM 2763 C C . LYS A 1 410 ? 19.720 39.455 66.628 1.00 36.86 605 LYS A C 1
ATOM 2764 O O . LYS A 1 410 ? 20.632 38.656 66.449 1.00 36.86 605 LYS A O 1
ATOM 2770 N N . SER A 1 411 ? 19.873 40.670 67.161 1.00 36.45 606 SER A N 1
ATOM 2771 C CA . SER A 1 411 ? 21.149 41.299 67.533 1.00 36.15 606 SER A CA 1
ATOM 2772 C C . SER A 1 411 ? 21.360 42.571 66.724 1.00 36.02 606 SER A C 1
ATOM 2773 O O . SER A 1 411 ? 21.516 42.521 65.504 1.00 35.95 606 SER A O 1
ATOM 2776 N N . LYS A 1 412 ? 21.380 43.707 67.419 1.00 35.89 607 LYS A N 1
ATOM 2777 C CA . LYS A 1 412 ? 21.556 45.015 66.786 1.00 35.78 607 LYS A CA 1
ATOM 2778 C C . LYS A 1 412 ? 23.026 45.360 66.481 1.00 35.79 607 LYS A C 1
ATOM 2779 O O . LYS A 1 412 ? 23.306 46.456 65.993 1.00 35.89 607 LYS A O 1
ATOM 2785 N N . LYS A 1 413 ? 23.956 44.443 66.757 1.00 35.73 608 LYS A N 1
ATOM 2786 C CA . LYS A 1 413 ? 25.380 44.681 66.500 1.00 35.69 608 LYS A CA 1
ATOM 2787 C C . LYS A 1 413 ? 26.067 43.450 65.885 1.00 35.68 608 LYS A C 1
ATOM 2788 O O . LYS A 1 413 ? 26.100 42.391 66.506 1.00 35.79 608 LYS A O 1
ATOM 2794 N N . PRO A 1 414 ? 26.579 43.575 64.659 1.00 35.60 609 PRO A N 1
ATOM 2795 C CA . PRO A 1 414 ? 27.476 42.566 64.075 1.00 35.59 609 PRO A CA 1
ATOM 2796 C C . PRO A 1 414 ? 28.730 42.257 64.926 1.00 35.61 609 PRO A C 1
ATOM 2797 O O . PRO A 1 414 ? 29.549 43.158 65.108 1.00 35.54 609 PRO A O 1
ATOM 2801 N N . PRO A 1 415 ? 28.887 41.022 65.420 1.00 35.67 610 PRO A N 1
ATOM 2802 C CA . PRO A 1 415 ? 30.035 40.665 66.269 1.00 35.75 610 PRO A CA 1
ATOM 2803 C C . PRO A 1 415 ? 31.387 40.683 65.557 1.00 36.08 610 PRO A C 1
ATOM 2804 O O . PRO A 1 415 ? 31.438 40.596 64.333 1.00 36.28 610 PRO A O 1
ATOM 2808 N N . MET A 1 416 ? 32.461 40.779 66.342 1.00 36.35 611 MET A N 1
ATOM 2809 C CA . MET A 1 416 ? 33.836 40.730 65.840 1.00 36.53 611 MET A CA 1
ATOM 2810 C C . MET A 1 416 ? 34.423 39.302 65.869 1.00 36.43 611 MET A C 1
ATOM 2811 O O . MET A 1 416 ? 35.384 39.024 65.154 1.00 36.52 611 MET A O 1
ATOM 2816 N N . PHE A 1 417 ? 33.870 38.408 66.693 1.00 36.29 612 PHE A N 1
ATOM 2817 C CA . PHE A 1 417 ? 34.322 37.005 66.725 1.00 36.04 612 PHE A CA 1
ATOM 2818 C C . PHE A 1 417 ? 33.287 36.034 67.310 1.00 36.00 612 PHE A C 1
ATOM 2819 O O . PHE A 1 417 ? 32.223 36.440 67.790 1.00 35.68 612 PHE A O 1
ATOM 2827 N N . ALA A 1 418 ? 33.617 34.745 67.246 1.00 36.10 613 ALA A N 1
ATOM 2828 C CA . ALA A 1 418 ? 32.767 33.675 67.766 1.00 36.14 613 ALA A CA 1
ATOM 2829 C C . ALA A 1 418 ? 33.312 33.128 69.083 1.00 36.16 613 ALA A C 1
ATOM 2830 O O . ALA A 1 418 ? 34.451 33.411 69.460 1.00 36.52 613 ALA A O 1
ATOM 2832 N N . THR A 1 419 ? 32.492 32.349 69.781 1.00 36.02 614 THR A N 1
ATOM 2833 C CA . THR A 1 419 ? 32.884 31.771 71.066 1.00 35.98 614 THR A CA 1
ATOM 2834 C C . THR A 1 419 ? 31.917 30.670 71.516 1.00 35.97 614 THR A C 1
ATOM 2835 O O . THR A 1 419 ? 30.828 30.530 70.967 1.00 36.03 614 THR A O 1
ATOM 2839 N N . LYS A 1 420 ? 32.328 29.892 72.514 1.00 36.03 615 LYS A N 1
ATOM 2840 C CA . LYS A 1 420 ? 31.511 28.804 73.063 1.00 36.06 615 LYS A CA 1
ATOM 2841 C C . LYS A 1 420 ? 30.084 29.255 73.414 1.00 36.09 615 LYS A C 1
ATOM 2842 O O . LYS A 1 420 ? 29.899 30.206 74.179 1.00 35.99 615 LYS A O 1
ATOM 2848 N N . GLY A 1 421 ? 29.090 28.572 72.836 1.00 36.04 616 GLY A N 1
ATOM 2849 C CA . GLY A 1 421 ? 27.686 28.790 73.160 1.00 35.92 616 GLY A CA 1
ATOM 2850 C C . GLY A 1 421 ? 27.021 29.968 72.462 1.00 35.78 616 GLY A C 1
ATOM 2851 O O . GLY A 1 421 ? 25.915 30.372 72.833 1.00 35.92 616 GLY A O 1
ATOM 2852 N N . MET A 1 422 ? 27.686 30.510 71.446 1.00 35.54 617 MET A N 1
ATOM 2853 C CA . MET A 1 422 ? 27.171 31.651 70.697 1.00 35.31 617 MET A CA 1
ATOM 2854 C C . MET A 1 422 ? 26.396 31.142 69.468 1.00 35.54 617 MET A C 1
ATOM 2855 O O . MET A 1 422 ? 26.399 29.947 69.183 1.00 34.79 617 MET A O 1
ATOM 2860 N N . LYS A 1 423 ? 25.744 32.069 68.764 1.00 36.10 618 LYS A N 1
ATOM 2861 C CA . LYS A 1 423 ? 24.912 31.780 67.603 1.00 36.70 618 LYS A CA 1
ATOM 2862 C C . LYS A 1 423 ? 25.238 32.716 66.394 1.00 37.32 618 LYS A C 1
ATOM 2863 O O . LYS A 1 423 ? 26.284 33.385 66.405 1.00 37.72 618 LYS A O 1
ATOM 2869 N N . ILE A 1 424 ? 24.396 32.738 65.346 1.00 37.89 619 ILE A N 1
ATOM 2870 C CA . ILE A 1 424 ? 24.579 33.675 64.206 1.00 38.31 619 ILE A CA 1
ATOM 2871 C C . ILE A 1 424 ? 23.396 33.814 63.217 1.00 38.53 619 ILE A C 1
ATOM 2872 O O . ILE A 1 424 ? 22.522 32.956 63.150 1.00 38.58 619 ILE A O 1
ATOM 2877 N N . ILE A 1 425 ? 23.397 34.906 62.450 1.00 38.79 620 ILE A N 1
ATOM 2878 C CA . ILE A 1 425 ? 22.644 35.003 61.187 1.00 39.08 620 ILE A CA 1
ATOM 2879 C C . ILE A 1 425 ? 23.422 35.880 60.172 1.00 39.28 620 ILE A C 1
ATOM 2880 O O . ILE A 1 425 ? 23.331 37.109 60.203 1.00 39.52 620 ILE A O 1
ATOM 2885 N N . ALA A 1 426 ? 24.214 35.249 59.297 1.00 39.45 621 ALA A N 1
ATOM 2886 C CA . ALA A 1 426 ? 25.084 35.995 58.364 1.00 39.41 621 ALA A CA 1
ATOM 2887 C C . ALA A 1 426 ? 25.550 35.243 57.105 1.00 39.49 621 ALA A C 1
ATOM 2888 O O . ALA A 1 426 ? 25.399 34.021 56.993 1.00 39.33 621 ALA A O 1
ATOM 2890 N N . GLU A 1 427 ? 26.142 36.005 56.176 1.00 39.49 622 GLU A N 1
ATOM 2891 C CA . GLU A 1 427 ? 26.582 35.495 54.864 1.00 39.32 622 GLU A CA 1
ATOM 2892 C C . GLU A 1 427 ? 27.748 34.513 54.966 1.00 38.96 622 GLU A C 1
ATOM 2893 O O . GLU A 1 427 ? 28.658 34.686 55.779 1.00 38.80 622 GLU A O 1
ATOM 2899 N N . LEU A 1 428 ? 27.703 33.497 54.111 1.00 38.49 623 LEU A N 1
ATOM 2900 C CA . LEU A 1 428 ? 28.753 32.493 54.007 1.00 38.20 623 LEU A CA 1
ATOM 2901 C C . LEU A 1 428 ? 29.127 32.319 52.542 1.00 37.69 623 LEU A C 1
ATOM 2902 O O . LEU A 1 428 ? 28.365 32.687 51.650 1.00 37.70 623 LEU A O 1
ATOM 2907 N N . GLU A 1 429 ? 30.305 31.751 52.308 1.00 37.01 624 GLU A N 1
ATOM 2908 C CA . GLU A 1 429 ? 30.827 31.586 50.965 1.00 36.28 624 GLU A CA 1
ATOM 2909 C C . GLU A 1 429 ? 31.677 30.316 50.881 1.00 35.72 624 GLU A C 1
ATOM 2910 O O . GLU A 1 429 ? 32.379 29.948 51.850 1.00 35.67 624 GLU A O 1
ATOM 2916 N N . THR A 1 430 ? 31.607 29.656 49.714 1.00 35.13 625 THR A N 1
ATOM 2917 C CA . THR A 1 430 ? 32.440 28.485 49.403 1.00 34.55 625 THR A CA 1
ATOM 2918 C C . THR A 1 430 ? 33.374 28.758 48.225 1.00 34.09 625 THR A C 1
ATOM 2919 O O . THR A 1 430 ? 33.174 29.727 47.493 1.00 34.10 625 THR A O 1
ATOM 2923 N N . GLN A 1 431 ? 34.389 27.902 48.051 1.00 33.71 626 GLN A N 1
ATOM 2924 C CA . GLN A 1 431 ? 35.357 28.045 46.942 1.00 33.42 626 GLN A CA 1
ATOM 2925 C C . GLN A 1 431 ? 34.807 27.481 45.632 1.00 32.96 626 GLN A C 1
ATOM 2926 O O . GLN A 1 431 ? 35.168 27.955 44.551 1.00 32.86 626 GLN A O 1
ATOM 2932 N N . THR A 1 432 ? 33.963 26.454 45.733 1.00 32.28 627 THR A N 1
ATOM 2933 C CA . THR A 1 432 ? 33.255 25.918 44.569 1.00 31.86 627 THR A CA 1
ATOM 2934 C C . THR A 1 432 ? 31.810 25.619 44.949 1.00 31.09 627 THR A C 1
ATOM 2935 O O . THR A 1 432 ? 31.554 25.205 46.072 1.00 30.88 627 THR A O 1
ATOM 2939 N N . PRO A 1 433 ? 30.875 25.800 44.014 1.00 30.28 628 PRO A N 1
ATOM 2940 C CA . PRO A 1 433 ? 29.443 25.707 44.318 1.00 29.72 628 PRO A CA 1
ATOM 2941 C C . PRO A 1 433 ? 29.018 24.392 44.989 1.00 28.95 628 PRO A C 1
ATOM 2942 O O . PRO A 1 433 ? 29.544 23.336 44.667 1.00 28.45 628 PRO A O 1
ATOM 2946 N N . VAL A 1 434 ? 28.078 24.469 45.922 1.00 28.35 629 VAL A N 1
ATOM 2947 C CA . VAL A 1 434 ? 27.541 23.267 46.550 1.00 27.99 629 VAL A CA 1
ATOM 2948 C C . VAL A 1 434 ? 26.025 23.329 46.559 1.00 27.55 629 VAL A C 1
ATOM 2949 O O . VAL A 1 434 ? 25.436 24.405 46.641 1.00 27.42 629 VAL A O 1
ATOM 2953 N N . CYS A 1 435 ? 25.396 22.165 46.448 1.00 27.26 630 CYS A N 1
ATOM 2954 C CA . CYS A 1 435 ? 23.943 22.090 46.380 1.00 27.03 630 CYS A CA 1
ATOM 2955 C C . CYS A 1 435 ? 23.357 22.290 47.742 1.00 26.90 630 CYS A C 1
ATOM 2956 O O . CYS A 1 435 ? 23.866 21.764 48.716 1.00 27.02 630 CYS A O 1
ATOM 2959 N N . MET A 1 436 ? 22.280 23.056 47.809 1.00 26.82 631 MET A N 1
ATOM 2960 C CA . MET A 1 436 ? 21.620 23.353 49.072 1.00 26.40 631 MET A CA 1
ATOM 2961 C C . MET A 1 436 ? 20.253 23.970 48.802 1.00 26.74 631 MET A C 1
ATOM 2962 O O . MET A 1 436 ? 20.000 24.501 47.724 1.00 27.17 631 MET A O 1
ATOM 2967 N N . GLU A 1 437 ? 19.373 23.851 49.780 1.00 27.14 632 GLU A N 1
ATOM 2968 C CA . GLU A 1 437 ? 18.130 24.593 49.831 1.00 27.79 632 GLU A CA 1
ATOM 2969 C C . GLU A 1 437 ? 17.957 25.141 51.252 1.00 28.20 632 GLU A C 1
ATOM 2970 O O . GLU A 1 437 ? 18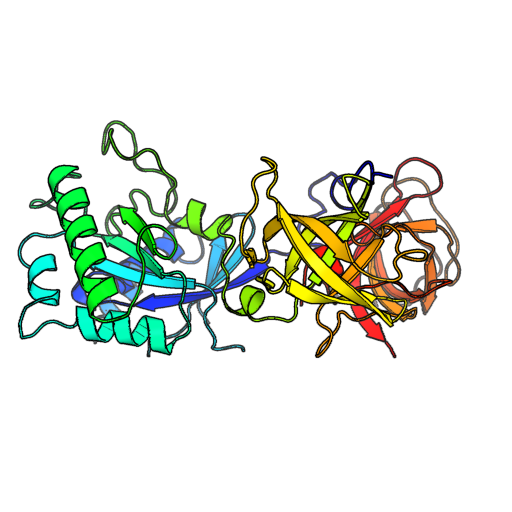.601 24.668 52.193 1.00 28.04 632 GLU A O 1
ATOM 2976 N N . ARG A 1 438 ? 17.064 26.110 51.400 1.00 28.70 633 ARG A N 1
ATOM 2977 C CA . ARG A 1 438 ? 16.627 26.552 52.721 1.00 29.71 633 ARG A CA 1
ATOM 2978 C C . ARG A 1 438 ? 16.197 25.347 53.563 1.00 30.40 633 ARG A C 1
ATOM 2979 O O . ARG A 1 438 ? 15.520 24.457 53.049 1.00 31.15 633 ARG A O 1
ATOM 2987 N N . PHE A 1 439 ? 16.592 25.309 54.837 1.00 30.67 634 PHE A N 1
ATOM 2988 C CA . PHE A 1 439 ? 16.144 24.272 55.773 1.00 30.63 634 PHE A CA 1
ATOM 2989 C C . PHE A 1 439 ? 14.619 24.185 55.779 1.00 31.58 634 PHE A C 1
ATOM 2990 O O . PHE A 1 439 ? 14.043 23.100 55.856 1.00 31.96 634 PHE A O 1
ATOM 2998 N N . GLU A 1 440 ? 13.996 25.362 55.715 1.00 32.25 635 GLU A N 1
ATOM 2999 C CA . GLU A 1 440 ? 12.551 25.563 55.665 1.00 32.20 635 GLU A CA 1
ATOM 3000 C C . GLU A 1 440 ? 11.887 24.804 54.505 1.00 32.18 635 GLU A C 1
ATOM 3001 O O . GLU A 1 440 ? 10.738 24.361 54.619 1.00 31.93 635 GLU A O 1
ATOM 3007 N N . ASP A 1 441 ? 12.602 24.672 53.391 1.00 31.91 636 ASP A N 1
ATOM 3008 C CA . ASP A 1 441 ? 12.055 24.039 52.185 1.00 32.25 636 ASP A CA 1
ATOM 3009 C C . ASP A 1 441 ? 12.327 22.525 52.130 1.00 31.91 636 ASP A C 1
ATOM 3010 O O . ASP A 1 441 ? 11.410 21.730 51.904 1.00 31.92 636 ASP A O 1
ATOM 3015 N N . TYR A 1 442 ? 13.588 22.154 52.333 1.00 31.65 637 TYR A N 1
ATOM 3016 C CA . TYR A 1 442 ? 14.035 20.770 52.372 1.00 31.47 637 TYR A CA 1
ATOM 3017 C C . TYR A 1 442 ? 15.091 20.637 53.481 1.00 31.65 637 TYR A C 1
ATOM 3018 O O . TYR A 1 442 ? 16.268 20.959 53.292 1.00 31.66 637 TYR A O 1
ATOM 3027 N N . GLN A 1 443 ? 14.657 20.159 54.638 1.00 32.14 638 GLN A N 1
ATOM 3028 C CA . GLN A 1 443 ? 15.483 20.115 55.846 1.00 32.63 638 GLN A CA 1
ATOM 3029 C C . GLN A 1 443 ? 16.906 19.586 55.648 1.00 33.27 638 GLN A C 1
ATOM 3030 O O . GLN A 1 443 ? 17.858 20.305 55.939 1.00 34.32 638 GLN A O 1
ATOM 3036 N N . TYR A 1 444 ? 17.061 18.361 55.149 1.00 33.61 639 TYR A N 1
ATOM 3037 C CA . TYR A 1 444 ? 18.387 17.756 55.003 1.00 33.95 639 TYR A CA 1
ATOM 3038 C C . TYR A 1 444 ? 19.240 18.440 53.941 1.00 33.71 639 TYR A C 1
ATOM 3039 O O . TYR A 1 444 ? 20.444 18.219 53.904 1.00 34.01 639 TYR A O 1
ATOM 3048 N N . MET A 1 445 ? 18.629 19.258 53.086 1.00 33.31 640 MET A N 1
ATOM 3049 C CA . MET A 1 445 ? 19.379 20.043 52.105 1.00 32.99 640 MET A CA 1
ATOM 3050 C C . MET A 1 445 ? 19.857 21.394 52.663 1.00 33.59 640 MET A C 1
ATOM 3051 O O . MET A 1 445 ? 20.680 22.070 52.037 1.00 33.44 640 MET A O 1
ATOM 3056 N N . GLY A 1 446 ? 19.338 21.782 53.827 1.00 33.73 641 GLY A N 1
ATOM 3057 C CA . GLY A 1 446 ? 19.746 23.015 54.485 1.00 33.85 641 GLY A CA 1
ATOM 3058 C C . GLY A 1 446 ? 20.369 22.861 55.868 1.00 34.04 641 GLY A C 1
ATOM 3059 O O . GLY A 1 446 ? 20.644 23.856 56.513 1.00 34.23 641 GLY A O 1
ATOM 3060 N N . ARG A 1 447 ? 20.608 21.630 56.316 1.00 34.33 642 ARG A N 1
ATOM 3061 C CA . ARG A 1 447 ? 21.145 21.374 57.653 1.00 34.66 642 ARG A CA 1
ATOM 3062 C C . ARG A 1 447 ? 22.632 21.003 57.592 1.00 34.99 642 ARG A C 1
ATOM 3063 O O . ARG A 1 447 ? 22.991 20.091 56.858 1.00 34.70 642 ARG A O 1
ATOM 3071 N N . PHE A 1 448 ? 23.485 21.676 58.380 1.00 35.35 643 PHE A N 1
ATOM 3072 C CA . PHE A 1 448 ? 24.943 21.457 58.312 1.00 35.46 643 PHE A CA 1
ATOM 3073 C C . PHE A 1 448 ? 25.749 21.484 59.636 1.00 35.96 643 PHE A C 1
ATOM 3074 O O . PHE A 1 448 ? 25.367 22.139 60.610 1.00 35.95 643 PHE A O 1
ATOM 3082 N N . THR A 1 449 ? 26.866 20.749 59.644 1.00 36.33 644 THR A N 1
ATOM 3083 C CA . THR A 1 449 ? 27.812 20.738 60.765 1.00 36.74 644 THR A CA 1
ATOM 3084 C C . THR A 1 449 ? 29.254 21.086 60.322 1.00 36.78 644 THR A C 1
ATOM 3085 O O . THR A 1 449 ? 29.726 20.621 59.281 1.00 36.91 644 THR A O 1
ATOM 3089 N N . LEU A 1 450 ? 29.947 21.887 61.136 1.00 36.79 645 LEU A N 1
ATOM 3090 C CA . LEU A 1 450 ? 31.311 22.359 60.841 1.00 36.60 645 LEU A CA 1
ATOM 3091 C C . LEU A 1 450 ? 32.364 21.538 61.593 1.00 36.44 645 LEU A C 1
ATOM 3092 O O . LEU A 1 450 ? 32.155 21.155 62.740 1.00 36.21 645 LEU A O 1
ATOM 3097 N N . ARG A 1 451 ? 33.486 21.266 60.928 1.00 36.52 646 ARG A N 1
ATOM 3098 C CA . ARG A 1 451 ? 34.565 20.442 61.478 1.00 36.71 646 ARG A CA 1
ATOM 3099 C C . ARG A 1 451 ? 35.911 21.166 61.346 1.00 36.70 646 ARG A C 1
ATOM 3100 O O . ARG A 1 451 ? 36.283 21.597 60.252 1.00 36.73 646 ARG A O 1
ATOM 3108 N N . ASP A 1 452 ? 36.644 21.283 62.454 1.00 36.73 647 ASP A N 1
ATOM 3109 C CA . ASP A 1 452 ? 37.888 22.058 62.475 1.00 36.73 647 ASP A CA 1
ATOM 3110 C C . ASP A 1 452 ? 39.119 21.153 62.483 1.00 36.73 647 ASP A C 1
ATOM 3111 O O . ASP A 1 452 ? 39.947 21.196 63.401 1.00 36.69 647 ASP A O 1
ATOM 3116 N N . GLN A 1 453 ? 39.226 20.345 61.430 1.00 36.76 648 GLN A N 1
ATOM 3117 C CA . GLN A 1 453 ? 40.338 19.413 61.246 1.00 36.75 648 GLN A CA 1
ATOM 3118 C C . GLN A 1 453 ? 40.478 18.524 62.479 1.00 36.80 648 GLN A C 1
ATOM 3119 O O . GLN A 1 453 ? 41.551 18.417 63.079 1.00 36.75 648 GLN A O 1
ATOM 3125 N N . GLY A 1 454 ? 39.365 17.896 62.845 1.00 36.86 649 GLY A N 1
ATOM 3126 C CA . GLY A 1 454 ? 39.308 17.038 64.012 1.00 36.85 649 GLY A CA 1
ATOM 3127 C C . GLY A 1 454 ? 37.890 16.639 64.389 1.00 36.82 649 GLY A C 1
ATOM 3128 O O . GLY A 1 454 ? 37.299 15.746 63.771 1.00 36.75 649 GLY A O 1
ATOM 3129 N N . THR A 1 455 ? 37.336 17.338 65.378 1.00 36.72 650 THR A N 1
ATOM 3130 C CA . THR A 1 455 ? 36.184 16.847 66.139 1.00 36.51 650 THR A CA 1
ATOM 3131 C C . THR A 1 455 ? 35.110 17.924 66.386 1.00 36.16 650 THR A C 1
ATOM 3132 O O . THR A 1 455 ? 34.950 18.394 67.513 1.00 36.58 650 THR A O 1
ATOM 3136 N N . THR A 1 456 ? 34.395 18.310 65.327 1.00 35.50 651 THR A N 1
ATOM 3137 C CA . THR A 1 456 ? 33.257 19.246 65.405 1.00 34.94 651 THR A CA 1
ATOM 3138 C C . THR A 1 456 ? 33.644 20.688 65.787 1.00 34.47 651 THR A C 1
ATOM 3139 O O . THR A 1 456 ? 34.788 20.952 66.137 1.00 34.48 651 THR A O 1
ATOM 3143 N N . VAL A 1 457 ? 32.687 21.610 65.671 1.00 33.91 652 VAL A N 1
ATOM 3144 C CA . VAL A 1 457 ? 32.851 23.001 66.121 1.00 33.53 652 VAL A CA 1
ATOM 3145 C C . VAL A 1 457 ? 31.584 23.852 66.035 1.00 33.35 652 VAL A C 1
ATOM 3146 O O . VAL A 1 457 ? 31.421 24.780 66.808 1.00 32.95 652 VAL A O 1
ATOM 3150 N N . ALA A 1 458 ? 30.705 23.579 65.080 1.00 33.56 653 ALA A N 1
ATOM 3151 C CA . ALA A 1 458 ? 29.421 24.279 65.040 1.00 33.61 653 ALA A CA 1
ATOM 3152 C C . ALA A 1 458 ? 28.304 23.460 64.390 1.00 33.71 653 ALA A C 1
ATOM 3153 O O . ALA A 1 458 ? 28.522 22.335 63.941 1.00 33.89 653 ALA A O 1
ATOM 3155 N N . VAL A 1 459 ? 27.101 24.032 64.377 1.00 33.63 654 VAL A N 1
ATOM 3156 C CA . VAL A 1 459 ? 25.956 23.464 63.664 1.00 33.37 654 VAL A CA 1
ATOM 3157 C C . VAL A 1 459 ? 25.060 24.597 63.197 1.00 33.30 654 VAL A C 1
ATOM 3158 O O . VAL A 1 459 ? 24.936 25.620 63.869 1.00 32.91 654 VAL A O 1
ATOM 3162 N N . GLY A 1 460 ? 24.420 24.405 62.050 1.00 33.46 655 GLY A N 1
ATOM 3163 C CA . GLY A 1 460 ? 23.632 25.464 61.458 1.00 33.57 655 GLY A CA 1
ATOM 3164 C C . GLY A 1 460 ? 22.690 25.033 60.358 1.00 33.75 655 GLY A C 1
ATOM 3165 O O . GLY A 1 460 ? 22.793 23.932 59.829 1.00 33.80 655 GLY A O 1
ATOM 3166 N N . LYS A 1 461 ? 21.757 25.923 60.038 1.00 33.75 656 LYS A N 1
ATOM 3167 C CA . LYS A 1 461 ? 20.841 25.748 58.928 1.00 33.72 656 LYS A CA 1
ATOM 3168 C C . LYS A 1 461 ? 20.910 26.955 58.007 1.00 33.74 656 LYS A C 1
ATOM 3169 O O . LYS A 1 461 ? 21.219 28.047 58.468 1.00 33.80 656 LYS A O 1
ATOM 3175 N N . VAL A 1 462 ? 20.603 26.765 56.720 1.00 33.41 657 VAL A N 1
ATOM 3176 C CA . VAL A 1 462 ? 20.652 27.862 55.751 1.00 33.34 657 VAL A CA 1
ATOM 3177 C C . VAL A 1 462 ? 19.271 28.484 55.651 1.00 33.36 657 VAL A C 1
ATOM 3178 O O . VAL A 1 462 ? 18.292 27.765 55.685 1.00 33.14 657 VAL A O 1
ATOM 3182 N N . VAL A 1 463 ? 19.200 29.814 55.542 1.00 33.71 658 VAL A N 1
ATOM 3183 C CA . VAL A 1 463 ? 17.924 30.547 55.559 1.00 34.08 658 VAL A CA 1
ATOM 3184 C C . VAL A 1 463 ? 17.625 31.322 54.284 1.00 34.42 658 VAL A C 1
ATOM 3185 O O . VAL A 1 463 ? 16.489 31.754 54.067 1.00 34.06 658 VAL A O 1
ATOM 3189 N N . LYS A 1 464 ? 18.640 31.527 53.452 1.00 35.34 659 LYS A N 1
ATOM 3190 C CA . LYS A 1 464 ? 18.430 32.169 52.154 1.00 36.16 659 LYS A CA 1
ATOM 3191 C C . LYS A 1 464 ? 19.544 31.817 51.172 1.00 36.61 659 LYS A C 1
ATOM 3192 O O . LYS A 1 464 ? 20.714 31.761 51.547 1.00 36.38 659 LYS A O 1
ATOM 3198 N N . ILE A 1 465 ? 19.160 31.565 49.921 1.00 37.36 660 ILE A N 1
ATOM 3199 C CA . ILE A 1 465 ? 20.110 31.317 48.833 1.00 37.84 660 ILE A CA 1
ATOM 3200 C C . ILE A 1 465 ? 20.344 32.632 48.113 1.00 38.40 660 ILE A C 1
ATOM 3201 O O . ILE A 1 465 ? 19.422 33.428 47.982 1.00 38.23 660 ILE A O 1
ATOM 3206 N N . LEU A 1 466 ? 21.559 32.848 47.624 1.00 39.42 661 LEU A N 1
ATOM 3207 C CA . LEU A 1 466 ? 21.872 34.050 46.844 1.00 40.62 661 LEU A CA 1
ATOM 3208 C C . LEU A 1 466 ? 22.465 33.690 45.474 1.00 41.60 661 LEU A C 1
ATOM 3209 O O . LEU A 1 466 ? 23.318 32.809 45.380 1.00 41.93 661 LEU A O 1
ATOM 3214 N N . ASP A 1 467 ? 21.980 34.376 44.430 1.00 42.57 662 ASP A N 1
ATOM 3215 C CA . ASP A 1 467 ? 22.426 34.222 43.033 1.00 43.13 662 ASP A CA 1
ATOM 3216 C C . ASP A 1 467 ? 22.770 32.780 42.589 1.00 43.66 662 ASP A C 1
ATOM 3217 O O . ASP A 1 467 ? 22.150 31.760 42.930 1.00 43.72 662 ASP A O 1
#

CATH classification: 3.40.50.300 (+2 more: 2.40.30.10, 2.40.30.10)

InterPro domains:
  IPR000795 Translational (tr)-type GTP-binding domain [PF00009] (236-457)
  IPR000795 Translational (tr)-type GTP-binding domain [PR00315] (240-253)
  IPR000795 Translational (tr)-type GTP-binding domain [PR00315] (299-307)
  IPR000795 Translational (tr)-type GTP-binding domain [PR00315] (319-329)
  IPR000795 Translational (tr)-type GTP-binding domain [PR00315] (335-346)
  IPR000795 Translational (tr)-type GTP-binding domain [PR00315] (379-388)
  IPR000795 Translational (tr)-type GTP-binding domain [PS51722] (236-464)
  IPR003285 Eukaryotic peptide chain release factor GTP-binding subunit [PR01343] (218-234)
  IPR003285 Eukaryotic peptide chain release factor GTP-binding subunit [PR01343] (342-349)
  IPR003285 Eukaryotic peptide chain release factor GTP-binding subunit [PR01343] (377-384)
  IPR003285 Eukaryotic peptide chain release factor GTP-binding subunit [PR01343] (464-475)
  IPR003285 Eukaryotic peptide chain release factor GTP-binding subunit [PR01343] (602-611)
  IPR009000 Translation protein, beta-barrel domain superfamily [SSF50447] (462-553)
  IPR009001 Translation elongation factor EF1A/initiation factor IF2gamma, C-terminal [SSF50465] (558-661)
  IPR0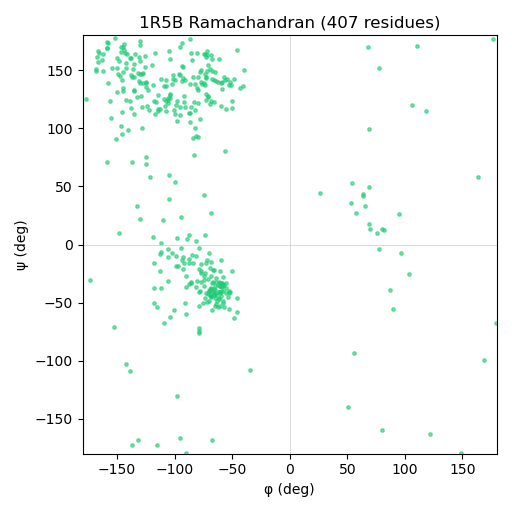27417 P-loop containing nucleoside triphosphate hydrolase [G3DSA:3.40.50.300] (215-463)
  IPR027417 P-loop containing nucleoside triphosphate hydrolase [SSF52540] (217-472)
  IPR031157 Tr-type G domain, conserved site [PS00301] (292-307)
  IPR050100 Translation factor GTPase superfamily members [PTHR23115] (235-660)
  IPR054696 GTP-eEF1A, C-terminal domain [PF22594] (559-657)

Radius of gyration: 24.34 Å; Cα contacts (8 Å, |Δi|>4): 968; chains: 1; bounding box: 68×55×48 Å

Organism: Schizosaccharomyces pombe (strain 972 / ATCC 24843) (NCBI:txid284812)